Protein AF-V9E7N4-F1 (afdb_monomer_lite)

Sequence (534 aa):
MGAATSTGLVDSVLDGDIQQLKRILHTHEADISDSASTMWELELEEAVHTVVALELESGQHLQQLQIALELLLHARPEAWSSTASSQDLSEVNGARNSAGWTACHRACATGNLAFVTFVLQHYPAQFEIQIRDAFGLFPIDLVPPELLMSAEEIADNLRGEPDTKKPETARARRCLALQRLRELKTKLQDEQVRRLVSESKADSTSTNNQEENPKLGEFYVSFEPRRERLSIDQARNMGRVHEREELLQVNYRLPRSEPFLNGYFQLIWRELGDARSEEPNYDPQITRLRDENSHFLDLEAPLQPQQPQIQNNQQDPAETKDVPFPRPLDDPNTSSVVEGCFPVDVTHLPADSVCHILFITCDRHMLHRTIALSTEGLAIQTADIESDDYFSDSTSEEEFEDVQEQKQDTEAKQPGYTFFVGGEEFSHPNSVFAGQSFADVEAFERFLRDLRVKKQRRLQEKQEQQECLEQARKQDMIRAQQQEAGQEEETTANKSDGSDTSATRQQGDEVRPAEVSNDSKELSNNQDDDDIGN

Foldseek 3Di:
DDDPQDQALQSCLVVLVPVSNVVVLVVCVPDDDPVVVVLNVQSLLQSLLNLLLDDDPFPVNVVSSLSSNVSSCVSPVLSQLFLRHNPPPDPPDPDDSPQSDGSLLSNQLNLVLVVLLSCCQPVVVNNLNWDATPVRDTSLQLHQLLLAADPVRLVVVCVPAPDLSDGPAPNNSSSSSNVVSVQSQQVVLLVLQVVVQVVLCVVPDDDDDDDPPDDRNQWAKEKDADDPQADPLNVSSHGFEHAQVDWIKIWTKHFPTQLLQQKKKWKWKDFQVVSVDSDTHTDPDIGGNPVVVVVVVPPDDDDDDDDDDDDDDDDDDDDDPPDPDDDDPDDPPDDRMDIDMDTDNRNPPDQFMKMKMWIWGAHPVRPDIDGSYMYRIHTYHHGPDVDPPPPPPPPPPDDDDDDDDDDDDDDDDDFFAWAEACSTIDTHNDCSRHHYYHVHVVSVVVVVVVVVVVVVVVVVVVVVVVVVVVVVVVVVVVVVVVVVVVVVVVVPPDDDDDDDDDDDDDDDDDDDDDDDDDYDDDDDDDDDDDDDDD

pLDDT: mean 70.86, std 23.2, range [25.45, 97.44]

Secondary structure (DSSP, 8-state):
-------SHHHHHHS--HHHHHHHHHHHTT---HHHHHHHHHHHHHHHHHHHHS----HHHHHHHHHHHHHHHHH-GGGGT-----TTT-SSS-----S---HHHHHHHT--HHHHHHHHHH-HHHHT-----TTS--GGGGS-TTT---HHHHHHHHTT-S-TTS-SSHHHHHHHHHHHHHHHHHHHHHHHHHHHHHHHHHTS---------PPTT-SEEEEE---TTS-TTTTTS-S-EEETTS-EEEEEEEE-SHHHHT-EEEEEEEEGGGTT-SSPEEEEEEEEHHHHHHHTTSS----PPP----------------PPPPPPS--TT--SEEEEEEEE--TTS-SSEEEEEEEEEE-TTS-SEEEEEEPPPEEEE-------------------------------PPPPEEEEETTEEEEESSGGGTT-EESSHHHHHHHHHHHHHHHHHHHHHHHHHHHHHHHHHHHHHHHHHHHHHHHHHHTS------------------------------------------

Structure (mmCIF, N/CA/C/O backbone):
data_AF-V9E7N4-F1
#
_entry.id   AF-V9E7N4-F1
#
loop_
_atom_site.group_PDB
_atom_site.id
_atom_site.type_symbol
_atom_site.label_atom_id
_atom_site.label_alt_id
_atom_site.label_comp_id
_atom_site.label_asym_id
_atom_site.label_entity_id
_atom_site.label_seq_id
_atom_site.pdbx_PDB_ins_code
_atom_site.Cartn_x
_atom_site.Cartn_y
_atom_site.Cartn_z
_atom_site.occupancy
_atom_site.B_iso_or_equiv
_atom_site.auth_seq_id
_atom_site.auth_comp_id
_atom_site.auth_asym_id
_atom_site.auth_atom_id
_atom_site.pdbx_PDB_model_num
ATOM 1 N N . MET A 1 1 ? 11.744 -27.293 -33.246 1.00 32.22 1 MET A N 1
ATOM 2 C CA . MET A 1 1 ? 10.500 -26.822 -32.608 1.00 32.22 1 MET A CA 1
ATOM 3 C C . MET A 1 1 ? 10.697 -25.343 -32.362 1.00 32.22 1 MET A C 1
ATOM 5 O O . MET A 1 1 ? 11.687 -25.009 -31.729 1.00 32.22 1 MET A O 1
ATOM 9 N N . GLY A 1 2 ? 9.884 -24.480 -32.971 1.00 32.06 2 GLY A N 1
ATOM 10 C CA . GLY A 1 2 ? 9.960 -23.043 -32.710 1.00 32.06 2 GLY A CA 1
ATOM 11 C C . GLY A 1 2 ? 9.102 -22.728 -31.495 1.00 32.06 2 GLY A C 1
ATOM 12 O O . GLY A 1 2 ? 7.922 -23.071 -31.509 1.00 32.06 2 GLY A O 1
ATOM 13 N N . ALA A 1 3 ? 9.690 -22.128 -30.463 1.00 35.56 3 ALA A N 1
ATOM 14 C CA . ALA A 1 3 ? 8.901 -21.461 -29.438 1.00 35.56 3 ALA A CA 1
ATOM 15 C C . ALA A 1 3 ? 8.182 -20.277 -30.098 1.00 35.56 3 ALA A C 1
ATOM 17 O O . ALA A 1 3 ? 8.781 -19.575 -30.917 1.00 35.56 3 ALA A O 1
ATOM 18 N N . ALA A 1 4 ? 6.904 -20.085 -29.781 1.00 37.75 4 ALA A N 1
ATOM 19 C CA . ALA A 1 4 ? 6.205 -18.872 -30.167 1.00 37.75 4 ALA A CA 1
ATOM 20 C C . ALA A 1 4 ? 6.753 -17.738 -29.296 1.00 37.75 4 ALA A C 1
ATOM 22 O O . ALA A 1 4 ? 6.413 -17.645 -28.122 1.00 37.75 4 ALA A O 1
ATOM 23 N N . THR A 1 5 ? 7.642 -16.920 -29.856 1.00 43.25 5 THR A N 1
ATOM 24 C CA . THR A 1 5 ? 8.032 -15.655 -29.237 1.00 43.25 5 THR A CA 1
ATOM 25 C C . THR A 1 5 ? 6.830 -14.726 -29.313 1.00 43.25 5 THR A C 1
ATOM 27 O O . THR A 1 5 ? 6.507 -14.241 -30.404 1.00 43.25 5 THR A O 1
ATOM 30 N N . SER A 1 6 ? 6.159 -14.493 -28.188 1.00 52.34 6 SER A N 1
ATOM 31 C CA . SER A 1 6 ? 5.294 -13.325 -28.064 1.00 52.34 6 SER A CA 1
ATOM 32 C C . SER A 1 6 ? 6.098 -12.061 -28.382 1.00 52.34 6 SER A C 1
ATOM 34 O O . SER A 1 6 ? 7.311 -12.004 -28.172 1.00 52.34 6 SER A O 1
ATOM 36 N N . THR A 1 7 ? 5.432 -11.045 -28.920 1.00 67.81 7 THR A N 1
ATOM 37 C CA . THR A 1 7 ? 6.082 -9.804 -29.368 1.00 67.81 7 THR A CA 1
ATOM 38 C C . THR A 1 7 ? 5.532 -8.567 -28.663 1.00 67.81 7 THR A C 1
ATOM 40 O O . THR A 1 7 ? 5.615 -7.479 -29.229 1.00 67.81 7 THR A O 1
ATOM 43 N N . GLY A 1 8 ? 4.923 -8.727 -27.484 1.00 85.12 8 GLY A N 1
ATOM 44 C CA . GLY A 1 8 ? 4.304 -7.638 -26.735 1.00 85.12 8 GLY A CA 1
ATOM 45 C C . GLY A 1 8 ? 5.280 -6.849 -25.861 1.00 85.12 8 GLY A C 1
ATOM 46 O O . GLY A 1 8 ? 6.433 -7.240 -25.638 1.00 85.12 8 GLY A O 1
ATOM 47 N N . LEU A 1 9 ? 4.800 -5.725 -25.332 1.00 90.31 9 LEU A N 1
ATOM 48 C CA . LEU A 1 9 ? 5.474 -4.926 -24.306 1.00 90.31 9 LEU A CA 1
ATOM 49 C C . LEU A 1 9 ? 5.693 -5.750 -23.030 1.00 90.31 9 LEU A C 1
ATOM 51 O O . LEU A 1 9 ? 6.793 -5.732 -22.479 1.00 90.31 9 LEU A O 1
ATOM 55 N N . VAL A 1 10 ? 4.672 -6.503 -22.604 1.00 89.69 10 VAL A N 1
ATOM 56 C CA . VAL A 1 10 ? 4.706 -7.359 -21.405 1.00 89.69 10 VAL A CA 1
ATOM 57 C C . VAL A 1 10 ? 5.750 -8.466 -21.550 1.00 89.69 10 VAL A C 1
ATOM 59 O O . VAL A 1 10 ? 6.601 -8.623 -20.680 1.00 89.69 10 VAL A O 1
ATOM 62 N N . ASP A 1 11 ? 5.765 -9.190 -22.670 1.00 89.19 11 ASP A N 1
ATOM 63 C CA . ASP A 1 11 ? 6.734 -10.274 -22.881 1.00 89.19 11 ASP A CA 1
ATOM 64 C C . ASP A 1 11 ? 8.169 -9.738 -22.966 1.00 89.19 11 ASP A C 1
ATOM 66 O O . ASP A 1 11 ? 9.090 -10.331 -22.420 1.00 89.19 11 ASP A O 1
ATOM 70 N N . SER A 1 12 ? 8.357 -8.556 -23.563 1.00 91.81 12 SER A N 1
ATOM 71 C CA . SER A 1 12 ? 9.665 -7.886 -23.614 1.00 91.81 12 SER A CA 1
ATOM 72 C C . SER A 1 12 ? 10.181 -7.470 -22.229 1.00 91.81 12 SER A C 1
ATOM 74 O O . SER A 1 12 ? 11.391 -7.343 -22.042 1.00 91.81 12 SER A O 1
ATOM 76 N N . VAL A 1 13 ? 9.280 -7.251 -21.263 1.00 91.56 13 VAL A N 1
ATOM 77 C CA . VAL A 1 13 ? 9.618 -7.049 -19.847 1.00 91.56 13 VAL A CA 1
ATOM 78 C C . VAL A 1 13 ? 9.989 -8.380 -19.188 1.00 91.56 13 VAL A C 1
ATOM 80 O O . VAL A 1 13 ? 11.027 -8.441 -18.536 1.00 91.56 13 VAL A O 1
ATOM 83 N N . LEU A 1 14 ? 9.189 -9.435 -19.389 1.00 88.94 14 LEU A N 1
ATOM 84 C CA . LEU A 1 14 ? 9.405 -10.766 -18.799 1.00 88.94 14 LEU A CA 1
ATOM 85 C C . LEU A 1 14 ? 10.703 -11.433 -19.289 1.00 88.94 14 LEU A C 1
ATOM 87 O O . LEU A 1 14 ? 11.473 -11.945 -18.482 1.00 88.94 14 LEU A O 1
ATOM 91 N N . ASP A 1 15 ? 10.976 -11.376 -20.594 1.00 89.25 15 ASP A N 1
ATOM 92 C CA . ASP A 1 15 ? 12.225 -11.851 -21.210 1.00 89.25 15 ASP A CA 1
ATOM 93 C C . ASP A 1 15 ? 13.410 -10.900 -20.943 1.00 89.25 15 ASP A C 1
ATOM 95 O O . ASP A 1 15 ? 14.568 -1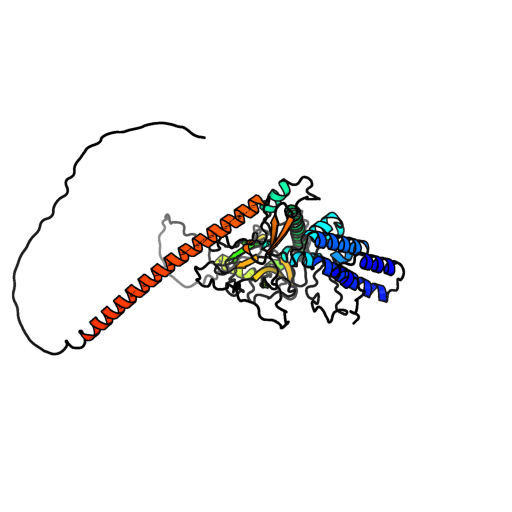1.216 -21.233 1.00 89.25 15 ASP A O 1
ATOM 99 N N . GLY A 1 16 ? 13.129 -9.691 -20.447 1.00 88.75 16 GLY A N 1
ATOM 100 C CA . GLY A 1 16 ? 14.116 -8.649 -20.203 1.00 88.75 16 GLY A CA 1
ATOM 101 C C . GLY A 1 16 ? 14.751 -8.039 -21.464 1.00 88.75 16 GLY A C 1
ATOM 102 O O . GLY A 1 16 ? 15.759 -7.332 -21.345 1.00 88.75 16 GLY A O 1
ATOM 103 N N . ASP A 1 17 ? 14.212 -8.264 -22.671 1.00 93.12 17 ASP A N 1
ATOM 104 C CA . ASP A 1 17 ? 14.747 -7.672 -23.906 1.00 93.12 17 ASP A CA 1
ATOM 105 C C . ASP A 1 17 ? 14.403 -6.173 -24.023 1.00 93.12 17 ASP A C 1
ATOM 107 O O . ASP A 1 17 ? 13.506 -5.732 -24.747 1.00 93.12 17 ASP A O 1
ATOM 111 N N . ILE A 1 18 ? 15.228 -5.357 -23.362 1.00 94.56 18 ILE A N 1
ATOM 112 C CA . ILE A 1 18 ? 15.213 -3.890 -23.435 1.00 94.56 18 ILE A CA 1
ATOM 113 C C . ILE A 1 18 ? 15.357 -3.369 -24.881 1.00 94.56 18 ILE A C 1
ATOM 115 O O . ILE A 1 18 ? 14.894 -2.267 -25.184 1.00 94.56 18 ILE A O 1
ATOM 119 N N . GLN A 1 19 ? 15.989 -4.111 -25.800 1.00 93.44 19 GLN A N 1
ATOM 120 C CA . GLN A 1 19 ? 16.119 -3.695 -27.203 1.00 93.44 19 GLN A CA 1
ATOM 121 C C . GLN A 1 19 ? 14.848 -3.995 -28.001 1.00 93.44 19 GLN A C 1
ATOM 123 O O . GLN A 1 19 ? 14.508 -3.242 -28.915 1.00 93.44 19 GLN A O 1
ATOM 128 N N . GLN A 1 20 ? 14.126 -5.069 -27.681 1.00 92.56 20 GLN A N 1
ATOM 129 C CA . GLN A 1 20 ? 12.776 -5.308 -28.187 1.00 92.56 20 GLN A CA 1
ATOM 130 C C . GLN A 1 20 ? 11.797 -4.268 -27.648 1.00 92.56 20 GLN A C 1
ATOM 132 O O . GLN A 1 20 ? 11.159 -3.596 -28.456 1.00 92.56 20 GLN A O 1
ATOM 137 N N . LEU A 1 21 ? 11.784 -4.035 -26.332 1.00 93.81 21 LEU A N 1
ATOM 138 C CA . LEU A 1 21 ? 10.958 -3.009 -25.690 1.00 93.81 21 LEU A CA 1
ATOM 139 C C . LEU A 1 21 ? 11.156 -1.631 -26.347 1.00 93.81 21 LEU A C 1
ATOM 141 O O . LEU A 1 21 ? 10.191 -0.991 -26.760 1.00 93.81 21 LEU A O 1
ATOM 145 N N . LYS A 1 22 ? 12.413 -1.204 -26.548 1.00 93.25 22 LYS A N 1
ATOM 146 C CA . LYS A 1 22 ? 12.723 0.042 -27.271 1.00 93.25 22 LYS A CA 1
ATOM 147 C C . LYS A 1 22 ? 12.180 0.050 -28.696 1.00 93.25 22 LYS A C 1
ATOM 149 O O . LYS A 1 22 ? 11.558 1.037 -29.079 1.00 93.25 22 LYS A O 1
ATOM 154 N N . ARG A 1 23 ? 12.418 -1.004 -29.486 1.00 91.56 23 ARG A N 1
ATOM 155 C CA . ARG A 1 23 ? 11.934 -1.090 -30.878 1.00 91.56 23 ARG A CA 1
ATOM 156 C C . ARG A 1 23 ? 10.414 -0.970 -30.950 1.00 91.56 23 ARG A C 1
ATOM 158 O O . ARG A 1 23 ? 9.916 -0.219 -31.784 1.00 91.56 23 ARG A O 1
ATOM 165 N N . ILE A 1 24 ? 9.711 -1.688 -30.076 1.00 90.69 24 ILE A N 1
ATOM 166 C CA . ILE A 1 24 ? 8.251 -1.679 -29.980 1.00 90.69 24 ILE A CA 1
ATOM 167 C C . ILE A 1 24 ? 7.768 -0.250 -29.680 1.00 90.69 24 ILE A C 1
ATOM 169 O O . ILE A 1 24 ? 7.059 0.321 -30.509 1.00 90.69 24 ILE A O 1
ATOM 173 N N . LEU A 1 25 ? 8.256 0.384 -28.603 1.00 90.25 25 LEU A N 1
ATOM 174 C CA . LEU A 1 25 ? 7.890 1.763 -28.233 1.00 90.25 25 LEU A CA 1
ATOM 175 C C . LEU A 1 25 ? 8.122 2.781 -29.371 1.00 90.25 25 LEU A C 1
ATOM 177 O O . LEU A 1 25 ? 7.220 3.550 -29.692 1.00 90.25 25 LEU A O 1
ATOM 181 N N . HIS A 1 26 ? 9.281 2.743 -30.041 1.00 86.94 26 HIS A N 1
ATOM 182 C CA . HIS A 1 26 ? 9.583 3.665 -31.152 1.00 86.94 26 HIS A CA 1
ATOM 183 C C . HIS A 1 26 ? 8.738 3.414 -32.415 1.00 86.94 26 HIS A C 1
ATOM 185 O O . HIS A 1 26 ? 8.602 4.310 -33.245 1.00 86.94 26 HIS A O 1
ATOM 191 N N . THR A 1 27 ? 8.203 2.203 -32.609 1.00 83.19 27 THR A N 1
ATOM 192 C CA . THR A 1 27 ? 7.378 1.890 -33.789 1.00 83.19 27 THR A CA 1
ATOM 193 C C . THR A 1 27 ? 5.966 2.460 -33.632 1.00 83.19 27 THR A C 1
ATOM 195 O O . THR A 1 27 ? 5.411 2.982 -34.596 1.00 83.19 27 THR A O 1
ATOM 198 N N . HIS A 1 28 ? 5.408 2.449 -32.416 1.00 77.44 28 HIS A N 1
ATOM 199 C CA . HIS A 1 28 ? 4.088 3.032 -32.152 1.00 77.44 28 HIS A CA 1
ATOM 200 C C . HIS A 1 28 ? 4.054 4.563 -32.316 1.00 77.44 28 HIS A C 1
ATOM 202 O O . HIS A 1 28 ? 3.054 5.101 -32.782 1.00 77.44 28 HIS A O 1
ATOM 208 N N . GLU A 1 29 ? 5.151 5.279 -32.029 1.00 67.56 29 GLU A N 1
ATOM 209 C CA . GLU A 1 29 ? 5.248 6.727 -32.309 1.00 67.56 29 GLU A CA 1
ATOM 210 C C . GLU A 1 29 ? 5.051 7.082 -33.800 1.00 67.56 29 GLU A C 1
ATOM 212 O O . GLU A 1 29 ? 4.730 8.228 -34.121 1.00 67.56 29 GLU A O 1
ATOM 217 N N . ALA A 1 30 ? 5.238 6.122 -34.716 1.00 62.28 30 ALA A N 1
ATOM 218 C CA . ALA A 1 30 ? 5.133 6.332 -36.160 1.00 62.28 30 ALA A CA 1
ATOM 219 C C . ALA A 1 30 ? 3.759 5.971 -36.766 1.00 62.28 30 ALA A C 1
ATOM 221 O O . ALA A 1 30 ? 3.379 6.580 -37.768 1.00 62.28 30 ALA A O 1
ATOM 222 N N . ASP A 1 31 ? 3.017 5.023 -36.179 1.00 60.66 31 ASP A N 1
ATOM 223 C CA . ASP A 1 31 ? 1.780 4.441 -36.739 1.00 60.66 31 ASP A CA 1
ATOM 224 C C . ASP A 1 31 ? 0.557 4.680 -35.825 1.00 60.66 31 ASP A C 1
ATOM 226 O O . ASP A 1 31 ? 0.020 3.768 -35.195 1.00 60.66 31 ASP A O 1
ATOM 230 N N . ILE A 1 32 ? 0.072 5.925 -35.766 1.00 59.41 32 ILE A N 1
ATOM 231 C CA . ILE A 1 32 ? -1.092 6.288 -34.939 1.00 59.41 32 ILE A CA 1
ATOM 232 C C . ILE A 1 32 ? -2.406 6.056 -35.702 1.00 59.41 32 ILE A C 1
ATOM 234 O O . ILE A 1 32 ? -2.694 6.718 -36.702 1.00 59.41 32 ILE A O 1
ATOM 238 N N . SER A 1 33 ? -3.252 5.166 -35.175 1.00 64.38 33 SER A N 1
ATOM 239 C CA . SER A 1 33 ? -4.679 5.086 -35.514 1.00 64.38 33 SER A CA 1
ATOM 240 C C . SER A 1 33 ? -5.518 4.885 -34.249 1.00 64.38 33 SER A C 1
ATOM 242 O O . SER A 1 33 ? -5.149 4.087 -33.387 1.00 64.38 33 SER A O 1
ATOM 244 N N . ASP A 1 34 ? -6.641 5.602 -34.135 1.00 61.34 34 ASP A N 1
ATOM 245 C CA . ASP A 1 34 ? -7.369 5.783 -32.866 1.00 61.34 34 ASP A CA 1
ATOM 246 C C . ASP A 1 34 ? -7.713 4.467 -32.142 1.00 61.34 34 ASP A C 1
ATOM 248 O O . ASP A 1 34 ? -7.540 4.364 -30.931 1.00 61.34 34 ASP A O 1
ATOM 252 N N . SER A 1 35 ? -8.151 3.431 -32.868 1.00 61.00 35 SER A N 1
ATOM 253 C CA . SER A 1 35 ? -8.507 2.134 -32.268 1.00 61.00 35 SER A CA 1
ATOM 254 C C . SER A 1 35 ? -7.307 1.265 -31.885 1.00 61.00 35 SER A C 1
ATOM 256 O O . SER A 1 35 ? -7.446 0.395 -31.030 1.00 61.00 35 SER A O 1
ATOM 258 N N . ALA A 1 36 ? -6.146 1.463 -32.518 1.00 64.81 36 ALA A N 1
ATOM 259 C CA . ALA A 1 36 ? -4.912 0.784 -32.124 1.00 64.81 36 ALA A CA 1
ATOM 260 C C . ALA A 1 36 ? -4.297 1.443 -30.878 1.00 64.81 36 ALA A C 1
ATOM 262 O O . ALA A 1 36 ? -3.819 0.729 -29.999 1.00 64.81 36 ALA A O 1
ATOM 263 N N . SER A 1 37 ? -4.402 2.777 -30.770 1.00 71.75 37 SER A N 1
ATOM 264 C CA . SER A 1 37 ? -3.906 3.560 -29.627 1.00 71.75 37 SER A CA 1
ATOM 265 C C . SER A 1 37 ? -4.466 3.052 -28.300 1.00 71.75 37 SER A C 1
ATOM 267 O O . SER A 1 37 ? -3.703 2.762 -27.390 1.00 71.75 37 SER A O 1
ATOM 269 N N . THR A 1 38 ? -5.783 2.833 -28.194 1.00 78.25 38 THR A N 1
ATOM 270 C CA . THR A 1 38 ? -6.395 2.377 -26.930 1.00 78.25 38 THR A CA 1
ATOM 271 C C . THR A 1 38 ? -5.952 0.970 -26.512 1.00 78.25 38 THR A C 1
ATOM 273 O O . THR A 1 38 ? -5.758 0.719 -25.327 1.00 78.25 38 THR A O 1
ATOM 276 N N . MET A 1 39 ? -5.763 0.044 -27.459 1.00 81.50 39 MET A N 1
ATOM 277 C CA . MET A 1 39 ? -5.285 -1.310 -27.140 1.00 81.50 39 MET A CA 1
ATOM 278 C C . MET A 1 39 ? -3.818 -1.288 -26.691 1.00 81.50 39 MET A C 1
ATOM 280 O O . MET A 1 39 ? -3.454 -1.941 -25.717 1.00 81.50 39 MET A O 1
ATOM 284 N N . TRP A 1 40 ? -2.998 -0.487 -27.371 1.00 84.25 40 TRP A N 1
ATOM 285 C CA . TRP A 1 40 ? -1.609 -0.237 -27.004 1.00 84.25 40 TRP A CA 1
ATOM 286 C C . TRP A 1 40 ? -1.464 0.440 -25.636 1.00 84.25 40 TRP A C 1
ATOM 288 O O . TRP A 1 40 ? -0.607 0.073 -24.838 1.00 84.25 40 TRP A O 1
ATOM 298 N N . GLU A 1 41 ? -2.313 1.426 -25.353 1.00 87.25 41 GLU A N 1
ATOM 299 C CA . GLU A 1 41 ? -2.358 2.143 -24.081 1.00 87.25 41 GLU A CA 1
ATOM 300 C C . GLU A 1 41 ? -2.574 1.183 -22.903 1.00 87.25 41 GLU A C 1
ATOM 302 O O . GLU A 1 41 ? -1.847 1.293 -21.913 1.00 87.25 41 GLU A O 1
ATOM 307 N N . LEU A 1 42 ? -3.488 0.215 -23.050 1.00 85.94 42 LEU A N 1
ATOM 308 C CA . LEU A 1 42 ? -3.741 -0.850 -22.071 1.00 85.94 42 LEU A CA 1
ATOM 309 C C . LEU A 1 42 ? -2.569 -1.836 -21.952 1.00 85.94 42 LEU A C 1
ATOM 311 O O . LEU A 1 42 ? -2.233 -2.265 -20.851 1.00 85.94 42 LEU A O 1
ATOM 315 N N . GLU A 1 43 ? -1.929 -2.201 -23.067 1.00 88.38 43 GLU A N 1
ATOM 316 C CA . GLU A 1 43 ? -0.754 -3.086 -23.065 1.00 88.38 43 GLU A CA 1
ATOM 317 C C . GLU A 1 43 ? 0.455 -2.434 -22.367 1.00 88.38 43 GLU A C 1
ATOM 319 O O . GLU A 1 43 ? 1.204 -3.096 -21.648 1.00 88.38 43 GLU A O 1
ATOM 324 N N . LEU A 1 44 ? 0.623 -1.118 -22.529 1.00 91.75 44 LEU A N 1
ATOM 325 C CA . LEU A 1 44 ? 1.661 -0.333 -21.862 1.00 91.75 44 LEU A CA 1
ATOM 326 C C . LEU A 1 44 ? 1.399 -0.220 -20.354 1.00 91.75 44 LEU A C 1
ATOM 328 O O . LEU A 1 44 ? 2.331 -0.387 -19.566 1.00 91.75 44 LEU A O 1
ATOM 332 N N . GLU A 1 45 ? 0.151 0.014 -19.940 1.00 90.12 45 GLU A N 1
ATOM 333 C CA . GLU A 1 45 ? -0.251 -0.014 -18.523 1.00 90.12 45 GLU A CA 1
ATOM 334 C C . GLU A 1 45 ? 0.014 -1.387 -17.891 1.00 90.12 45 GLU A C 1
ATOM 336 O O . GLU A 1 45 ? 0.645 -1.464 -16.834 1.00 90.12 45 GLU A O 1
ATOM 341 N N . GLU A 1 46 ? -0.360 -2.471 -18.576 1.00 88.69 46 GLU A N 1
ATOM 342 C CA . GLU A 1 46 ? -0.087 -3.845 -18.139 1.00 88.69 46 GLU A CA 1
ATOM 343 C C . GLU A 1 46 ? 1.420 -4.125 -18.022 1.00 88.69 46 GLU A C 1
ATOM 345 O O . GLU A 1 46 ? 1.872 -4.742 -17.056 1.00 88.69 46 GLU A O 1
ATOM 350 N N . ALA A 1 47 ? 2.234 -3.617 -18.953 1.00 92.50 47 ALA A N 1
ATOM 351 C CA . ALA A 1 47 ? 3.688 -3.730 -18.881 1.00 92.50 47 ALA A CA 1
ATOM 352 C C . ALA A 1 47 ? 4.270 -2.956 -17.684 1.00 92.50 47 ALA A C 1
ATOM 354 O O . ALA A 1 47 ? 5.121 -3.491 -16.975 1.00 92.50 47 ALA A O 1
ATOM 355 N N . VAL A 1 48 ? 3.787 -1.741 -17.390 1.00 94.94 48 VAL A N 1
ATOM 356 C CA . VAL A 1 48 ? 4.195 -0.976 -16.191 1.00 94.94 48 VAL A CA 1
ATOM 357 C C . VAL A 1 48 ? 3.805 -1.716 -14.909 1.00 94.94 48 VAL A C 1
ATOM 359 O O . VAL A 1 48 ? 4.617 -1.816 -13.988 1.00 94.94 48 VAL A O 1
ATOM 362 N N . HIS A 1 49 ? 2.592 -2.271 -14.858 1.00 91.31 49 HIS A N 1
ATOM 363 C CA . HIS A 1 49 ? 2.110 -3.092 -13.746 1.00 91.31 49 HIS A CA 1
ATOM 364 C C . HIS A 1 49 ? 2.959 -4.358 -13.563 1.00 91.31 49 HIS A C 1
ATOM 366 O O . HIS A 1 49 ? 3.312 -4.693 -12.433 1.00 91.31 49 HIS A O 1
ATOM 372 N N . THR A 1 50 ? 3.349 -5.008 -14.663 1.00 90.69 50 THR A N 1
ATOM 373 C CA . THR A 1 50 ? 4.219 -6.193 -14.670 1.00 90.69 50 THR A CA 1
ATOM 374 C C . THR A 1 50 ? 5.608 -5.868 -14.123 1.00 90.69 50 THR A C 1
ATOM 376 O O . THR A 1 50 ? 6.058 -6.532 -13.192 1.00 90.69 50 THR A O 1
ATOM 379 N N . VAL A 1 51 ? 6.268 -4.814 -14.632 1.00 94.19 51 VAL A N 1
ATOM 380 C CA . VAL A 1 51 ? 7.630 -4.417 -14.215 1.00 94.19 51 VAL A CA 1
ATOM 381 C C . VAL A 1 51 ? 7.753 -4.291 -12.697 1.00 94.19 51 VAL A C 1
ATOM 383 O O . VAL A 1 51 ? 8.754 -4.712 -12.122 1.00 94.19 51 VAL A O 1
ATOM 386 N N . VAL A 1 52 ? 6.744 -3.715 -12.040 1.00 93.12 52 VAL A N 1
ATOM 387 C CA . VAL A 1 52 ? 6.790 -3.450 -10.595 1.00 93.12 52 VAL A CA 1
ATOM 388 C C . VAL A 1 52 ? 6.237 -4.585 -9.735 1.00 93.12 52 VAL A C 1
ATOM 390 O O . VAL A 1 52 ? 6.492 -4.611 -8.529 1.00 93.12 52 VAL A O 1
ATOM 393 N N . ALA A 1 53 ? 5.515 -5.531 -10.338 1.00 88.62 53 ALA A N 1
ATOM 394 C CA . ALA A 1 53 ? 5.016 -6.730 -9.672 1.00 88.62 53 ALA A CA 1
ATOM 395 C C . ALA A 1 53 ? 6.005 -7.912 -9.711 1.00 88.62 53 ALA A C 1
ATOM 397 O O . ALA A 1 53 ? 5.860 -8.840 -8.919 1.00 88.62 53 ALA A O 1
ATOM 398 N N . LEU A 1 54 ? 6.999 -7.888 -10.607 1.00 87.81 54 LEU A N 1
ATOM 399 C CA . LEU A 1 54 ? 7.984 -8.962 -10.753 1.00 87.81 54 LEU A CA 1
ATOM 400 C C . LEU A 1 54 ? 8.850 -9.174 -9.505 1.00 87.81 54 LEU A C 1
ATOM 402 O O . LEU A 1 54 ? 9.224 -8.230 -8.806 1.00 87.81 54 LEU A O 1
ATOM 406 N N . GLU A 1 55 ? 9.203 -10.433 -9.254 1.00 85.00 55 GLU A N 1
ATOM 407 C CA . GLU A 1 55 ? 10.123 -10.810 -8.182 1.00 85.00 55 GLU A CA 1
ATOM 408 C C . GLU A 1 55 ? 11.570 -10.489 -8.574 1.00 85.00 55 GLU A C 1
ATOM 410 O O . GLU A 1 55 ? 12.014 -10.749 -9.695 1.00 85.00 55 GLU A O 1
ATOM 415 N N . LEU A 1 56 ? 12.316 -9.895 -7.641 1.00 85.06 56 LEU A N 1
ATOM 416 C CA . LEU A 1 56 ? 13.684 -9.451 -7.879 1.00 85.06 56 LEU A CA 1
ATOM 417 C C . LEU A 1 56 ? 14.666 -10.594 -7.607 1.00 85.06 56 LEU A C 1
ATOM 419 O O . LEU A 1 56 ? 14.869 -11.006 -6.470 1.00 85.06 56 LEU A O 1
ATOM 423 N N . GLU A 1 57 ? 15.306 -11.086 -8.666 1.00 85.50 57 GLU A N 1
ATOM 424 C CA . GLU A 1 57 ? 16.312 -12.158 -8.567 1.00 85.50 57 GLU A CA 1
ATOM 425 C C . GLU A 1 57 ? 17.713 -11.641 -8.202 1.00 85.50 57 GLU A C 1
ATOM 427 O O . GLU A 1 57 ? 18.539 -12.376 -7.663 1.00 85.50 57 GLU A O 1
ATOM 432 N N . SER A 1 58 ? 18.023 -10.392 -8.568 1.00 87.81 58 SER A N 1
ATOM 433 C CA . SER A 1 58 ? 19.329 -9.764 -8.346 1.00 87.81 58 SER A CA 1
ATOM 434 C C . SER A 1 58 ? 19.278 -8.247 -8.552 1.00 87.81 58 SER A C 1
ATOM 436 O O . SER A 1 58 ? 18.394 -7.721 -9.234 1.00 87.81 58 SER A O 1
ATOM 438 N N . GLY A 1 59 ? 20.304 -7.535 -8.074 1.00 86.88 59 GLY A N 1
ATOM 439 C CA . GLY A 1 59 ? 20.471 -6.102 -8.348 1.00 86.88 59 GLY A CA 1
ATOM 440 C C . GLY A 1 59 ? 20.609 -5.753 -9.842 1.00 86.88 59 GLY A C 1
ATOM 441 O O . GLY A 1 59 ? 20.224 -4.658 -10.247 1.00 86.88 59 GLY A O 1
ATOM 442 N N . GLN A 1 60 ? 21.098 -6.679 -10.680 1.00 89.44 60 GLN A N 1
ATOM 443 C CA . GLN A 1 60 ? 21.136 -6.491 -12.139 1.00 89.44 60 GLN A CA 1
ATOM 444 C C . GLN A 1 60 ? 19.730 -6.573 -12.745 1.00 89.44 60 GLN A C 1
ATOM 446 O O . GLN A 1 60 ? 19.370 -5.719 -13.554 1.00 89.44 60 GLN A O 1
ATOM 451 N N . HIS A 1 61 ? 18.920 -7.539 -12.298 1.00 91.25 61 HIS A N 1
ATOM 452 C CA . HIS A 1 61 ? 17.517 -7.659 -12.699 1.00 91.25 61 HIS A CA 1
ATOM 453 C C . HIS A 1 61 ? 16.719 -6.413 -12.266 1.00 91.25 61 HIS A C 1
ATOM 455 O O . HIS A 1 61 ? 16.021 -5.817 -13.084 1.00 91.25 61 HIS A O 1
ATOM 461 N N . LEU A 1 62 ? 16.920 -5.911 -11.038 1.00 91.25 62 LEU A N 1
ATOM 462 C CA . LEU A 1 62 ? 16.337 -4.637 -10.595 1.00 91.25 62 LEU A CA 1
ATOM 463 C C . LEU A 1 62 ? 16.737 -3.461 -11.504 1.00 91.25 62 LEU A C 1
ATOM 465 O O . LEU A 1 62 ? 15.876 -2.676 -11.897 1.00 91.25 62 LEU A O 1
ATOM 469 N N . GLN A 1 63 ? 18.017 -3.327 -11.866 1.00 92.12 63 GLN A N 1
ATOM 470 C CA . GLN A 1 63 ? 18.473 -2.247 -12.751 1.00 92.12 63 GLN A CA 1
ATOM 471 C C . GLN A 1 63 ? 17.849 -2.349 -14.156 1.00 92.12 63 GLN A C 1
ATOM 473 O O . GLN A 1 63 ? 17.470 -1.338 -14.747 1.00 92.12 63 GLN A O 1
ATOM 478 N N . GLN A 1 64 ? 17.717 -3.564 -14.685 1.00 94.38 64 GLN A N 1
ATOM 479 C CA . GLN A 1 64 ? 17.078 -3.848 -15.969 1.00 94.38 64 GLN A CA 1
ATOM 480 C C . GLN A 1 64 ? 15.587 -3.482 -15.953 1.00 94.38 64 GLN A C 1
ATOM 482 O O . GLN A 1 64 ? 15.122 -2.779 -16.851 1.00 94.38 64 GLN A O 1
ATOM 487 N N . LEU A 1 65 ? 14.864 -3.859 -14.895 1.00 95.38 65 LEU A N 1
ATOM 488 C CA . LEU A 1 65 ? 13.468 -3.475 -14.679 1.00 95.38 65 LEU A CA 1
ATOM 489 C C . LEU A 1 65 ? 13.299 -1.963 -14.468 1.00 95.38 65 LEU A C 1
ATOM 491 O O . LEU A 1 65 ? 12.351 -1.382 -14.985 1.00 95.38 65 LEU A O 1
ATOM 495 N N . GLN A 1 66 ? 14.230 -1.287 -13.788 1.00 95.50 66 GLN A N 1
ATOM 496 C CA . GLN A 1 66 ? 14.216 0.179 -13.677 1.00 95.50 66 GLN A CA 1
ATOM 497 C C . GLN A 1 66 ? 14.382 0.861 -15.041 1.00 95.50 66 GLN A C 1
ATOM 499 O O . GLN A 1 66 ? 13.674 1.825 -15.321 1.00 95.50 66 GLN A O 1
ATOM 504 N N . ILE A 1 67 ? 15.248 0.339 -15.918 1.00 96.25 67 ILE A N 1
ATOM 505 C CA . ILE A 1 67 ? 15.379 0.835 -17.298 1.00 96.25 67 ILE A CA 1
ATOM 506 C C . ILE A 1 67 ? 14.093 0.565 -18.095 1.00 96.25 67 ILE A C 1
ATOM 508 O O . ILE A 1 67 ? 13.661 1.429 -18.857 1.00 96.25 67 ILE A O 1
ATOM 512 N N . ALA A 1 68 ? 13.457 -0.599 -17.925 1.00 97.00 68 ALA A N 1
ATOM 513 C CA . ALA A 1 68 ? 12.170 -0.890 -18.559 1.00 97.00 68 ALA A CA 1
ATOM 514 C C . ALA A 1 68 ? 11.074 0.086 -18.093 1.00 97.00 68 ALA A C 1
ATOM 516 O O . ALA A 1 68 ? 10.380 0.669 -18.927 1.00 97.00 68 ALA A O 1
ATOM 517 N N . LEU A 1 69 ? 10.979 0.333 -16.780 1.00 97.44 69 LEU A N 1
ATOM 518 C CA . LEU A 1 69 ? 10.052 1.297 -16.185 1.00 97.44 69 LEU A CA 1
ATOM 519 C C . LEU A 1 69 ? 10.294 2.717 -16.707 1.00 97.44 69 LEU A C 1
ATOM 521 O O . LEU A 1 69 ? 9.339 3.404 -17.055 1.00 97.44 69 LEU A O 1
ATOM 525 N N . GLU A 1 70 ? 11.555 3.152 -16.793 1.00 97.06 70 GLU A N 1
ATOM 526 C CA . GLU A 1 70 ? 11.918 4.471 -17.323 1.00 97.06 70 GLU A CA 1
ATOM 527 C C . GLU A 1 70 ? 11.444 4.641 -18.771 1.00 97.06 70 GLU A C 1
ATOM 529 O O . GLU A 1 70 ? 10.857 5.665 -19.111 1.00 97.06 70 GLU A O 1
ATOM 534 N N . LEU A 1 71 ? 11.633 3.626 -19.621 1.00 96.50 71 LEU A N 1
ATOM 535 C CA . LEU A 1 71 ? 11.204 3.661 -21.022 1.00 96.50 71 LEU A CA 1
ATOM 536 C C . LEU A 1 71 ? 9.678 3.710 -21.163 1.00 96.50 71 LEU A C 1
ATOM 538 O O . LEU A 1 71 ? 9.163 4.511 -21.943 1.00 96.50 71 LEU A O 1
ATOM 542 N N . LEU A 1 72 ? 8.959 2.892 -20.390 1.00 96.38 72 LEU A N 1
ATOM 543 C CA . LEU A 1 72 ? 7.495 2.860 -20.388 1.00 96.38 72 LEU A CA 1
ATOM 544 C C . LEU A 1 72 ? 6.902 4.183 -19.873 1.00 96.38 72 LEU A C 1
ATOM 546 O O . LEU A 1 72 ? 6.040 4.769 -20.527 1.00 96.38 72 LEU A O 1
ATOM 550 N N . LEU A 1 73 ? 7.408 4.708 -18.750 1.00 96.06 73 LEU A N 1
ATOM 551 C CA . LEU A 1 73 ? 6.954 5.984 -18.186 1.00 96.06 73 LEU A CA 1
ATOM 552 C C . LEU A 1 73 ? 7.431 7.203 -18.987 1.00 96.06 73 LEU A C 1
ATOM 554 O O . LEU A 1 73 ? 6.830 8.266 -18.869 1.00 96.06 73 LEU A O 1
ATOM 558 N N . HIS A 1 74 ? 8.481 7.092 -19.807 1.00 94.44 74 HIS A N 1
ATOM 559 C CA . HIS A 1 74 ? 8.833 8.138 -20.772 1.00 94.44 74 HIS A CA 1
ATOM 560 C C . HIS A 1 74 ? 7.817 8.216 -21.918 1.00 94.44 74 HIS A C 1
ATOM 562 O O . HIS A 1 74 ? 7.478 9.315 -22.350 1.00 94.44 74 HIS A O 1
ATOM 568 N N . ALA A 1 75 ? 7.305 7.067 -22.375 1.00 93.19 75 ALA A N 1
ATOM 569 C CA . ALA A 1 75 ? 6.264 7.003 -23.397 1.00 93.19 75 ALA A CA 1
ATOM 570 C C . ALA A 1 75 ? 4.879 7.419 -22.862 1.00 93.19 75 ALA A C 1
ATOM 572 O O . ALA A 1 75 ? 4.142 8.114 -23.559 1.00 93.19 75 ALA A O 1
ATOM 573 N N . ARG A 1 76 ? 4.520 7.026 -21.628 1.00 92.69 76 ARG A N 1
ATOM 574 C CA . ARG A 1 76 ? 3.246 7.404 -20.990 1.00 92.69 76 ARG A CA 1
ATOM 575 C C . ARG A 1 76 ? 3.366 7.491 -19.456 1.00 92.69 76 ARG A C 1
ATOM 577 O O . ARG A 1 76 ? 3.158 6.490 -18.768 1.00 92.69 76 ARG A O 1
ATOM 584 N N . PRO A 1 77 ? 3.669 8.677 -18.894 1.00 93.50 77 PRO A N 1
ATOM 585 C CA . PRO A 1 77 ? 3.821 8.871 -17.449 1.00 93.50 77 PRO A CA 1
ATOM 586 C C . PRO A 1 77 ? 2.588 8.470 -16.621 1.00 93.50 77 PRO A C 1
ATOM 588 O O . PRO A 1 77 ? 2.722 7.983 -15.499 1.00 93.50 77 PRO A O 1
ATOM 591 N N . GLU A 1 78 ? 1.386 8.660 -17.168 1.00 91.69 78 GLU A N 1
ATOM 592 C CA . GLU A 1 78 ? 0.105 8.439 -16.484 1.00 91.69 78 GLU A CA 1
ATOM 593 C C . GLU A 1 78 ? -0.136 6.962 -16.141 1.00 91.69 78 GLU A C 1
ATOM 595 O O . GLU A 1 78 ? -0.877 6.674 -15.199 1.00 91.69 78 GLU A O 1
ATOM 600 N N . ALA A 1 79 ? 0.534 6.034 -16.841 1.00 92.94 79 ALA A N 1
ATOM 601 C CA . ALA A 1 79 ? 0.440 4.592 -16.611 1.00 92.94 79 ALA A CA 1
ATOM 602 C C . ALA A 1 79 ? 0.838 4.178 -15.179 1.00 92.94 79 ALA A C 1
ATOM 604 O O . ALA A 1 79 ? 0.385 3.150 -14.690 1.00 92.94 79 ALA A O 1
ATOM 605 N N . TRP A 1 80 ? 1.618 4.998 -14.462 1.00 94.81 80 TRP A N 1
ATOM 606 C CA . TRP A 1 80 ? 1.897 4.784 -13.036 1.00 94.81 80 TRP A CA 1
ATOM 607 C C . TRP A 1 80 ? 0.647 4.887 -12.141 1.00 94.81 80 TRP A C 1
ATOM 609 O O . TRP A 1 80 ? 0.499 4.152 -11.161 1.00 94.81 80 TRP A O 1
ATOM 619 N N . SER A 1 81 ? -0.231 5.838 -12.464 1.00 90.88 81 SER A N 1
ATOM 620 C CA . SER A 1 81 ? -1.443 6.168 -11.703 1.00 90.88 81 SER A CA 1
ATOM 621 C C . SER A 1 81 ? -2.716 5.545 -12.281 1.00 90.88 81 SER A C 1
ATOM 623 O O . SER A 1 81 ? -3.779 5.658 -11.672 1.00 90.88 81 SER A O 1
ATOM 625 N N . SER A 1 82 ? -2.618 4.893 -13.442 1.00 89.25 82 SER A N 1
ATOM 626 C CA . SER A 1 82 ? -3.750 4.234 -14.082 1.00 89.25 82 SER A CA 1
ATOM 627 C C . SER A 1 82 ? -4.190 2.993 -13.313 1.00 89.25 82 SER A C 1
ATOM 629 O O . SER A 1 82 ? -3.375 2.278 -12.737 1.00 89.25 82 SER A O 1
ATOM 631 N N . THR A 1 83 ? -5.496 2.743 -13.318 1.00 87.38 83 THR A N 1
ATOM 632 C CA . THR A 1 83 ? -6.125 1.519 -12.802 1.00 87.38 83 THR A CA 1
ATOM 633 C C . THR A 1 83 ? -6.606 0.602 -13.922 1.00 87.38 83 THR A C 1
ATOM 635 O O . THR A 1 83 ? -7.108 -0.490 -13.654 1.00 87.38 83 THR A O 1
ATOM 638 N N . ALA A 1 84 ? -6.474 1.025 -15.180 1.00 74.00 84 ALA A N 1
ATOM 639 C CA . ALA A 1 84 ? -6.800 0.174 -16.306 1.00 74.00 84 ALA A CA 1
ATOM 640 C C . ALA A 1 84 ? -5.764 -0.959 -16.407 1.00 74.00 84 ALA A C 1
ATOM 642 O O . ALA A 1 84 ? -4.572 -0.764 -16.182 1.00 74.00 84 ALA A O 1
ATOM 643 N N . SER A 1 85 ? -6.248 -2.165 -16.685 1.00 64.25 85 SER A N 1
ATOM 644 C CA . SER A 1 85 ? -5.429 -3.342 -16.974 1.00 64.25 85 SER A CA 1
ATOM 645 C C . SER A 1 85 ? -5.981 -4.005 -18.226 1.00 64.25 85 SER A C 1
ATOM 647 O O . SER A 1 85 ? -7.153 -3.805 -18.573 1.00 64.25 85 SER A O 1
ATOM 649 N N . SER A 1 86 ? -5.165 -4.800 -18.911 1.00 56.81 86 SER A N 1
ATOM 650 C CA . SER A 1 86 ? -5.573 -5.413 -20.175 1.00 56.81 86 SER A CA 1
ATOM 651 C C . SER A 1 86 ? -6.456 -6.645 -19.940 1.00 56.81 86 SER A C 1
ATOM 653 O O . SER A 1 86 ? -6.014 -7.788 -20.024 1.00 56.81 86 SER A O 1
ATOM 655 N N . GLN A 1 87 ? -7.732 -6.410 -19.615 1.00 54.06 87 GLN A N 1
ATOM 656 C CA . GLN A 1 87 ? -8.698 -7.458 -19.246 1.00 54.06 87 GLN A CA 1
ATOM 657 C C . GLN A 1 87 ? -9.019 -8.456 -20.378 1.00 54.06 87 GLN A C 1
ATOM 659 O O . GLN A 1 87 ? -9.530 -9.537 -20.087 1.00 54.06 87 GLN A O 1
ATOM 664 N N . ASP A 1 88 ? -8.714 -8.113 -21.635 1.00 42.88 88 ASP A N 1
ATOM 665 C CA . ASP A 1 88 ? -9.097 -8.874 -22.836 1.00 42.88 88 ASP A CA 1
ATOM 666 C C . ASP A 1 88 ? -7.933 -9.636 -23.518 1.00 42.88 88 ASP A C 1
ATOM 668 O O . ASP A 1 88 ? -8.174 -10.340 -24.500 1.00 42.88 88 ASP A O 1
ATOM 672 N N . LEU A 1 89 ? -6.679 -9.526 -23.042 1.00 48.28 89 LEU A N 1
ATOM 673 C CA . LEU A 1 89 ? -5.512 -10.146 -23.709 1.00 48.28 89 LEU A CA 1
ATOM 674 C C . LEU A 1 89 ? -4.922 -11.390 -23.016 1.00 48.28 89 LEU A C 1
ATOM 676 O O . LEU A 1 89 ? -4.135 -12.098 -23.645 1.00 48.28 89 LEU A O 1
ATOM 680 N N . SER A 1 90 ? -5.287 -11.706 -21.767 1.00 42.69 90 SER A N 1
ATOM 681 C CA . SER A 1 90 ? -4.660 -12.796 -20.997 1.00 42.69 90 SER A CA 1
ATOM 682 C C . SER A 1 90 ? -5.643 -13.850 -20.455 1.00 42.69 90 SER A C 1
ATOM 684 O O . SER A 1 90 ? -5.995 -13.875 -19.280 1.00 42.69 90 SER A O 1
ATOM 686 N N . GLU A 1 91 ? -5.952 -14.868 -21.269 1.00 44.50 91 GLU A N 1
ATOM 687 C CA . GLU A 1 91 ? -6.439 -16.166 -20.746 1.00 44.50 91 GLU A CA 1
ATOM 688 C C . GLU A 1 91 ? -5.337 -16.954 -19.989 1.00 44.50 91 GLU A C 1
ATOM 690 O O . GLU A 1 91 ? -5.601 -18.020 -19.438 1.00 44.50 91 GLU A O 1
ATOM 695 N N . VAL A 1 92 ? -4.092 -16.452 -19.975 1.00 43.44 92 VAL A N 1
ATOM 696 C CA . VAL A 1 92 ? -2.889 -17.192 -19.543 1.00 43.44 92 VAL A CA 1
ATOM 697 C C . VAL A 1 92 ? -2.404 -16.827 -18.129 1.00 43.44 92 VAL A C 1
ATOM 699 O O . VAL A 1 92 ? -1.892 -17.703 -17.442 1.00 43.44 92 VAL A O 1
ATOM 702 N N . ASN A 1 93 ? -2.610 -15.590 -17.659 1.00 43.12 93 ASN A N 1
ATOM 703 C CA . ASN A 1 93 ? -2.218 -15.132 -16.314 1.00 43.12 93 ASN A CA 1
ATOM 704 C C . ASN A 1 93 ? -3.413 -14.431 -15.645 1.00 43.12 93 ASN A C 1
ATOM 706 O O . ASN A 1 93 ? -3.624 -13.237 -15.832 1.00 43.12 93 ASN A O 1
ATOM 710 N N . GLY A 1 94 ? -4.220 -15.188 -14.895 1.00 43.69 94 GLY A N 1
ATOM 711 C CA . GLY A 1 94 ? -5.591 -14.831 -14.487 1.00 43.69 94 GLY A CA 1
ATOM 712 C C . GLY A 1 94 ? -5.792 -13.704 -13.457 1.00 43.69 94 GLY A C 1
ATOM 713 O O . GLY A 1 94 ? -6.814 -13.707 -12.771 1.00 43.69 94 GLY A O 1
ATOM 714 N N . ALA A 1 95 ? -4.869 -12.749 -13.329 1.00 50.62 95 ALA A N 1
ATOM 715 C CA . ALA A 1 95 ? -5.013 -11.593 -12.444 1.00 50.62 95 ALA A CA 1
ATOM 716 C C . ALA A 1 95 ? -5.842 -10.478 -13.114 1.00 50.62 95 ALA A C 1
ATOM 718 O O . ALA A 1 95 ? -5.312 -9.552 -13.725 1.00 50.62 95 ALA A O 1
ATOM 719 N N . ARG A 1 96 ? -7.172 -10.551 -12.994 1.00 62.81 96 ARG A N 1
ATOM 720 C CA . ARG A 1 96 ? -8.046 -9.401 -13.294 1.00 62.81 96 ARG A CA 1
ATOM 721 C C . ARG A 1 96 ? -7.740 -8.275 -12.311 1.00 62.81 96 ARG A C 1
ATOM 723 O O . ARG A 1 96 ? -7.816 -8.547 -11.121 1.00 62.81 96 ARG A O 1
ATOM 730 N N . ASN A 1 97 ? -7.550 -7.034 -12.782 1.00 78.12 97 ASN A N 1
ATOM 731 C CA . ASN A 1 97 ? -7.462 -5.844 -11.918 1.00 78.12 97 ASN A CA 1
ATOM 732 C C . ASN A 1 97 ? -8.832 -5.437 -11.340 1.00 78.12 97 ASN A C 1
ATOM 734 O O . ASN A 1 97 ? -9.392 -4.383 -11.643 1.00 78.12 97 ASN A O 1
ATOM 738 N N . SER A 1 98 ? -9.395 -6.341 -10.552 1.00 78.50 98 SER A N 1
ATOM 739 C CA . SER A 1 98 ? -10.660 -6.241 -9.836 1.00 78.50 98 SER A CA 1
ATOM 740 C C . SER A 1 98 ? -10.607 -5.248 -8.673 1.00 78.50 98 SER A C 1
ATOM 742 O O . SER A 1 98 ? -11.593 -4.551 -8.434 1.00 78.50 98 SER A O 1
ATOM 744 N N . ALA A 1 99 ? -9.454 -5.113 -8.008 1.00 84.62 99 ALA A N 1
ATOM 745 C CA . ALA A 1 99 ? -9.247 -4.104 -6.973 1.00 84.62 99 ALA A CA 1
ATOM 746 C C . ALA A 1 99 ? -9.077 -2.688 -7.542 1.00 84.62 99 ALA A C 1
ATOM 748 O O . ALA A 1 99 ? -9.131 -1.722 -6.785 1.00 84.62 99 ALA A O 1
ATOM 749 N N . GLY A 1 100 ? -8.846 -2.522 -8.850 1.00 89.44 100 GLY A N 1
ATOM 750 C CA . GLY A 1 100 ? -8.494 -1.217 -9.414 1.00 89.44 100 GLY A CA 1
ATOM 751 C C . GLY A 1 100 ? -7.159 -0.701 -8.867 1.00 89.44 100 GLY A C 1
ATOM 752 O O . GLY A 1 100 ? -7.011 0.487 -8.592 1.00 89.44 100 GLY A O 1
ATOM 753 N N . TRP A 1 101 ? -6.191 -1.597 -8.674 1.00 91.38 101 TRP A N 1
ATOM 754 C CA . TRP A 1 101 ? -4.831 -1.255 -8.278 1.00 91.38 101 TRP A CA 1
ATOM 755 C C . TRP A 1 101 ? -4.114 -0.473 -9.376 1.00 91.38 101 TRP A C 1
ATOM 757 O O . TRP A 1 101 ? -4.225 -0.782 -10.563 1.00 91.38 101 TRP A O 1
ATOM 767 N N . THR A 1 102 ? -3.335 0.518 -8.951 1.00 93.88 102 THR A N 1
ATOM 768 C CA . THR A 1 102 ? -2.352 1.208 -9.797 1.00 93.88 102 THR A CA 1
ATOM 769 C C . THR A 1 102 ? -0.989 0.523 -9.713 1.00 93.88 102 THR A C 1
ATOM 771 O O . THR A 1 102 ? -0.752 -0.286 -8.809 1.00 93.88 102 THR A O 1
ATOM 774 N N . ALA A 1 103 ? -0.039 0.906 -10.569 1.00 94.06 103 ALA A N 1
ATOM 775 C CA . ALA A 1 103 ? 1.348 0.452 -10.461 1.00 94.06 103 ALA A CA 1
ATOM 776 C C . ALA A 1 103 ? 1.939 0.705 -9.057 1.00 94.06 103 ALA A C 1
ATOM 778 O O . ALA A 1 103 ? 2.651 -0.139 -8.517 1.00 94.06 103 ALA A O 1
ATOM 779 N N . CYS A 1 104 ? 1.577 1.822 -8.413 1.00 95.81 104 CYS A N 1
ATOM 780 C CA . CYS A 1 104 ? 1.986 2.109 -7.035 1.00 95.81 104 CYS A CA 1
ATOM 781 C C . CYS A 1 104 ? 1.415 1.106 -6.018 1.00 95.81 104 CYS A C 1
ATOM 783 O O . CYS A 1 104 ? 2.142 0.696 -5.114 1.00 95.81 104 CYS A O 1
ATOM 785 N N . HIS A 1 105 ? 0.153 0.687 -6.174 1.00 94.00 105 HIS A N 1
ATOM 786 C CA . HIS A 1 105 ? -0.455 -0.346 -5.328 1.00 94.00 105 HIS A CA 1
ATOM 787 C C . HIS A 1 105 ? 0.256 -1.688 -5.516 1.00 94.00 105 HIS A C 1
ATOM 789 O O . HIS A 1 105 ? 0.669 -2.286 -4.526 1.00 94.00 105 HIS A O 1
ATOM 795 N N . ARG A 1 106 ? 0.496 -2.115 -6.768 1.00 91.19 106 ARG A N 1
ATOM 796 C CA . ARG A 1 106 ? 1.224 -3.365 -7.059 1.00 91.19 106 ARG A CA 1
ATOM 797 C C . ARG A 1 106 ? 2.642 -3.348 -6.487 1.00 91.19 106 ARG A C 1
ATOM 799 O O . ARG A 1 106 ? 3.010 -4.283 -5.790 1.00 91.19 106 ARG A O 1
ATOM 806 N N . ALA A 1 107 ? 3.392 -2.262 -6.690 1.00 92.94 107 ALA A N 1
ATOM 807 C CA . ALA A 1 107 ? 4.744 -2.095 -6.150 1.00 92.94 107 ALA A CA 1
ATOM 808 C C . ALA A 1 107 ? 4.801 -2.120 -4.610 1.00 92.94 107 ALA A C 1
ATOM 810 O O . ALA A 1 107 ? 5.822 -2.494 -4.037 1.00 92.94 107 ALA A O 1
ATOM 811 N N . CYS A 1 108 ? 3.729 -1.694 -3.933 1.00 93.12 108 CYS A N 1
ATOM 812 C CA . CYS A 1 108 ? 3.626 -1.789 -2.479 1.00 93.12 108 CYS A CA 1
ATOM 813 C C . CYS A 1 108 ? 3.243 -3.205 -2.031 1.00 93.12 108 CYS A C 1
ATOM 815 O O . CYS A 1 108 ? 3.929 -3.748 -1.170 1.00 93.12 108 CYS A O 1
ATOM 817 N N . ALA A 1 109 ? 2.231 -3.817 -2.659 1.00 89.00 109 ALA A N 1
ATOM 818 C CA . ALA A 1 109 ? 1.756 -5.173 -2.368 1.00 89.00 109 ALA A CA 1
ATOM 819 C C . ALA A 1 109 ? 2.834 -6.255 -2.562 1.00 89.00 109 ALA A C 1
ATOM 821 O O . ALA A 1 109 ? 2.875 -7.237 -1.828 1.00 89.00 109 ALA A O 1
ATOM 822 N N . THR A 1 110 ? 3.747 -6.074 -3.522 1.00 86.25 110 THR A N 1
ATOM 823 C CA . THR A 1 110 ? 4.894 -6.977 -3.730 1.00 86.25 110 THR A CA 1
ATOM 824 C C . THR A 1 110 ? 6.125 -6.621 -2.897 1.00 86.25 110 THR A C 1
ATOM 826 O O . THR A 1 110 ? 7.136 -7.312 -2.982 1.00 86.25 110 THR A O 1
ATOM 829 N N . GLY A 1 111 ? 6.081 -5.547 -2.101 1.00 88.81 111 GLY A N 1
ATOM 830 C CA . GLY A 1 111 ? 7.224 -5.069 -1.317 1.00 88.81 111 GLY A CA 1
ATOM 831 C C . GLY A 1 111 ? 8.327 -4.375 -2.130 1.00 88.81 111 GLY A C 1
ATOM 832 O O . GLY A 1 111 ? 9.330 -3.936 -1.556 1.00 88.81 111 GLY A O 1
ATOM 833 N N . ASN A 1 112 ? 8.139 -4.198 -3.443 1.00 91.06 112 ASN A N 1
ATOM 834 C CA . ASN A 1 112 ? 9.085 -3.597 -4.389 1.00 91.06 112 ASN A CA 1
ATOM 835 C C . ASN A 1 112 ? 9.194 -2.055 -4.271 1.00 91.06 112 ASN A C 1
ATOM 837 O O . ASN A 1 112 ? 9.186 -1.302 -5.253 1.00 91.06 112 ASN A O 1
ATOM 841 N N . LEU A 1 113 ? 9.389 -1.562 -3.046 1.00 93.12 113 LEU A N 1
ATOM 842 C CA . LEU A 1 113 ? 9.493 -0.141 -2.685 1.00 93.12 113 LEU A CA 1
ATOM 843 C C . LEU A 1 113 ? 10.659 0.601 -3.378 1.00 93.12 113 LEU A C 1
ATOM 845 O O . LEU A 1 113 ? 10.691 1.836 -3.408 1.00 93.12 113 LEU A O 1
ATOM 849 N N . ALA A 1 114 ? 11.595 -0.126 -3.994 1.00 92.00 114 ALA A N 1
ATOM 850 C CA . ALA A 1 114 ? 12.628 0.441 -4.858 1.00 92.00 114 ALA A CA 1
ATOM 851 C C . ALA A 1 114 ? 12.037 1.177 -6.079 1.00 92.00 114 ALA A C 1
ATOM 853 O O . ALA A 1 114 ? 12.501 2.273 -6.398 1.00 92.00 114 ALA A O 1
ATOM 854 N N . PHE A 1 115 ? 10.983 0.645 -6.717 1.00 94.94 115 PHE A N 1
ATOM 855 C CA . PHE A 1 115 ? 10.302 1.332 -7.826 1.00 94.94 115 PHE A CA 1
ATOM 856 C C . PHE A 1 115 ? 9.506 2.546 -7.342 1.00 94.94 115 PHE A C 1
ATOM 858 O O . PHE A 1 115 ? 9.509 3.584 -7.999 1.00 94.94 115 PHE A O 1
ATOM 865 N N . VAL A 1 116 ? 8.903 2.464 -6.151 1.00 96.06 116 VAL A N 1
ATOM 866 C CA . VAL A 1 116 ? 8.225 3.607 -5.518 1.00 96.06 116 VAL A CA 1
ATOM 867 C C . VAL A 1 116 ? 9.213 4.756 -5.277 1.00 96.06 116 VAL A C 1
ATOM 869 O O . VAL A 1 116 ? 8.920 5.907 -5.597 1.00 96.06 116 VAL A O 1
ATOM 872 N N . THR A 1 117 ? 10.420 4.444 -4.790 1.00 94.50 117 THR A N 1
ATOM 873 C CA . THR A 1 117 ? 11.490 5.439 -4.607 1.00 94.50 117 THR A CA 1
ATOM 874 C C . THR A 1 117 ? 11.963 6.023 -5.941 1.00 94.50 117 THR A C 1
ATOM 876 O O . THR A 1 117 ? 12.156 7.233 -6.050 1.00 94.50 117 THR A O 1
ATOM 879 N N . PHE A 1 118 ? 12.118 5.182 -6.969 1.00 93.94 118 PHE A N 1
ATOM 880 C CA . PHE A 1 118 ? 12.498 5.608 -8.317 1.00 93.94 118 PHE A CA 1
ATOM 881 C C . PHE A 1 118 ? 11.475 6.592 -8.910 1.00 93.94 118 PHE A C 1
ATOM 883 O O . PHE A 1 118 ? 11.844 7.677 -9.361 1.00 93.94 118 PHE A O 1
ATOM 890 N N . VAL A 1 119 ? 10.179 6.276 -8.833 1.00 95.88 119 VAL A N 1
ATOM 891 C CA . VAL A 1 119 ? 9.102 7.144 -9.335 1.00 95.88 119 VAL A CA 1
ATOM 892 C C . VAL A 1 119 ? 8.996 8.443 -8.533 1.00 95.88 119 VAL A C 1
ATOM 894 O O . VAL A 1 119 ? 8.890 9.509 -9.133 1.00 95.88 119 VAL A O 1
ATOM 897 N N . LEU A 1 120 ? 9.147 8.404 -7.207 1.00 94.19 120 LEU A N 1
ATOM 898 C CA . LEU A 1 120 ? 9.261 9.609 -6.372 1.00 94.19 120 LEU A CA 1
ATOM 899 C C . LEU A 1 120 ? 10.414 10.535 -6.821 1.00 94.19 120 LEU A C 1
ATOM 901 O O . LEU A 1 120 ? 10.277 11.758 -6.776 1.00 94.19 120 LEU A O 1
ATOM 905 N N . GLN A 1 121 ? 11.550 9.970 -7.238 1.00 91.88 121 GLN A N 1
ATOM 906 C CA . GLN A 1 121 ? 12.753 10.719 -7.622 1.00 91.88 121 GLN A CA 1
ATOM 907 C C . GLN A 1 121 ? 12.725 11.249 -9.063 1.00 91.88 121 GLN A C 1
ATOM 909 O O . GLN A 1 121 ? 13.253 12.334 -9.316 1.00 91.88 121 GLN A O 1
ATOM 914 N N . HIS A 1 122 ? 12.147 10.490 -9.997 1.00 93.00 122 HIS A N 1
ATOM 915 C CA . HIS A 1 122 ? 12.205 10.765 -11.439 1.00 93.00 122 HIS A CA 1
ATOM 916 C C . HIS A 1 122 ? 10.871 11.264 -12.023 1.00 93.00 122 HIS A C 1
ATOM 918 O O . HIS A 1 122 ? 10.876 12.077 -12.945 1.00 93.00 122 HIS A O 1
ATOM 924 N N . TYR A 1 123 ? 9.737 10.859 -11.444 1.00 94.56 123 TYR A N 1
ATOM 925 C CA . TYR A 1 123 ? 8.379 11.182 -11.899 1.00 94.56 123 TYR A CA 1
ATOM 926 C C . TYR A 1 123 ? 7.492 11.704 -10.740 1.00 94.56 123 TYR A C 1
ATOM 928 O O . TYR A 1 123 ? 6.375 11.217 -10.540 1.00 94.56 123 TYR A O 1
ATOM 936 N N . PRO A 1 124 ? 7.936 12.719 -9.963 1.00 92.88 124 PRO A N 1
ATOM 937 C CA . PRO A 1 124 ? 7.261 13.140 -8.728 1.00 92.88 124 PRO A CA 1
ATOM 938 C C . PRO A 1 124 ? 5.807 13.586 -8.937 1.00 92.88 124 PRO A C 1
ATOM 940 O O . PRO A 1 124 ? 4.973 13.375 -8.062 1.00 92.88 124 PRO A O 1
ATOM 943 N N . ALA A 1 125 ? 5.479 14.159 -10.100 1.00 93.50 125 ALA A N 1
ATOM 944 C CA . ALA A 1 125 ? 4.109 14.551 -10.432 1.00 93.50 125 ALA A CA 1
ATOM 945 C C . ALA A 1 125 ? 3.144 13.353 -10.498 1.00 93.50 125 ALA A C 1
ATOM 947 O O . ALA A 1 125 ? 1.990 13.498 -10.114 1.00 93.50 125 ALA A O 1
ATOM 948 N N . GLN A 1 126 ? 3.621 12.183 -10.936 1.00 92.19 126 GLN A N 1
ATOM 949 C CA . GLN A 1 126 ? 2.831 10.949 -10.975 1.00 92.19 126 GLN A CA 1
ATOM 950 C C . GLN A 1 126 ? 2.793 10.266 -9.599 1.00 92.19 126 GLN A C 1
ATOM 952 O O . GLN A 1 126 ? 1.775 9.698 -9.223 1.00 92.19 126 GLN A O 1
ATOM 957 N N . PHE A 1 127 ? 3.864 10.377 -8.801 1.00 92.56 127 PHE A N 1
ATOM 958 C CA . PHE A 1 127 ? 3.884 9.871 -7.421 1.00 92.56 127 PHE A CA 1
ATOM 959 C C . PHE A 1 127 ? 2.869 10.572 -6.496 1.00 92.56 127 PHE A C 1
ATOM 961 O O . PHE A 1 127 ? 2.285 9.926 -5.628 1.00 92.56 127 PHE A O 1
ATOM 968 N N . GLU A 1 128 ? 2.658 11.883 -6.670 1.00 92.44 128 GLU A N 1
ATOM 969 C CA . GLU A 1 128 ? 1.681 12.668 -5.892 1.00 92.44 128 GLU A CA 1
ATOM 970 C C . GLU A 1 128 ? 0.215 12.330 -6.253 1.00 92.44 128 GLU A C 1
ATOM 972 O O . GLU A 1 128 ? -0.693 12.669 -5.490 1.00 92.44 128 GLU A O 1
ATOM 977 N N . ILE A 1 129 ? -0.033 11.643 -7.379 1.00 90.38 129 ILE A N 1
ATOM 978 C CA . ILE A 1 129 ? -1.357 11.136 -7.768 1.00 90.38 129 ILE A CA 1
ATOM 979 C C . ILE A 1 129 ? -1.557 9.760 -7.125 1.00 90.38 129 ILE A C 1
ATOM 981 O O . ILE A 1 129 ? -1.248 8.719 -7.704 1.00 90.38 129 ILE A O 1
ATOM 985 N N . GLN A 1 130 ? -2.094 9.762 -5.905 1.00 91.50 130 GLN A N 1
ATOM 986 C CA . GLN A 1 130 ? -2.541 8.548 -5.224 1.00 91.50 130 GLN A CA 1
ATOM 987 C C . GLN A 1 130 ? -4.049 8.562 -5.017 1.00 91.50 130 GLN A C 1
ATOM 989 O O . GLN A 1 130 ? -4.663 9.589 -4.724 1.00 91.50 130 GLN A O 1
ATOM 994 N N . ILE A 1 131 ? -4.629 7.380 -5.159 1.00 91.81 131 ILE A N 1
ATOM 995 C CA . ILE A 1 131 ? -6.043 7.082 -4.962 1.00 91.81 131 ILE A CA 1
ATOM 996 C C . ILE A 1 131 ? -6.156 5.891 -4.010 1.00 91.81 131 ILE A C 1
ATOM 998 O O . ILE A 1 131 ? -5.154 5.233 -3.727 1.00 91.81 131 ILE A O 1
ATOM 1002 N N . ARG A 1 132 ? -7.368 5.625 -3.525 1.00 94.06 132 ARG A N 1
ATOM 1003 C CA . ARG A 1 132 ? -7.685 4.351 -2.879 1.00 94.06 132 ARG A CA 1
ATOM 1004 C C . ARG A 1 132 ? -8.018 3.299 -3.941 1.00 94.06 132 ARG A C 1
ATOM 1006 O O . ARG A 1 132 ? -8.552 3.658 -4.991 1.00 94.06 132 ARG A O 1
ATOM 1013 N N . ASP A 1 133 ? -7.766 2.033 -3.634 1.00 93.31 133 ASP A N 1
ATOM 1014 C CA . ASP A 1 133 ? -8.316 0.893 -4.369 1.00 93.31 133 ASP A CA 1
ATOM 1015 C C . ASP A 1 133 ? -9.837 0.728 -4.134 1.00 93.31 133 ASP A C 1
ATOM 1017 O O . ASP A 1 133 ? -10.461 1.478 -3.373 1.00 93.31 133 ASP A O 1
ATOM 1021 N N . ALA A 1 134 ? -10.454 -0.260 -4.787 1.00 91.75 134 ALA A N 1
ATOM 1022 C CA . ALA A 1 134 ? -11.883 -0.568 -4.677 1.00 91.75 134 ALA A CA 1
ATOM 1023 C C . ALA A 1 134 ? -12.332 -0.941 -3.248 1.00 91.75 134 ALA A C 1
ATOM 1025 O O . ALA A 1 134 ? -13.508 -0.791 -2.913 1.00 91.75 134 ALA A O 1
ATOM 1026 N N . PHE A 1 135 ? -11.399 -1.381 -2.400 1.00 92.25 135 PHE A N 1
ATOM 1027 C CA . PHE A 1 135 ? -11.621 -1.741 -0.998 1.00 92.25 135 PHE A CA 1
ATOM 1028 C C . PHE A 1 135 ? -11.304 -0.584 -0.041 1.00 92.25 135 PHE A C 1
ATOM 1030 O O . PHE A 1 135 ? -11.514 -0.692 1.167 1.00 92.25 135 PHE A O 1
ATOM 1037 N N . GLY A 1 136 ? -10.861 0.555 -0.575 1.00 93.06 136 GLY A N 1
ATOM 1038 C CA . GLY A 1 136 ? -10.562 1.758 0.178 1.00 93.06 136 GLY A CA 1
ATOM 1039 C C . GLY A 1 136 ? -9.157 1.810 0.767 1.00 93.06 136 GLY A C 1
ATOM 1040 O O . GLY A 1 136 ? -8.931 2.638 1.645 1.00 93.06 136 GLY A O 1
ATOM 1041 N N . LEU A 1 137 ? -8.219 0.980 0.324 1.00 94.69 137 LEU A N 1
ATOM 1042 C CA . LEU A 1 137 ? -6.834 0.979 0.796 1.00 94.69 137 LEU A CA 1
ATOM 1043 C C . LEU A 1 137 ? -5.957 1.894 -0.066 1.00 94.69 137 LEU A C 1
ATOM 1045 O O . LEU A 1 137 ? -6.153 1.990 -1.272 1.00 94.69 137 LEU A O 1
ATOM 1049 N N . PHE A 1 138 ? -5.007 2.597 0.552 1.00 95.81 138 PHE A N 1
ATOM 1050 C CA . PHE A 1 138 ? -3.950 3.324 -0.168 1.00 95.81 138 PHE A CA 1
ATOM 1051 C C . PHE A 1 138 ? -2.756 2.403 -0.470 1.00 95.81 138 PHE A C 1
ATOM 1053 O O . PHE A 1 138 ? -2.618 1.372 0.189 1.00 95.81 138 PHE A O 1
ATOM 1060 N N . PRO A 1 139 ? -1.812 2.786 -1.356 1.00 95.62 139 PRO A N 1
ATOM 1061 C CA . PRO A 1 139 ? -0.627 1.974 -1.633 1.00 95.62 139 PRO A CA 1
ATOM 1062 C C . PRO A 1 139 ? 0.155 1.566 -0.373 1.00 95.62 139 PRO A C 1
ATOM 1064 O O . PRO A 1 139 ? 0.502 0.400 -0.234 1.00 95.62 139 PRO A O 1
ATOM 1067 N N . ILE A 1 140 ? 0.355 2.475 0.595 1.00 95.50 140 ILE A N 1
ATOM 1068 C CA . ILE A 1 140 ? 1.035 2.138 1.863 1.00 95.50 140 ILE A CA 1
ATOM 1069 C C . ILE A 1 140 ? 0.303 1.089 2.701 1.00 95.50 140 ILE A C 1
ATOM 1071 O O . ILE A 1 140 ? 0.939 0.365 3.460 1.00 95.50 140 ILE A O 1
ATOM 1075 N N . ASP A 1 141 ? -1.019 0.996 2.567 1.00 94.12 141 ASP A N 1
ATOM 1076 C CA . ASP A 1 141 ? -1.813 0.050 3.345 1.00 94.12 141 ASP A CA 1
ATOM 1077 C C . ASP A 1 141 ? -1.550 -1.382 2.874 1.00 94.12 141 ASP A C 1
ATOM 1079 O O . ASP A 1 141 ? -1.628 -2.295 3.684 1.00 94.12 141 ASP A O 1
ATOM 1083 N N . LEU A 1 142 ? -1.167 -1.562 1.605 1.00 91.81 142 LEU A N 1
ATOM 1084 C CA . LEU A 1 142 ? -0.801 -2.851 1.016 1.00 91.81 142 LEU A CA 1
ATOM 1085 C C . LEU A 1 142 ? 0.666 -3.245 1.249 1.00 91.81 142 LEU A C 1
ATOM 1087 O O . LEU A 1 142 ? 1.060 -4.331 0.842 1.00 91.81 142 LEU A O 1
ATOM 1091 N N . VAL A 1 143 ? 1.495 -2.391 1.862 1.00 91.62 143 VAL A N 1
ATOM 1092 C CA . VAL A 1 143 ? 2.896 -2.748 2.137 1.00 91.62 143 VAL A CA 1
ATOM 1093 C C . VAL A 1 143 ? 2.943 -3.876 3.177 1.00 91.62 143 VAL A C 1
ATOM 1095 O O . VAL A 1 143 ? 2.364 -3.702 4.255 1.00 91.62 143 VAL A O 1
ATOM 1098 N N . PRO A 1 144 ? 3.659 -4.988 2.907 1.00 87.50 144 PRO A N 1
ATOM 1099 C CA . PRO A 1 144 ? 3.804 -6.088 3.854 1.00 87.50 144 PRO A CA 1
ATOM 1100 C C . PRO A 1 144 ? 4.261 -5.606 5.249 1.00 87.50 144 PRO A C 1
ATOM 1102 O O . PRO A 1 144 ? 5.208 -4.810 5.327 1.00 87.50 144 PRO A O 1
ATOM 1105 N N . PRO A 1 145 ? 3.610 -6.024 6.357 1.00 86.12 145 PRO A N 1
ATOM 1106 C CA . PRO A 1 145 ? 3.882 -5.492 7.698 1.00 86.12 145 PRO A CA 1
ATOM 1107 C C . PRO A 1 145 ? 5.329 -5.633 8.192 1.00 86.12 145 PRO A C 1
ATOM 1109 O O . PRO A 1 145 ? 5.760 -4.837 9.024 1.00 86.12 145 PRO A O 1
ATOM 1112 N N . GLU A 1 146 ? 6.078 -6.602 7.669 1.00 83.19 146 GLU A N 1
ATOM 1113 C CA . GLU A 1 146 ? 7.507 -6.848 7.902 1.00 83.19 146 GLU A CA 1
ATOM 1114 C C . GLU A 1 146 ? 8.449 -5.869 7.172 1.00 83.19 146 GLU A C 1
ATOM 1116 O O . GLU A 1 146 ? 9.654 -5.832 7.435 1.00 83.19 146 GLU A O 1
ATOM 1121 N N . LEU A 1 147 ? 7.914 -5.070 6.243 1.00 86.31 147 LEU A N 1
ATOM 1122 C CA . LEU A 1 147 ? 8.621 -3.978 5.572 1.00 86.31 147 LEU A CA 1
ATOM 1123 C C . LEU A 1 147 ? 8.257 -2.603 6.149 1.00 86.31 147 LEU A C 1
ATOM 1125 O O . LEU A 1 147 ? 8.946 -1.627 5.838 1.00 86.31 147 LEU A O 1
ATOM 1129 N N . LEU A 1 148 ? 7.198 -2.505 6.960 1.00 87.62 148 LEU A N 1
ATOM 1130 C CA . LEU A 1 148 ? 6.752 -1.259 7.582 1.00 87.62 148 LEU A CA 1
ATOM 1131 C C . LEU A 1 148 ? 7.679 -0.841 8.727 1.00 87.62 148 LEU A C 1
ATOM 1133 O O . LEU A 1 148 ? 8.069 -1.636 9.569 1.00 87.62 148 LEU A O 1
ATOM 1137 N N . MET A 1 149 ? 7.976 0.454 8.808 1.00 87.38 149 MET A N 1
ATOM 1138 C CA . MET A 1 149 ? 8.858 1.023 9.832 1.00 87.38 149 MET A CA 1
ATOM 1139 C C . MET A 1 149 ? 8.139 2.141 10.596 1.00 87.38 149 MET A C 1
ATOM 1141 O O . MET A 1 149 ? 7.283 2.855 10.041 1.00 87.38 149 MET A O 1
ATOM 1145 N N . SER A 1 150 ? 8.480 2.310 11.878 1.00 86.69 150 SER A N 1
ATOM 1146 C CA . SER A 1 150 ? 7.918 3.390 12.699 1.00 86.69 150 SER A CA 1
ATOM 1147 C C . SER A 1 150 ? 8.385 4.761 12.186 1.00 86.69 150 SER A C 1
ATOM 1149 O O . SER A 1 150 ? 9.395 4.872 11.491 1.00 86.69 150 SER A O 1
ATOM 1151 N N . ALA A 1 151 ? 7.647 5.830 12.497 1.00 87.62 151 ALA A N 1
ATOM 1152 C CA . ALA A 1 151 ? 8.049 7.179 12.086 1.00 87.62 151 ALA A CA 1
ATOM 1153 C C . ALA A 1 151 ? 9.395 7.603 12.710 1.00 87.62 151 ALA A C 1
ATOM 1155 O O . ALA A 1 151 ? 10.187 8.281 12.060 1.00 87.62 151 ALA A O 1
ATOM 1156 N N . GLU A 1 152 ? 9.662 7.160 13.941 1.00 87.56 152 GLU A N 1
ATOM 1157 C CA . GLU A 1 152 ? 10.920 7.387 14.660 1.00 87.56 152 GLU A CA 1
ATOM 1158 C C . GLU A 1 152 ? 12.076 6.633 13.993 1.00 87.56 152 GLU A C 1
ATOM 1160 O O . GLU A 1 152 ? 13.106 7.227 13.678 1.00 87.56 152 GLU A O 1
ATOM 1165 N N . GLU A 1 153 ? 11.875 5.350 13.677 1.00 88.50 153 GLU A N 1
ATOM 1166 C CA . GLU A 1 153 ? 12.888 4.523 13.023 1.00 88.50 153 GLU A CA 1
ATOM 1167 C C . GLU A 1 153 ? 13.239 5.063 11.627 1.00 88.50 153 GLU A C 1
ATOM 1169 O O . GLU A 1 153 ? 14.415 5.175 11.276 1.00 88.50 153 GLU A O 1
ATOM 1174 N N . ILE A 1 154 ? 12.234 5.460 10.839 1.00 90.12 154 ILE A N 1
ATOM 1175 C CA . ILE A 1 154 ? 12.426 6.121 9.540 1.00 90.12 154 ILE A CA 1
ATOM 1176 C C . ILE A 1 154 ? 13.254 7.401 9.698 1.00 90.12 154 ILE A C 1
ATOM 1178 O O . ILE A 1 154 ? 14.218 7.597 8.955 1.00 90.12 154 ILE A O 1
ATOM 1182 N N . ALA A 1 155 ? 12.912 8.253 10.670 1.00 88.88 155 ALA A N 1
ATOM 1183 C CA . ALA A 1 155 ? 13.605 9.516 10.901 1.00 88.88 155 ALA A CA 1
ATOM 1184 C C . ALA A 1 155 ? 15.079 9.313 11.285 1.00 88.88 155 ALA A C 1
ATOM 1186 O O . ALA A 1 155 ? 15.939 10.044 10.792 1.00 88.88 155 ALA A O 1
ATOM 1187 N N . ASP A 1 156 ? 15.393 8.312 12.111 1.00 88.06 156 ASP A N 1
ATOM 1188 C CA . ASP A 1 156 ? 16.774 8.021 12.500 1.00 88.06 156 ASP A CA 1
ATOM 1189 C C . ASP A 1 156 ? 17.594 7.370 11.379 1.00 88.06 156 ASP A C 1
ATOM 1191 O O . ASP A 1 156 ? 18.760 7.726 11.206 1.00 88.06 156 ASP A O 1
ATOM 1195 N N . ASN A 1 157 ? 16.993 6.509 10.551 1.00 86.50 157 ASN A N 1
ATOM 1196 C CA . ASN A 1 157 ? 17.667 5.966 9.366 1.00 86.50 157 ASN A CA 1
ATOM 1197 C C . ASN A 1 157 ? 17.981 7.063 8.332 1.00 86.50 157 ASN A C 1
ATOM 1199 O O . ASN A 1 157 ? 19.063 7.071 7.752 1.00 86.50 157 ASN A O 1
ATOM 1203 N N . LEU A 1 158 ? 17.068 8.017 8.119 1.00 87.38 158 LEU A N 1
ATOM 1204 C CA . LEU A 1 158 ? 17.267 9.118 7.166 1.00 87.38 158 LEU A CA 1
ATOM 1205 C C . LEU A 1 158 ? 18.197 10.226 7.691 1.00 87.38 158 LEU A C 1
ATOM 1207 O O . LEU A 1 158 ? 18.733 10.997 6.897 1.00 87.38 158 LEU A O 1
ATOM 1211 N N . ARG A 1 159 ? 18.437 10.301 9.007 1.00 86.50 159 ARG A N 1
ATOM 1212 C CA . ARG A 1 159 ? 19.338 11.285 9.639 1.00 86.50 159 ARG A CA 1
ATOM 1213 C C . ARG A 1 159 ? 20.797 11.151 9.181 1.00 86.50 159 ARG A C 1
ATOM 1215 O O . ARG A 1 159 ? 21.527 12.139 9.217 1.00 86.50 159 ARG A O 1
ATOM 1222 N N . GLY A 1 160 ? 21.222 9.941 8.811 1.00 76.06 160 GLY A N 1
ATOM 1223 C CA . GLY A 1 160 ? 22.599 9.634 8.407 1.00 76.06 160 GLY A CA 1
ATOM 1224 C C . GLY A 1 160 ? 22.902 9.808 6.916 1.00 76.06 160 GLY A C 1
ATOM 1225 O O . GLY A 1 160 ? 24.065 9.714 6.534 1.00 76.06 160 GLY A O 1
ATOM 1226 N N . GLU A 1 161 ? 21.894 10.045 6.073 1.00 82.50 161 GLU A N 1
ATOM 1227 C CA . GLU A 1 161 ? 22.060 10.080 4.614 1.00 82.50 161 GLU A CA 1
ATOM 1228 C C . GLU A 1 161 ? 22.510 11.468 4.109 1.00 82.50 161 GLU A C 1
ATOM 1230 O O . GLU A 1 161 ? 21.971 12.490 4.548 1.00 82.50 161 GLU A O 1
ATOM 1235 N N . PRO A 1 162 ? 23.470 11.539 3.164 1.00 75.44 162 PRO A N 1
ATOM 1236 C CA . PRO A 1 162 ? 24.018 12.807 2.677 1.00 75.44 162 PRO A CA 1
ATOM 1237 C C . PRO A 1 162 ? 23.058 13.574 1.752 1.00 75.44 162 PRO A C 1
ATOM 1239 O O . PRO A 1 162 ? 23.062 14.807 1.757 1.00 75.44 162 PRO A O 1
ATOM 1242 N N . ASP A 1 163 ? 22.222 12.870 0.980 1.00 78.94 163 ASP A N 1
ATOM 1243 C CA . ASP A 1 163 ? 21.140 13.450 0.177 1.00 78.94 163 ASP A CA 1
ATOM 1244 C C . ASP A 1 163 ? 19.809 12.768 0.521 1.00 78.94 163 ASP A C 1
ATOM 1246 O O . ASP A 1 163 ? 19.504 11.667 0.064 1.00 78.94 163 ASP A O 1
ATOM 1250 N N . THR A 1 164 ? 18.967 13.466 1.284 1.00 72.31 164 THR A N 1
ATOM 1251 C CA . THR A 1 164 ? 17.628 12.994 1.672 1.00 72.31 164 THR A CA 1
ATOM 1252 C C . THR A 1 164 ? 16.673 12.795 0.493 1.00 72.31 164 THR A C 1
ATOM 1254 O O . THR A 1 164 ? 15.634 12.158 0.657 1.00 72.31 164 THR A O 1
ATOM 1257 N N . LYS A 1 165 ? 16.993 13.310 -0.702 1.00 76.31 165 LYS A N 1
ATOM 1258 C CA . LYS A 1 165 ? 16.227 13.070 -1.935 1.00 76.31 165 LYS A CA 1
ATOM 1259 C C . LYS A 1 165 ? 16.754 11.875 -2.720 1.00 76.31 165 LYS A C 1
ATOM 1261 O O . LYS A 1 165 ? 15.975 11.243 -3.433 1.00 76.31 165 LYS A O 1
ATOM 1266 N N . LYS A 1 166 ? 18.047 11.564 -2.607 1.00 81.94 166 LYS A N 1
ATOM 1267 C CA . LYS A 1 166 ? 18.715 10.454 -3.304 1.00 81.94 166 LYS A CA 1
ATOM 1268 C C . LYS A 1 166 ? 19.544 9.589 -2.346 1.00 81.94 166 LYS A C 1
ATOM 1270 O O . LYS A 1 166 ? 20.761 9.531 -2.500 1.00 81.94 166 LYS A O 1
ATOM 1275 N N . PRO A 1 167 ? 18.888 8.894 -1.397 1.00 81.62 167 PRO A N 1
ATOM 1276 C CA . PRO A 1 167 ? 19.576 8.023 -0.457 1.00 81.62 167 PRO A CA 1
ATOM 1277 C C . PRO A 1 167 ? 20.390 6.923 -1.150 1.00 81.62 167 PRO A C 1
ATOM 1279 O O . PRO A 1 167 ? 19.907 6.229 -2.059 1.00 81.62 167 PRO A O 1
ATOM 1282 N N . GLU A 1 168 ? 21.624 6.756 -0.685 1.00 79.19 168 GLU A N 1
ATOM 1283 C CA . GLU A 1 168 ? 22.621 5.850 -1.258 1.00 79.19 168 GLU A CA 1
ATOM 1284 C C . GLU A 1 168 ? 22.315 4.394 -0.887 1.00 79.19 168 GLU A C 1
ATOM 1286 O O . GLU A 1 168 ? 22.471 3.484 -1.710 1.00 79.19 168 GLU A O 1
ATOM 1291 N N . THR A 1 169 ? 21.784 4.160 0.317 1.00 84.88 169 THR A N 1
ATOM 1292 C CA . THR A 1 169 ? 21.471 2.814 0.813 1.00 84.88 169 THR A CA 1
ATOM 1293 C C . THR A 1 169 ? 20.070 2.332 0.413 1.00 84.88 169 THR A C 1
ATOM 1295 O O . THR A 1 169 ? 19.110 3.102 0.313 1.00 84.88 169 THR A O 1
ATOM 1298 N N . ALA A 1 170 ? 19.913 1.017 0.213 1.00 83.44 170 ALA A N 1
ATOM 1299 C CA . ALA A 1 170 ? 18.604 0.408 -0.056 1.00 83.44 170 ALA A CA 1
ATOM 1300 C C . ALA A 1 170 ? 17.625 0.596 1.121 1.00 83.44 170 ALA A C 1
ATOM 1302 O O . ALA A 1 170 ? 16.439 0.854 0.905 1.00 83.44 170 ALA A O 1
ATOM 1303 N N . ARG A 1 171 ? 18.135 0.546 2.362 1.00 86.50 171 ARG A N 1
ATOM 1304 C CA . ARG A 1 171 ? 17.356 0.806 3.580 1.00 86.50 171 ARG A CA 1
ATOM 1305 C C . ARG A 1 171 ? 16.821 2.237 3.602 1.00 86.50 171 ARG A C 1
ATOM 1307 O O . ARG A 1 171 ? 15.626 2.421 3.801 1.00 86.50 171 ARG A O 1
ATOM 1314 N N . ALA A 1 172 ? 17.643 3.245 3.317 1.00 88.19 172 ALA A N 1
ATOM 1315 C CA . ALA A 1 172 ? 17.161 4.621 3.291 1.00 88.19 172 ALA A CA 1
ATOM 1316 C C . ALA A 1 172 ? 16.239 4.931 2.100 1.00 88.19 172 ALA A C 1
ATOM 1318 O O . ALA A 1 172 ? 15.291 5.696 2.269 1.00 88.19 172 ALA A O 1
ATOM 1319 N N . ARG A 1 173 ? 16.427 4.295 0.930 1.00 89.19 173 ARG A N 1
ATOM 1320 C CA . ARG A 1 173 ? 15.427 4.337 -0.159 1.00 89.19 173 ARG A CA 1
ATOM 1321 C C . ARG A 1 173 ? 14.059 3.839 0.322 1.00 89.19 173 ARG A C 1
ATOM 1323 O O . ARG A 1 173 ? 13.066 4.540 0.144 1.00 89.19 173 ARG A O 1
ATOM 1330 N N . ARG A 1 174 ? 14.018 2.698 1.026 1.00 90.88 174 ARG A N 1
ATOM 1331 C CA . ARG A 1 174 ? 12.796 2.179 1.668 1.00 90.88 174 ARG A CA 1
ATOM 1332 C C . ARG A 1 174 ? 12.206 3.182 2.665 1.00 90.88 174 ARG A C 1
ATOM 1334 O O . ARG A 1 174 ? 11.026 3.501 2.555 1.00 90.88 174 ARG A O 1
ATOM 1341 N N . CYS A 1 175 ? 13.009 3.718 3.588 1.00 92.06 175 CYS A N 1
ATOM 1342 C CA . CYS A 1 175 ? 12.557 4.716 4.565 1.00 92.06 175 CYS A CA 1
ATOM 1343 C C . CYS A 1 175 ? 11.937 5.951 3.892 1.00 92.06 175 CYS A C 1
ATOM 1345 O O . CYS A 1 175 ? 10.871 6.402 4.307 1.00 92.06 175 CYS A O 1
ATOM 1347 N N . LEU A 1 176 ? 12.566 6.463 2.828 1.00 93.38 176 LEU A N 1
ATOM 1348 C CA . LEU A 1 176 ? 12.072 7.600 2.051 1.00 93.38 176 LEU A CA 1
ATOM 1349 C C . LEU A 1 176 ? 10.736 7.282 1.358 1.00 93.38 176 LEU A C 1
ATOM 1351 O O . LEU A 1 176 ? 9.814 8.095 1.421 1.00 93.38 176 LEU A O 1
ATOM 1355 N N . ALA A 1 177 ? 10.601 6.104 0.737 1.00 94.94 177 ALA A N 1
ATOM 1356 C CA . ALA A 1 177 ? 9.337 5.671 0.142 1.00 94.94 177 ALA A CA 1
ATOM 1357 C C . ALA A 1 177 ? 8.223 5.594 1.197 1.00 94.94 177 ALA A C 1
ATOM 1359 O O . ALA A 1 177 ? 7.190 6.241 1.035 1.00 94.94 177 ALA A O 1
ATOM 1360 N N . LEU A 1 178 ? 8.452 4.885 2.309 1.00 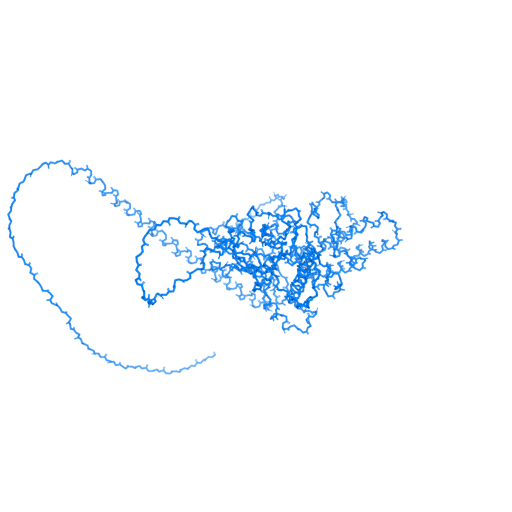95.50 178 LEU A N 1
ATOM 1361 C CA . LEU A 1 178 ? 7.480 4.750 3.400 1.00 95.50 178 LEU A CA 1
ATOM 1362 C C . LEU A 1 178 ? 7.074 6.105 3.988 1.00 95.50 178 LEU A C 1
ATOM 1364 O O . LEU A 1 178 ? 5.886 6.347 4.192 1.00 95.50 178 LEU A O 1
ATOM 1368 N N . GLN A 1 179 ? 8.033 7.009 4.216 1.00 95.31 179 GLN A N 1
ATOM 1369 C CA . GLN A 1 179 ? 7.745 8.356 4.707 1.00 95.31 179 GLN A CA 1
ATOM 1370 C C . GLN A 1 179 ? 6.802 9.102 3.759 1.00 95.31 179 GLN A C 1
ATOM 1372 O O . GLN A 1 179 ? 5.770 9.618 4.185 1.00 95.31 179 GLN A O 1
ATOM 1377 N N . ARG A 1 180 ? 7.145 9.157 2.469 1.00 95.69 180 ARG A N 1
ATOM 1378 C CA . ARG A 1 180 ? 6.420 9.967 1.481 1.00 95.69 180 ARG A CA 1
ATOM 1379 C C . ARG A 1 180 ? 5.055 9.369 1.141 1.00 95.69 180 ARG A C 1
ATOM 1381 O O . ARG A 1 180 ? 4.094 10.116 0.980 1.00 95.69 180 ARG A O 1
ATOM 1388 N N . LEU A 1 181 ? 4.947 8.040 1.112 1.00 96.75 181 LEU A N 1
ATOM 1389 C CA . LEU A 1 181 ? 3.671 7.333 1.029 1.00 96.75 181 LEU A CA 1
ATOM 1390 C C . LEU A 1 181 ? 2.762 7.661 2.236 1.00 96.75 181 LEU A C 1
ATOM 1392 O O . LEU A 1 181 ? 1.588 7.979 2.053 1.00 96.75 181 LEU A O 1
ATOM 1396 N N . ARG A 1 182 ? 3.306 7.647 3.463 1.00 95.31 182 ARG A N 1
ATOM 1397 C CA . ARG A 1 182 ? 2.568 7.960 4.702 1.00 95.31 182 ARG A CA 1
ATOM 1398 C C . ARG A 1 182 ? 2.112 9.420 4.743 1.00 95.31 182 ARG A C 1
ATOM 1400 O O . ARG A 1 182 ? 0.963 9.692 5.076 1.00 95.31 182 ARG A O 1
ATOM 1407 N N . GLU A 1 183 ? 2.981 10.355 4.359 1.00 95.00 183 GLU A N 1
ATOM 1408 C CA . GLU A 1 183 ? 2.654 11.784 4.234 1.00 95.00 183 GLU A CA 1
ATOM 1409 C C . GLU A 1 183 ? 1.501 12.026 3.243 1.00 95.00 183 GLU A C 1
ATOM 1411 O O . GLU A 1 183 ? 0.578 12.788 3.549 1.00 95.00 183 GLU A O 1
ATOM 1416 N N . LEU A 1 184 ? 1.518 11.356 2.083 1.00 95.38 184 LEU A N 1
ATOM 1417 C CA . LEU A 1 184 ? 0.452 11.463 1.082 1.00 95.38 184 LEU A CA 1
ATOM 1418 C C . LEU A 1 184 ? -0.862 10.837 1.550 1.00 95.38 184 LEU A C 1
ATOM 1420 O O . LEU A 1 184 ? -1.898 11.493 1.438 1.00 95.38 184 LEU A O 1
ATOM 1424 N N . LYS A 1 185 ? -0.827 9.631 2.130 1.00 96.19 185 LYS A N 1
ATOM 1425 C CA . LYS A 1 185 ? -2.006 8.991 2.732 1.00 96.19 185 LYS A CA 1
ATOM 1426 C C . LYS A 1 185 ? -2.682 9.923 3.746 1.00 96.19 185 LYS A C 1
ATOM 1428 O O . LYS A 1 185 ? -3.876 10.194 3.617 1.00 96.19 185 LYS A O 1
ATOM 1433 N N . THR A 1 186 ? -1.924 10.479 4.696 1.00 95.38 186 THR A N 1
ATOM 1434 C CA . THR A 1 186 ? -2.453 11.407 5.711 1.00 95.38 186 THR A CA 1
ATOM 1435 C C . THR A 1 186 ? -3.074 12.652 5.074 1.00 95.38 186 THR A C 1
ATOM 1437 O O . THR A 1 186 ? -4.218 12.989 5.371 1.00 95.38 186 THR A O 1
ATOM 1440 N N . LYS A 1 187 ? -2.371 13.300 4.134 1.00 94.81 187 LYS A N 1
ATOM 1441 C CA . LYS A 1 187 ? -2.877 14.476 3.402 1.00 94.81 187 LYS A CA 1
ATOM 1442 C C . LYS A 1 187 ? -4.205 14.186 2.692 1.00 94.81 187 LYS A C 1
ATOM 1444 O O . LYS A 1 187 ? -5.139 14.981 2.800 1.00 94.81 187 LYS A O 1
ATOM 1449 N N . LEU A 1 188 ? -4.299 13.060 1.985 1.00 94.88 188 LEU A N 1
ATOM 1450 C CA . LEU A 1 188 ? -5.492 12.668 1.231 1.00 94.88 188 LEU A CA 1
ATOM 1451 C C . LEU A 1 188 ? -6.657 12.276 2.154 1.00 94.88 188 LEU A C 1
ATOM 1453 O O . LEU A 1 188 ? -7.804 12.617 1.860 1.00 94.88 188 LEU A O 1
ATOM 1457 N N . GLN A 1 189 ? -6.380 11.643 3.299 1.00 95.00 189 GLN A N 1
ATOM 1458 C CA . GLN A 1 189 ? -7.375 11.410 4.351 1.00 95.00 189 GLN A CA 1
ATOM 1459 C C . GLN A 1 189 ? -7.911 12.719 4.937 1.00 95.00 189 GLN A C 1
ATOM 1461 O O . GLN A 1 189 ? -9.126 12.888 5.007 1.00 95.00 189 GLN A O 1
ATOM 1466 N N . ASP A 1 190 ? -7.045 13.673 5.287 1.00 93.12 190 ASP A N 1
ATOM 1467 C CA . ASP A 1 190 ? -7.466 14.973 5.824 1.00 93.12 190 ASP A CA 1
ATOM 1468 C C . ASP A 1 190 ? -8.269 15.789 4.797 1.00 93.12 190 ASP A C 1
ATOM 1470 O O . ASP A 1 190 ? -9.238 16.470 5.138 1.00 93.12 190 ASP A O 1
ATOM 1474 N N . GLU A 1 191 ? -7.891 15.742 3.516 1.00 92.44 191 GLU A N 1
ATOM 1475 C CA . GLU A 1 191 ? -8.695 16.314 2.431 1.00 92.44 191 GLU A CA 1
ATOM 1476 C C . GLU A 1 191 ? -10.076 15.658 2.328 1.00 92.44 191 GLU A C 1
ATOM 1478 O O . GLU A 1 191 ? -11.072 16.379 2.240 1.00 92.44 191 GLU A O 1
ATOM 1483 N N . GLN A 1 192 ? -10.161 14.328 2.392 1.00 92.62 192 GLN A N 1
ATOM 1484 C CA . GLN A 1 192 ? -11.433 13.609 2.330 1.00 92.62 192 GLN A CA 1
ATOM 1485 C C . GLN A 1 192 ? -12.323 13.902 3.545 1.00 92.62 192 GLN A C 1
ATOM 1487 O O . GLN A 1 192 ? -13.511 14.181 3.386 1.00 92.62 192 GLN A O 1
ATOM 1492 N N . VAL A 1 193 ? -11.754 13.912 4.753 1.00 93.00 193 VAL A N 1
ATOM 1493 C CA . VAL A 1 193 ? -12.472 14.266 5.985 1.00 93.00 193 VAL A CA 1
ATOM 1494 C C . VAL A 1 193 ? -12.998 15.701 5.919 1.00 93.00 193 VAL A C 1
ATOM 1496 O O . VAL A 1 193 ? -14.170 15.929 6.217 1.00 93.00 193 VAL A O 1
ATOM 1499 N N . ARG A 1 194 ? -12.186 16.667 5.462 1.00 90.19 194 ARG A N 1
ATOM 1500 C CA . ARG A 1 194 ? -12.638 18.057 5.276 1.00 90.19 194 ARG A CA 1
ATOM 1501 C C . ARG A 1 194 ? -13.784 18.173 4.272 1.00 90.19 194 ARG A C 1
ATOM 1503 O O . ARG A 1 194 ? -14.725 18.908 4.551 1.00 90.19 194 ARG A O 1
ATOM 1510 N N . ARG A 1 195 ? -13.742 17.451 3.144 1.00 90.81 195 ARG A N 1
ATOM 1511 C CA . ARG A 1 195 ? -14.844 17.438 2.158 1.00 90.81 195 ARG A CA 1
ATOM 1512 C C . ARG A 1 195 ? -16.145 16.954 2.805 1.00 90.81 195 ARG A C 1
ATOM 1514 O O . ARG A 1 195 ? -17.120 17.697 2.798 1.00 90.81 195 ARG A O 1
ATOM 1521 N N . LEU A 1 196 ? -16.115 15.801 3.476 1.00 89.62 196 LEU A N 1
ATOM 1522 C CA . LEU A 1 196 ? -17.284 15.208 4.145 1.00 89.62 196 LEU A CA 1
ATOM 1523 C C . LEU A 1 196 ? -17.859 16.099 5.266 1.00 89.62 196 LEU A C 1
ATOM 1525 O O . LEU A 1 196 ? -19.076 16.200 5.425 1.00 89.62 196 LEU A O 1
ATOM 1529 N N . VAL A 1 197 ? -17.003 16.785 6.034 1.00 87.19 197 VAL A N 1
ATOM 1530 C CA . VAL A 1 197 ? -17.440 17.741 7.069 1.00 87.19 197 VAL A CA 1
ATOM 1531 C C . VAL A 1 197 ? -18.035 19.014 6.454 1.00 87.19 197 VAL A C 1
ATOM 1533 O O . VAL A 1 197 ? -19.024 19.534 6.967 1.00 87.19 197 VAL A O 1
ATOM 1536 N N . SER A 1 198 ? -17.463 19.530 5.364 1.00 81.62 198 SER A N 1
ATOM 1537 C CA . SER A 1 198 ? -17.951 20.746 4.699 1.00 81.62 198 SER A CA 1
ATOM 1538 C C . SER A 1 198 ? -19.237 20.518 3.903 1.00 81.62 198 SER A C 1
ATOM 1540 O O . SER A 1 198 ? -20.114 21.379 3.928 1.00 81.62 198 SER A O 1
ATOM 1542 N N . GLU A 1 199 ? -19.398 19.353 3.273 1.00 72.12 199 GLU A N 1
ATOM 1543 C CA . GLU A 1 199 ? -20.662 18.914 2.666 1.00 72.12 199 GLU A CA 1
ATOM 1544 C C . GLU A 1 199 ? -21.775 18.872 3.724 1.00 72.12 199 GLU A C 1
ATOM 1546 O O . GLU A 1 199 ? -22.809 19.512 3.548 1.00 72.12 199 GLU A O 1
ATOM 1551 N N . SER A 1 200 ? -21.514 18.266 4.891 1.00 57.41 200 SER A N 1
ATOM 1552 C CA . SER A 1 200 ? -22.458 18.253 6.021 1.00 57.41 200 SER A CA 1
ATOM 1553 C C . SER A 1 200 ? -22.811 19.648 6.562 1.00 57.41 200 SER A C 1
ATOM 1555 O O . SER A 1 200 ? -23.868 19.798 7.174 1.00 57.41 200 SER A O 1
ATOM 1557 N N . LYS A 1 201 ? -21.950 20.660 6.384 1.00 61.12 201 LYS A N 1
ATOM 1558 C CA . LYS A 1 201 ? -22.235 22.047 6.789 1.00 61.12 201 LYS A CA 1
ATOM 1559 C C . LYS A 1 201 ? -23.051 22.809 5.745 1.00 61.12 201 LYS A C 1
ATOM 1561 O O . LYS A 1 201 ? -23.784 23.711 6.135 1.00 61.12 201 LYS A O 1
ATOM 1566 N N . ALA A 1 202 ? -22.944 22.479 4.456 1.00 58.72 202 ALA A N 1
ATOM 15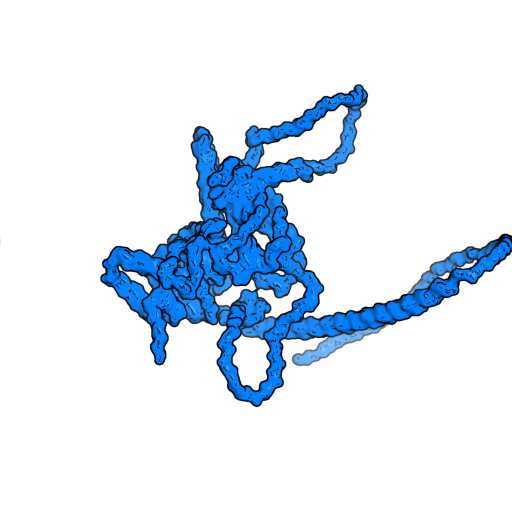67 C CA . ALA A 1 202 ? -23.613 23.211 3.376 1.00 58.72 202 ALA A CA 1
ATOM 1568 C C . ALA A 1 202 ? -25.152 23.144 3.460 1.00 58.72 202 ALA A C 1
ATOM 1570 O O . ALA A 1 202 ? -25.824 24.117 3.115 1.00 58.72 202 ALA A O 1
ATOM 1571 N N . ASP A 1 203 ? -25.695 22.047 3.996 1.00 51.00 203 ASP A N 1
ATOM 1572 C CA . ASP A 1 203 ? -27.133 21.868 4.246 1.00 51.00 203 ASP A CA 1
ATOM 1573 C C . ASP A 1 203 ? -27.646 22.623 5.494 1.00 51.00 203 ASP A C 1
ATOM 1575 O O . ASP A 1 203 ? -28.852 22.687 5.744 1.00 51.00 203 ASP A O 1
ATOM 1579 N N . SER A 1 204 ? -26.750 23.249 6.269 1.00 45.75 204 SER A N 1
ATOM 1580 C CA . SER A 1 204 ? -27.074 24.065 7.446 1.00 45.75 204 SER A CA 1
ATOM 1581 C C . SER A 1 204 ? -26.676 25.532 7.227 1.00 45.75 204 SER A C 1
ATOM 1583 O O . SER A 1 204 ? -25.538 25.843 6.891 1.00 45.75 204 SER A O 1
ATOM 1585 N N . THR A 1 205 ? -27.623 26.461 7.390 1.00 40.47 205 THR A N 1
ATOM 1586 C CA . THR A 1 205 ? -27.468 27.873 6.980 1.00 40.47 205 THR A CA 1
ATOM 1587 C C . THR A 1 205 ? -26.173 28.555 7.435 1.00 40.47 205 THR A C 1
ATOM 1589 O O . THR A 1 205 ? -25.799 28.524 8.603 1.00 40.47 205 THR A O 1
ATOM 1592 N N . SER A 1 206 ? -25.561 29.273 6.493 1.00 47.19 206 SER A N 1
ATOM 1593 C CA . SER A 1 206 ? -24.274 29.963 6.601 1.00 47.19 206 SER A CA 1
ATOM 1594 C C . SER A 1 206 ? -24.105 30.890 7.815 1.00 47.19 206 SER A C 1
ATOM 1596 O O . SER A 1 206 ? -24.801 31.903 7.932 1.00 47.19 206 SER A O 1
ATOM 1598 N N . THR A 1 207 ? -23.041 30.665 8.588 1.00 38.28 207 THR A N 1
ATOM 1599 C CA . THR A 1 207 ? -22.385 31.697 9.409 1.00 38.28 207 THR A CA 1
ATOM 1600 C C . THR A 1 207 ? -20.870 31.625 9.252 1.00 38.28 207 THR A C 1
ATOM 1602 O O . THR A 1 207 ? -20.277 30.559 9.391 1.00 38.28 207 THR A O 1
ATOM 1605 N N . ASN A 1 208 ? -20.248 32.777 8.983 1.00 47.50 208 ASN A N 1
ATOM 1606 C CA . ASN A 1 208 ? -18.795 32.924 8.911 1.00 47.50 208 ASN A CA 1
ATOM 1607 C C . ASN A 1 208 ? -18.165 32.675 10.286 1.00 47.50 208 ASN A C 1
ATOM 1609 O O . ASN A 1 208 ? -18.215 33.558 11.140 1.00 47.50 208 ASN A O 1
ATOM 1613 N N . ASN A 1 209 ? -17.499 31.536 10.454 1.00 41.22 209 ASN A N 1
ATOM 1614 C CA . ASN A 1 209 ? -16.488 31.353 11.489 1.00 41.22 209 ASN A CA 1
ATOM 1615 C C . ASN A 1 209 ? -15.128 31.201 10.809 1.00 41.22 209 ASN A C 1
ATOM 1617 O O . ASN A 1 209 ? -15.020 30.544 9.775 1.00 41.22 209 ASN A O 1
ATOM 1621 N N . GLN A 1 210 ? -14.101 31.836 11.373 1.00 43.22 210 GLN A N 1
ATOM 1622 C CA . GLN A 1 210 ? -12.724 31.626 10.936 1.00 43.22 210 GLN A CA 1
ATOM 1623 C C . GLN A 1 210 ? -12.376 30.161 11.194 1.00 43.22 210 GLN A C 1
ATOM 1625 O O . GLN A 1 210 ? -12.366 29.730 12.345 1.00 43.22 210 GLN A O 1
ATOM 1630 N N . GLU A 1 211 ? -12.133 29.396 10.133 1.00 46.69 211 GLU A N 1
ATOM 1631 C CA . GLU A 1 211 ? -11.684 28.017 10.273 1.00 46.69 211 GLU A CA 1
ATOM 1632 C C . GLU A 1 211 ? -10.277 28.026 10.876 1.00 46.69 211 GLU A C 1
ATOM 1634 O O . GLU A 1 211 ? -9.306 28.421 10.225 1.00 46.69 211 GLU A O 1
ATOM 1639 N N . GLU A 1 212 ? -10.165 27.589 12.133 1.00 49.16 212 GLU A N 1
ATOM 1640 C CA . GLU A 1 212 ? -8.910 27.029 12.617 1.00 49.16 212 GLU A CA 1
ATOM 1641 C C . GLU A 1 212 ? -8.561 25.885 11.670 1.00 49.16 212 GLU A C 1
ATOM 1643 O O . GLU A 1 212 ? -9.291 24.899 11.574 1.00 49.16 212 GLU A O 1
ATOM 1648 N N . ASN A 1 213 ? -7.489 26.063 10.900 1.00 49.00 213 ASN A N 1
ATOM 1649 C CA . ASN A 1 213 ? -7.070 25.076 9.919 1.00 49.00 213 ASN A CA 1
ATOM 1650 C C . ASN A 1 213 ? -6.659 23.809 10.694 1.00 49.00 213 ASN A C 1
ATOM 1652 O O . ASN A 1 213 ? -5.679 23.888 11.448 1.00 49.00 213 ASN A O 1
ATOM 1656 N N . PRO A 1 214 ? -7.384 22.678 10.565 1.00 56.59 214 PRO A N 1
ATOM 1657 C CA . PRO A 1 214 ? -7.090 21.480 11.340 1.00 56.59 214 PRO A CA 1
ATOM 1658 C C . PRO A 1 214 ? -5.677 20.998 11.022 1.00 56.59 214 PRO A C 1
ATOM 1660 O O . PRO A 1 214 ? -5.186 21.146 9.893 1.00 56.59 214 PRO A O 1
ATOM 1663 N N . LYS A 1 215 ? -4.996 20.457 12.033 1.00 73.00 215 LYS A N 1
ATOM 1664 C CA . LYS A 1 215 ? -3.607 20.009 11.871 1.00 73.00 215 LYS A CA 1
ATOM 1665 C C . LYS A 1 215 ? -3.566 18.790 10.949 1.00 73.00 215 LYS A C 1
ATOM 1667 O O . LYS A 1 215 ? -4.477 17.968 10.964 1.00 73.00 215 LYS A O 1
ATOM 1672 N N . LEU A 1 216 ? -2.493 18.666 10.167 1.00 77.12 216 LEU A N 1
ATOM 1673 C CA . LEU A 1 216 ? -2.257 17.470 9.356 1.00 77.12 216 LEU A CA 1
ATOM 1674 C C . LEU A 1 216 ? -2.198 16.239 10.279 1.00 77.12 216 LEU A C 1
ATOM 1676 O O . LEU A 1 216 ? -1.446 16.255 11.255 1.00 77.12 216 LEU A O 1
ATOM 1680 N N . GLY A 1 217 ? -2.983 15.205 9.983 1.00 78.88 217 GLY A N 1
ATOM 1681 C CA . GLY A 1 217 ? -3.118 14.006 10.810 1.00 78.88 217 GLY A CA 1
ATOM 1682 C C . GLY A 1 217 ? -3.944 14.194 12.085 1.00 78.88 217 GLY A C 1
ATOM 1683 O O . GLY A 1 217 ? -3.780 13.422 13.027 1.00 78.88 217 GLY A O 1
ATOM 1684 N N . GLU A 1 218 ? -4.816 15.207 12.156 1.00 87.88 218 GLU A N 1
ATOM 1685 C CA . GLU A 1 218 ? -5.710 15.386 13.308 1.00 87.88 218 GLU A CA 1
ATOM 1686 C C . GLU A 1 218 ? -6.737 14.252 13.449 1.00 87.88 218 GLU A C 1
ATOM 1688 O O . GLU A 1 218 ? -7.102 13.911 14.573 1.00 87.88 218 GLU A O 1
ATOM 1693 N N . PHE A 1 219 ? -7.193 13.658 12.344 1.00 93.31 219 PHE A N 1
ATOM 1694 C CA . PHE A 1 219 ? -8.184 12.581 12.363 1.00 93.31 219 PHE A CA 1
ATOM 1695 C C . PHE A 1 219 ? -7.553 11.257 11.944 1.00 93.31 219 PHE A C 1
ATOM 1697 O O . PHE A 1 219 ? -6.917 11.163 10.896 1.00 93.31 219 PHE A O 1
ATOM 1704 N N . TYR A 1 220 ? -7.736 10.219 12.758 1.00 94.81 220 TYR A N 1
ATOM 1705 C CA . TYR A 1 220 ? -7.073 8.935 12.555 1.00 94.81 220 TYR A CA 1
ATOM 1706 C C . TYR A 1 220 ? -7.897 7.755 13.070 1.00 94.81 220 TYR A C 1
ATOM 1708 O O . TYR A 1 220 ? -8.785 7.894 13.912 1.00 94.81 220 TYR A O 1
ATOM 1716 N N . VAL A 1 221 ? -7.538 6.578 12.562 1.00 95.38 221 VAL A N 1
ATOM 1717 C CA . VAL A 1 221 ? -7.794 5.276 13.182 1.00 95.38 221 VAL A CA 1
ATOM 1718 C C . VAL A 1 221 ? -6.454 4.553 13.216 1.00 95.38 221 VAL A C 1
ATOM 1720 O O . VAL A 1 221 ? -5.717 4.583 12.227 1.00 95.38 221 VAL A O 1
ATOM 1723 N N . SER A 1 222 ? -6.109 3.948 14.345 1.00 94.00 222 SER A N 1
ATOM 1724 C CA . SER A 1 222 ? -4.835 3.263 14.538 1.00 94.00 222 SER A CA 1
ATOM 1725 C C . SER A 1 222 ? -4.989 2.027 15.416 1.00 94.00 222 SER A C 1
ATOM 1727 O O . SER A 1 222 ? -5.830 1.967 16.309 1.00 94.00 222 SER A O 1
ATOM 1729 N N . PHE A 1 223 ? -4.146 1.034 15.151 1.00 93.38 223 PHE A N 1
ATOM 1730 C CA . PHE A 1 223 ? -3.985 -0.125 16.017 1.00 93.38 223 PHE A CA 1
ATOM 1731 C C . PHE A 1 223 ? -3.020 0.181 17.162 1.00 93.38 223 PHE A C 1
ATOM 1733 O O . PHE A 1 223 ? -1.981 0.813 16.947 1.00 93.38 223 PHE A O 1
ATOM 1740 N N . GLU A 1 224 ? -3.320 -0.356 18.337 1.00 91.06 224 GLU A N 1
ATOM 1741 C CA . GLU A 1 224 ? -2.404 -0.486 19.467 1.00 91.06 224 GLU A CA 1
ATOM 1742 C C . GLU A 1 224 ? -2.127 -1.985 19.690 1.00 91.06 224 GLU A C 1
ATOM 1744 O O . GLU A 1 224 ? -2.880 -2.674 20.382 1.00 91.06 224 GLU A O 1
ATOM 1749 N N . PRO A 1 225 ? -1.097 -2.536 19.019 1.00 86.44 225 PRO A N 1
ATOM 1750 C CA . PRO A 1 225 ? -0.861 -3.971 18.997 1.00 86.44 225 PRO A CA 1
ATOM 1751 C C . PRO A 1 225 ? -0.170 -4.462 20.272 1.00 86.44 225 PRO A C 1
ATOM 1753 O O . PRO A 1 225 ? 0.877 -3.950 20.676 1.00 86.44 225 PRO A O 1
ATOM 1756 N N . ARG A 1 226 ? -0.716 -5.530 20.858 1.00 86.19 226 ARG A N 1
ATOM 1757 C CA . ARG A 1 226 ? -0.065 -6.311 21.922 1.00 86.19 226 ARG A CA 1
ATOM 1758 C C . ARG A 1 226 ? 0.814 -7.407 21.333 1.00 86.19 226 ARG A C 1
ATOM 1760 O O . ARG A 1 226 ? 0.426 -8.028 20.345 1.00 86.19 226 ARG A O 1
ATOM 1767 N N . ARG A 1 227 ? 1.983 -7.624 21.939 1.00 80.56 227 ARG A N 1
ATOM 1768 C CA . ARG A 1 227 ? 3.023 -8.565 21.480 1.00 80.56 227 ARG A CA 1
ATOM 1769 C C . ARG A 1 227 ? 3.827 -9.172 22.638 1.00 80.56 227 ARG A C 1
ATOM 1771 O O . ARG A 1 227 ? 5.020 -9.420 22.496 1.00 80.56 227 ARG A O 1
ATOM 1778 N N . GLU A 1 228 ? 3.218 -9.288 23.815 1.00 77.50 228 GLU A N 1
ATOM 1779 C CA . GLU A 1 228 ? 3.941 -9.594 25.058 1.00 77.50 228 GLU A CA 1
ATOM 1780 C C . GLU A 1 228 ? 4.458 -11.037 25.103 1.00 77.50 228 GLU A C 1
ATOM 1782 O O . GLU A 1 228 ? 5.514 -11.274 25.690 1.00 77.50 228 GLU A O 1
ATOM 1787 N N . ARG A 1 229 ? 3.764 -11.980 24.445 1.00 71.62 229 ARG A N 1
ATOM 1788 C CA . ARG A 1 229 ? 4.124 -13.408 24.415 1.00 71.62 229 ARG A CA 1
ATOM 1789 C C . ARG A 1 229 ? 4.723 -13.861 23.073 1.00 71.62 229 ARG A C 1
ATOM 1791 O O . ARG A 1 229 ? 4.875 -15.055 22.841 1.00 71.62 229 ARG A O 1
ATOM 1798 N N . LEU A 1 230 ? 5.081 -12.924 22.189 1.00 70.31 230 LEU A N 1
ATOM 1799 C CA . LEU A 1 230 ? 5.761 -13.206 20.917 1.00 70.31 230 LEU A CA 1
ATOM 1800 C C . LEU A 1 230 ? 7.283 -13.115 21.099 1.00 70.31 230 LEU A C 1
ATOM 1802 O O . LEU A 1 230 ? 7.800 -12.093 21.561 1.00 70.31 230 LEU A O 1
ATOM 1806 N N . SER A 1 231 ? 8.032 -14.159 20.730 1.00 61.56 231 SER A N 1
ATOM 1807 C CA . SER A 1 231 ? 9.483 -14.164 20.931 1.00 61.56 231 SER A CA 1
ATOM 1808 C C . SER A 1 231 ? 10.208 -13.171 20.016 1.00 61.56 231 SER A C 1
ATOM 1810 O O . SER A 1 231 ? 9.968 -13.083 18.814 1.00 61.56 231 SER A O 1
ATOM 1812 N N . ILE A 1 232 ? 11.192 -12.462 20.578 1.00 54.47 232 ILE A N 1
ATOM 1813 C CA . ILE A 1 232 ? 12.036 -11.492 19.852 1.00 54.47 232 ILE A CA 1
ATOM 1814 C C . ILE A 1 232 ? 12.760 -12.137 18.650 1.00 54.47 232 ILE A C 1
ATOM 1816 O O . ILE A 1 232 ? 12.997 -11.474 17.644 1.00 54.47 232 ILE A O 1
ATOM 1820 N N . ASP A 1 233 ? 13.093 -13.431 18.736 1.00 43.66 233 ASP A N 1
ATOM 1821 C CA . ASP A 1 233 ? 13.795 -14.177 17.680 1.00 43.66 233 ASP A CA 1
ATOM 1822 C C . ASP A 1 233 ? 12.867 -14.648 16.531 1.00 43.66 233 ASP A C 1
ATOM 1824 O O . ASP A 1 233 ? 13.392 -14.929 15.446 1.00 43.66 233 ASP A O 1
ATOM 1828 N N . GLN A 1 234 ? 11.539 -14.728 16.739 1.00 46.16 234 GLN A N 1
ATOM 1829 C CA . GLN A 1 234 ? 10.524 -14.942 15.685 1.00 46.16 234 GLN A CA 1
ATOM 1830 C C . GLN A 1 234 ? 9.903 -13.632 15.184 1.00 46.16 234 GLN A C 1
ATOM 1832 O O . GLN A 1 234 ? 9.556 -13.532 14.009 1.00 46.16 234 GLN A O 1
ATOM 1837 N N . ALA A 1 235 ? 9.889 -12.581 16.010 1.00 47.22 235 ALA A N 1
ATOM 1838 C CA . ALA A 1 235 ? 9.507 -11.211 15.658 1.00 47.22 235 ALA A CA 1
ATOM 1839 C C . ALA A 1 235 ? 10.507 -10.507 14.703 1.00 47.22 235 ALA A C 1
ATOM 1841 O O . ALA A 1 235 ? 10.756 -9.306 14.806 1.00 47.22 235 ALA A O 1
ATOM 1842 N N . ARG A 1 236 ? 11.062 -11.248 13.732 1.00 48.28 236 ARG A N 1
ATOM 1843 C CA . ARG A 1 236 ? 11.835 -10.736 12.583 1.00 48.28 236 ARG A CA 1
ATOM 1844 C C . ARG A 1 236 ? 10.971 -9.897 11.640 1.00 48.28 236 ARG A C 1
ATOM 1846 O O . ARG A 1 236 ? 11.510 -9.101 10.878 1.00 48.28 236 ARG A O 1
ATOM 1853 N N . ASN A 1 237 ? 9.649 -10.011 11.772 1.00 47.97 237 ASN A N 1
ATOM 1854 C CA . ASN A 1 237 ? 8.651 -9.115 11.198 1.00 47.97 237 ASN A CA 1
ATOM 1855 C C . ASN A 1 237 ? 8.678 -7.758 11.932 1.00 47.97 237 ASN A C 1
ATOM 1857 O O . ASN A 1 237 ? 7.790 -7.413 12.714 1.00 47.97 237 ASN A O 1
ATOM 1861 N N . MET A 1 238 ? 9.756 -7.005 11.702 1.00 52.00 238 MET A N 1
ATOM 1862 C CA . MET A 1 238 ? 9.953 -5.638 12.183 1.00 52.00 238 MET A CA 1
ATOM 1863 C C . MET A 1 238 ? 8.873 -4.726 11.596 1.00 52.00 238 MET A C 1
ATOM 1865 O O . MET A 1 238 ? 8.879 -4.480 10.397 1.00 52.00 238 MET A O 1
ATOM 1869 N N . GLY A 1 239 ? 7.975 -4.206 12.436 1.00 58.66 239 GLY A N 1
ATOM 1870 C CA . GLY A 1 239 ? 7.020 -3.180 12.015 1.00 58.66 239 GLY A CA 1
ATOM 1871 C C . GLY A 1 239 ? 5.716 -3.197 12.796 1.00 58.66 239 GLY A C 1
ATOM 1872 O O . GLY A 1 239 ? 5.515 -2.383 13.700 1.00 58.66 239 GLY A O 1
ATOM 1873 N N . ARG A 1 240 ? 4.807 -4.105 12.424 1.00 76.25 240 ARG A N 1
ATOM 1874 C CA . ARG A 1 240 ? 3.440 -4.175 12.963 1.00 76.25 240 ARG A CA 1
ATOM 1875 C C . ARG A 1 240 ? 2.962 -5.623 13.084 1.00 76.25 240 ARG A C 1
ATOM 1877 O O . ARG A 1 240 ? 2.409 -6.174 12.137 1.00 76.25 240 ARG A O 1
ATOM 1884 N N . VAL A 1 241 ? 3.129 -6.201 14.272 1.00 85.81 241 VAL A N 1
ATOM 1885 C CA . VAL A 1 241 ? 2.645 -7.546 14.625 1.00 85.81 241 VAL A CA 1
ATOM 1886 C C . VAL A 1 241 ? 1.785 -7.476 15.882 1.00 85.81 241 VAL A C 1
ATOM 1888 O O . VAL A 1 241 ? 2.141 -6.760 16.819 1.00 85.81 241 VAL A O 1
ATOM 1891 N N . HIS A 1 242 ? 0.691 -8.233 15.906 1.00 88.81 242 HIS A N 1
ATOM 1892 C CA . HIS A 1 242 ? -0.176 -8.430 17.056 1.00 88.81 242 HIS A CA 1
ATOM 1893 C C . HIS A 1 242 ? -0.406 -9.917 17.346 1.00 88.81 242 HIS A C 1
ATOM 1895 O O . HIS A 1 242 ? -0.556 -10.741 16.447 1.00 88.81 242 HIS A O 1
ATOM 1901 N N . GLU A 1 243 ? -0.435 -10.237 18.630 1.00 88.62 243 GLU A N 1
ATOM 1902 C CA . GLU A 1 243 ? -0.703 -11.559 19.168 1.00 88.62 243 GLU A CA 1
ATOM 1903 C C . GLU A 1 243 ? -2.196 -11.928 19.082 1.00 88.62 243 GLU A C 1
ATOM 1905 O O . GLU A 1 243 ? -3.044 -11.264 19.666 1.00 88.62 243 GLU A O 1
ATOM 1910 N N . ARG A 1 244 ? -2.511 -13.019 18.380 1.00 88.62 244 ARG A N 1
ATOM 1911 C CA . ARG A 1 244 ? -3.870 -13.481 18.045 1.00 88.62 244 ARG A CA 1
ATOM 1912 C C . ARG A 1 244 ? -4.771 -13.775 19.248 1.00 88.62 244 ARG A C 1
ATOM 1914 O O . ARG A 1 244 ? -5.987 -13.713 19.117 1.00 88.62 244 ARG A O 1
ATOM 1921 N N . GLU A 1 245 ? -4.188 -14.156 20.382 1.00 87.00 245 GLU A N 1
ATOM 1922 C CA . GLU A 1 245 ? -4.927 -14.484 21.611 1.00 87.00 245 GLU A CA 1
ATOM 1923 C C . GLU A 1 245 ? -5.282 -13.256 22.457 1.00 87.00 245 GLU A C 1
ATOM 1925 O O . GLU A 1 245 ? -6.017 -13.370 23.437 1.00 87.00 245 GLU A O 1
ATOM 1930 N N . GLU A 1 246 ? -4.747 -12.089 22.106 1.00 89.69 246 GLU A N 1
ATOM 1931 C CA . GLU A 1 246 ? -5.029 -10.832 22.781 1.00 89.69 246 GLU A CA 1
ATOM 1932 C C . GLU A 1 246 ? -6.167 -10.070 22.089 1.00 89.69 246 GLU A C 1
ATOM 1934 O O . GLU A 1 246 ? -6.437 -10.235 20.901 1.00 89.69 246 GLU A O 1
ATOM 1939 N N . LEU A 1 247 ? -6.826 -9.180 22.836 1.00 90.62 247 LEU A N 1
ATOM 1940 C CA . LEU A 1 247 ? -7.768 -8.231 22.244 1.00 90.62 247 LEU A CA 1
ATOM 1941 C C . LEU A 1 247 ? -6.999 -7.101 21.549 1.00 90.62 247 LEU A C 1
ATOM 1943 O O . LEU A 1 247 ? -6.180 -6.417 22.175 1.00 90.62 247 LEU A O 1
ATOM 1947 N N . LEU A 1 248 ? -7.308 -6.875 20.273 1.00 92.25 248 LEU A N 1
ATOM 1948 C CA . LEU A 1 248 ? -6.717 -5.816 19.466 1.00 92.25 248 LEU A CA 1
ATOM 1949 C C . LEU A 1 248 ? -7.363 -4.480 19.817 1.00 92.25 248 LEU A C 1
ATOM 1951 O O . LEU A 1 248 ? -8.529 -4.253 19.500 1.00 92.25 248 LEU A O 1
ATOM 1955 N N . GLN A 1 249 ? -6.615 -3.572 20.440 1.00 93.50 249 GLN A N 1
ATOM 1956 C CA . GLN A 1 249 ? -7.145 -2.251 20.760 1.00 93.50 249 GLN A CA 1
ATOM 1957 C C . GLN A 1 249 ? -7.080 -1.329 19.533 1.00 93.50 249 GLN A C 1
ATOM 1959 O O . GLN A 1 249 ? -6.042 -1.191 18.876 1.00 93.50 249 GLN A O 1
ATOM 1964 N N . VAL A 1 250 ? -8.206 -0.685 19.233 1.00 94.06 250 VAL A N 1
ATOM 1965 C CA . VAL A 1 250 ? -8.374 0.233 18.104 1.00 94.06 250 VAL A CA 1
ATOM 1966 C C . VAL A 1 250 ? -8.634 1.628 18.646 1.00 94.06 250 VAL A C 1
ATOM 1968 O O . VAL A 1 250 ? -9.663 1.875 19.270 1.00 94.06 250 VAL A O 1
ATOM 1971 N N . ASN A 1 251 ? -7.708 2.548 18.396 1.00 94.50 251 ASN A N 1
ATOM 1972 C CA . ASN A 1 251 ? -7.794 3.943 18.812 1.00 94.50 251 ASN A CA 1
ATOM 1973 C C . ASN A 1 251 ? -8.309 4.806 17.654 1.00 94.50 251 ASN A C 1
ATOM 1975 O O . ASN A 1 251 ? -7.900 4.621 16.504 1.00 94.50 251 ASN A O 1
ATOM 1979 N N . TYR A 1 252 ? -9.184 5.772 17.938 1.00 94.94 252 TYR A N 1
ATOM 1980 C CA . TYR A 1 252 ? -9.724 6.667 16.915 1.00 94.94 252 TYR A CA 1
ATOM 1981 C C . TYR A 1 252 ? -9.874 8.117 17.386 1.00 94.94 252 TYR A C 1
ATOM 1983 O O . TYR A 1 252 ? -10.138 8.411 18.552 1.00 94.94 252 TYR A O 1
ATOM 1991 N N . ARG A 1 253 ? -9.776 9.031 16.416 1.00 93.62 253 ARG A N 1
ATOM 1992 C CA . ARG A 1 253 ? -10.056 10.462 16.557 1.00 93.62 253 ARG A CA 1
ATOM 1993 C C . ARG A 1 253 ? -10.815 10.937 15.321 1.00 93.62 253 ARG A C 1
ATOM 1995 O O . ARG A 1 253 ? -10.273 10.920 14.218 1.00 93.62 253 ARG A O 1
ATOM 2002 N N . LEU A 1 254 ? -12.079 11.325 15.492 1.00 93.31 254 LEU A N 1
ATOM 2003 C CA . LEU A 1 254 ? -13.037 11.570 14.405 1.00 93.31 254 LEU A CA 1
ATOM 2004 C C . LEU A 1 254 ? -13.755 12.923 14.571 1.00 93.31 254 LEU A C 1
ATOM 2006 O O . LEU A 1 254 ? -14.022 13.329 15.700 1.00 93.31 254 LEU A O 1
ATOM 2010 N N . PRO A 1 255 ? -14.146 13.625 13.493 1.00 90.81 255 PRO A N 1
ATOM 2011 C CA . PRO A 1 255 ? -14.977 14.824 13.599 1.00 90.81 255 PRO A CA 1
ATOM 2012 C C . PRO A 1 255 ? -16.359 14.522 14.191 1.00 90.81 255 PRO A C 1
ATOM 2014 O O . PRO A 1 255 ? -17.047 13.595 13.761 1.00 90.81 255 PRO A O 1
ATOM 2017 N N . ARG A 1 256 ? -16.839 15.375 15.101 1.00 86.94 256 ARG A N 1
ATOM 2018 C CA . ARG A 1 256 ? -18.207 15.323 15.637 1.00 86.94 256 ARG A CA 1
ATOM 2019 C C . ARG A 1 256 ? -19.203 15.937 14.641 1.00 86.94 256 ARG A C 1
ATOM 2021 O O . ARG A 1 256 ? -19.673 17.056 14.819 1.00 86.94 256 ARG A O 1
ATOM 2028 N N . SER A 1 257 ? -19.516 15.203 13.575 1.00 86.75 257 SER A N 1
ATOM 2029 C CA . SER A 1 257 ? -20.507 15.587 12.552 1.00 86.75 257 SER A CA 1
ATOM 2030 C C . SER A 1 257 ? -21.405 14.405 12.177 1.00 86.75 257 SER A C 1
ATOM 2032 O O . SER A 1 257 ? -21.014 13.254 12.367 1.00 86.75 257 SER A O 1
ATOM 2034 N N . GLU A 1 258 ? -22.614 14.661 11.664 1.00 85.06 258 GLU A N 1
ATOM 2035 C CA . GLU A 1 258 ? -23.612 13.609 11.404 1.00 85.06 258 GLU A CA 1
ATOM 2036 C C . GLU A 1 258 ? -23.096 12.411 10.570 1.00 85.06 258 GLU A C 1
ATOM 2038 O O . GLU A 1 258 ? -23.318 11.281 11.017 1.00 85.06 258 GLU A O 1
ATOM 2043 N N . PRO A 1 259 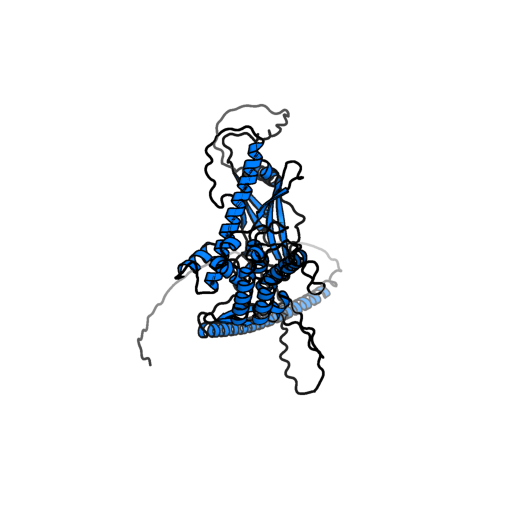? -22.375 12.578 9.438 1.00 87.00 259 PRO A N 1
ATOM 2044 C CA . PRO A 1 259 ? -21.913 11.428 8.652 1.00 87.00 259 PRO A CA 1
ATOM 2045 C C . PRO A 1 259 ? -20.878 10.550 9.375 1.00 87.00 259 PRO A C 1
ATOM 2047 O O . PRO A 1 259 ? -20.762 9.359 9.088 1.00 87.00 259 PRO A O 1
ATOM 2050 N N . PHE A 1 260 ? -20.150 11.108 10.347 1.00 91.06 260 PHE A N 1
ATOM 2051 C CA . PHE A 1 260 ? -19.227 10.359 11.205 1.00 91.06 260 PHE A CA 1
ATOM 2052 C C . PHE A 1 260 ? -19.966 9.738 12.394 1.00 91.06 260 PHE A C 1
ATOM 2054 O O . PHE A 1 260 ? -19.754 8.573 12.706 1.00 91.06 260 PHE A O 1
ATOM 2061 N N . LEU A 1 261 ? -20.912 10.461 13.003 1.00 88.44 261 LEU A N 1
ATOM 2062 C CA . LEU A 1 261 ? -21.743 9.965 14.104 1.00 88.44 261 LEU A CA 1
ATOM 2063 C C . LEU A 1 261 ? -22.705 8.837 13.705 1.00 88.44 261 LEU A C 1
ATOM 2065 O O . LEU A 1 261 ? -23.237 8.187 14.598 1.00 88.44 261 LEU A O 1
ATOM 2069 N N . ASN A 1 262 ? -22.986 8.617 12.419 1.00 89.12 262 ASN A N 1
ATOM 2070 C CA . ASN A 1 262 ? -23.687 7.420 11.926 1.00 89.12 262 ASN A CA 1
ATOM 2071 C C . ASN A 1 262 ? -22.724 6.298 11.484 1.00 89.12 262 ASN A C 1
ATOM 2073 O O . ASN A 1 262 ? -23.163 5.161 11.308 1.00 89.12 262 ASN A O 1
ATOM 2077 N N . GLY A 1 263 ? -21.441 6.622 11.297 1.00 93.25 263 GLY A N 1
ATOM 2078 C CA . GLY A 1 263 ? -20.434 5.751 10.704 1.00 93.25 263 GLY A CA 1
ATOM 2079 C C . GLY A 1 263 ? -20.033 4.552 11.561 1.00 93.25 263 GLY A C 1
ATOM 2080 O O . GLY A 1 263 ? -20.406 4.414 12.732 1.00 93.25 263 GLY A O 1
ATOM 2081 N N . TYR A 1 264 ? -19.257 3.665 10.946 1.00 94.38 264 TYR A N 1
ATOM 2082 C CA . TYR A 1 264 ? -18.851 2.393 11.531 1.00 94.38 264 TYR A CA 1
ATOM 2083 C C . TYR A 1 264 ? -17.433 1.985 11.129 1.00 94.38 264 TYR A C 1
ATOM 2085 O O . TYR A 1 264 ? -16.907 2.409 10.098 1.00 94.38 264 TYR A O 1
ATOM 2093 N N . PHE A 1 265 ? -16.834 1.139 11.958 1.00 95.56 265 PHE A N 1
ATOM 2094 C CA . PHE A 1 265 ? -15.566 0.474 11.712 1.00 95.56 265 PHE A CA 1
ATOM 2095 C C . PHE A 1 265 ? -15.827 -0.898 11.088 1.00 95.56 265 PHE A C 1
ATOM 2097 O O . PHE A 1 265 ? -16.689 -1.647 11.550 1.00 95.56 265 PHE A O 1
ATOM 2104 N N . GLN A 1 266 ? -15.081 -1.212 10.036 1.00 96.06 266 GLN A N 1
ATOM 2105 C CA . GLN A 1 266 ? -15.097 -2.497 9.348 1.00 96.06 266 GLN A CA 1
ATOM 2106 C C . GLN A 1 266 ? -13.677 -3.057 9.358 1.00 96.06 266 GLN A C 1
ATOM 2108 O O . GLN A 1 266 ? -12.773 -2.422 8.809 1.00 96.06 266 GLN A O 1
ATOM 2113 N N . LEU A 1 267 ? -13.487 -4.238 9.948 1.00 96.00 267 LEU A N 1
ATOM 2114 C CA . LEU A 1 267 ? -12.247 -4.992 9.785 1.00 96.00 267 LEU A CA 1
ATOM 2115 C C . LEU A 1 267 ? -12.278 -5.719 8.434 1.00 96.00 267 LEU A C 1
ATOM 2117 O O . LEU A 1 267 ? -13.303 -6.291 8.047 1.00 96.00 267 LEU A O 1
ATOM 2121 N N . ILE A 1 268 ? -11.160 -5.667 7.716 1.00 94.75 268 ILE A N 1
ATOM 2122 C CA . ILE A 1 268 ? -10.884 -6.482 6.529 1.00 94.75 268 ILE A CA 1
ATOM 2123 C C . ILE A 1 268 ? -9.523 -7.162 6.687 1.00 94.75 268 ILE A C 1
ATOM 2125 O O . ILE A 1 268 ? -8.646 -6.624 7.365 1.00 94.75 268 ILE A O 1
ATOM 2129 N N . TRP A 1 269 ? -9.330 -8.330 6.077 1.00 92.50 269 TRP A N 1
ATOM 2130 C CA . TRP A 1 269 ? -8.092 -9.098 6.221 1.00 92.50 269 TRP A CA 1
ATOM 2131 C C . TRP A 1 269 ? -7.733 -9.931 4.982 1.00 92.50 269 TRP A C 1
ATOM 2133 O O . TRP A 1 269 ? -8.588 -10.266 4.164 1.00 92.50 269 TRP A O 1
ATOM 2143 N N . ARG A 1 270 ? -6.447 -10.266 4.850 1.00 88.38 270 ARG A N 1
ATOM 2144 C CA . ARG A 1 270 ? -5.872 -11.176 3.839 1.00 88.38 270 ARG A CA 1
ATOM 2145 C C . ARG A 1 270 ? -4.975 -12.204 4.528 1.00 88.38 270 ARG A C 1
ATOM 2147 O O . ARG A 1 270 ? -4.510 -11.947 5.636 1.00 88.38 270 ARG A O 1
ATOM 2154 N N . GLU A 1 271 ? -4.719 -13.346 3.901 1.00 81.69 271 GLU A N 1
ATOM 2155 C CA . GLU A 1 271 ? -3.708 -14.298 4.387 1.00 81.69 271 GLU A CA 1
ATOM 2156 C C . GLU A 1 271 ? -2.306 -13.835 3.961 1.00 81.69 271 GLU A C 1
ATOM 2158 O O . GLU A 1 271 ? -2.142 -13.270 2.884 1.00 81.69 271 GLU A O 1
ATOM 2163 N N . LEU A 1 272 ? -1.282 -14.057 4.787 1.00 63.50 272 LEU A N 1
ATOM 2164 C CA . LEU A 1 272 ? 0.078 -13.544 4.564 1.00 63.50 272 LEU A CA 1
ATOM 2165 C C . LEU A 1 272 ? 0.738 -14.158 3.313 1.00 63.50 272 LEU A C 1
ATOM 2167 O O . LEU A 1 272 ? 1.501 -13.488 2.623 1.00 63.50 272 LEU A O 1
ATOM 2171 N N . GLY A 1 273 ? 0.397 -15.410 2.984 1.00 55.62 273 GLY A N 1
ATOM 2172 C CA . GLY A 1 273 ? 0.798 -16.075 1.736 1.00 55.62 273 GLY A CA 1
ATOM 2173 C C . GLY A 1 273 ? -0.012 -15.647 0.504 1.00 55.62 273 GLY A C 1
ATOM 2174 O O . GLY A 1 273 ? 0.452 -15.827 -0.619 1.00 55.62 273 GLY A O 1
ATOM 2175 N N . ASP A 1 274 ? -1.182 -15.037 0.711 1.00 60.94 274 ASP A N 1
ATOM 2176 C CA . ASP A 1 274 ? -2.063 -14.489 -0.327 1.00 60.94 274 ASP A CA 1
ATOM 2177 C C . ASP A 1 274 ? -2.164 -12.954 -0.222 1.00 60.94 274 ASP A C 1
ATOM 2179 O O . ASP A 1 274 ? -3.151 -12.324 -0.602 1.00 60.94 274 ASP A O 1
ATOM 2183 N N . ALA A 1 275 ? -1.104 -12.306 0.276 1.00 48.25 275 ALA A N 1
ATOM 2184 C CA . ALA A 1 275 ? -1.019 -10.846 0.384 1.00 48.25 275 ALA A CA 1
ATOM 2185 C C . ALA A 1 275 ? -1.070 -10.139 -0.989 1.00 48.25 275 ALA A C 1
ATOM 2187 O O . ALA A 1 275 ? -1.273 -8.928 -1.066 1.00 48.25 275 ALA A O 1
ATOM 2188 N N . ARG A 1 276 ? -0.909 -10.908 -2.077 1.00 54.12 276 ARG A N 1
ATOM 2189 C CA . ARG A 1 276 ? -1.070 -10.476 -3.471 1.00 54.12 276 ARG A CA 1
ATOM 2190 C C . ARG A 1 276 ? -2.505 -10.620 -3.993 1.00 54.12 276 ARG A C 1
ATOM 2192 O O . ARG A 1 276 ? -2.762 -10.128 -5.092 1.00 54.12 276 ARG A O 1
ATOM 2199 N N . SER A 1 277 ? -3.428 -11.242 -3.251 1.00 69.00 277 SER A N 1
ATOM 2200 C CA . SER A 1 277 ? -4.845 -11.242 -3.619 1.00 69.00 277 SER A CA 1
ATOM 2201 C C . SER A 1 277 ? -5.409 -9.829 -3.583 1.00 69.00 277 SER A C 1
ATOM 2203 O O . SER A 1 277 ? -5.319 -9.087 -2.597 1.00 69.00 277 SER A O 1
ATOM 2205 N N . GLU A 1 278 ? -6.033 -9.477 -4.698 1.00 69.88 278 GLU A N 1
ATOM 2206 C CA . GLU A 1 278 ? -6.726 -8.216 -4.869 1.00 69.88 278 GLU A CA 1
ATOM 2207 C C . GLU A 1 278 ? -7.926 -8.100 -3.910 1.00 69.88 278 GLU A C 1
ATOM 2209 O O . GLU A 1 278 ? -8.126 -7.035 -3.322 1.00 69.88 278 GLU A O 1
ATOM 2214 N N . GLU A 1 279 ? -8.659 -9.192 -3.663 1.00 83.31 279 GLU A N 1
ATOM 2215 C CA . GLU A 1 279 ? -9.894 -9.210 -2.867 1.00 83.31 279 GLU A CA 1
ATOM 2216 C C . GLU A 1 279 ? -9.635 -9.607 -1.393 1.00 83.31 279 GLU A C 1
ATOM 2218 O O . GLU A 1 279 ? -9.218 -10.735 -1.120 1.00 83.31 279 GLU A O 1
ATOM 2223 N N . PRO A 1 280 ? -9.871 -8.707 -0.415 1.00 89.12 280 PRO A N 1
ATOM 2224 C CA . PRO A 1 280 ? -9.783 -9.019 1.004 1.00 89.12 280 PRO A CA 1
ATOM 2225 C C . PRO A 1 280 ? -11.068 -9.667 1.531 1.00 89.12 280 PRO A C 1
ATOM 2227 O O . PRO A 1 280 ? -12.179 -9.376 1.084 1.00 89.12 280 PRO A O 1
ATOM 2230 N N . ASN A 1 281 ? -10.924 -10.454 2.590 1.00 91.19 281 ASN A N 1
ATOM 2231 C CA . ASN A 1 281 ? -12.045 -10.945 3.376 1.00 91.19 281 ASN A CA 1
ATOM 2232 C C . ASN A 1 281 ? -12.606 -9.832 4.270 1.00 91.19 281 ASN A C 1
ATOM 2234 O O . ASN A 1 281 ? -11.858 -9.070 4.887 1.00 91.19 281 ASN A O 1
ATOM 2238 N N . TYR A 1 282 ? -13.932 -9.769 4.383 1.00 92.19 282 TYR A N 1
ATOM 2239 C CA . TYR A 1 282 ? -14.626 -8.882 5.315 1.00 92.19 282 TYR A CA 1
ATOM 2240 C C . TYR A 1 282 ? -14.928 -9.607 6.620 1.00 92.19 282 TYR A C 1
ATOM 2242 O O . TYR A 1 282 ? -15.451 -10.723 6.609 1.00 92.19 282 TYR A O 1
ATOM 2250 N N . ASP A 1 283 ? -14.673 -8.945 7.744 1.00 91.44 283 ASP A N 1
ATOM 2251 C CA . ASP A 1 283 ? -15.173 -9.426 9.024 1.00 91.44 283 ASP A CA 1
ATOM 2252 C C . ASP A 1 283 ? -16.705 -9.268 9.109 1.00 91.44 283 ASP A C 1
ATOM 2254 O O . ASP A 1 283 ? -17.226 -8.204 8.751 1.00 91.44 283 ASP A O 1
ATOM 2258 N N . PRO A 1 284 ? -17.460 -10.285 9.567 1.00 85.81 284 PRO A N 1
ATOM 2259 C CA . PRO A 1 284 ? -18.899 -10.146 9.781 1.00 85.81 284 PRO A CA 1
ATOM 2260 C C . PRO A 1 284 ? -19.251 -9.185 10.930 1.00 85.81 284 PRO A C 1
ATOM 2262 O O . PRO A 1 284 ? -20.395 -8.729 11.000 1.00 85.81 284 PRO A O 1
ATOM 2265 N N . GLN A 1 285 ? -18.315 -8.889 11.838 1.00 86.38 285 GLN A N 1
ATOM 2266 C CA . GLN A 1 285 ? -18.510 -7.943 12.930 1.00 86.38 285 GLN A CA 1
ATOM 2267 C C . GLN A 1 285 ? -18.274 -6.503 12.456 1.00 86.38 285 GLN A C 1
ATOM 2269 O O . GLN A 1 285 ? -17.295 -6.183 11.782 1.00 86.38 285 GLN A O 1
ATOM 2274 N N . ILE A 1 286 ? -19.194 -5.614 12.833 1.00 86.75 286 ILE A N 1
ATOM 2275 C CA . ILE A 1 286 ? -19.152 -4.185 12.515 1.00 86.75 286 ILE A CA 1
ATOM 2276 C C . ILE A 1 286 ? -19.378 -3.397 13.803 1.00 86.75 286 ILE A C 1
ATOM 2278 O O . ILE A 1 286 ? -20.461 -3.469 14.387 1.00 86.75 286 ILE A O 1
ATOM 2282 N N . THR A 1 287 ? -18.399 -2.585 14.196 1.00 85.75 287 THR A N 1
ATOM 2283 C CA . THR A 1 287 ? -18.511 -1.691 15.356 1.00 85.75 287 THR A CA 1
ATOM 2284 C C . THR A 1 287 ? -19.061 -0.342 14.906 1.00 85.75 287 THR A C 1
ATOM 2286 O O . THR A 1 287 ? -18.414 0.377 14.143 1.00 85.75 287 THR A O 1
ATOM 2289 N N . ARG A 1 288 ? -20.261 0.044 15.347 1.00 85.19 288 ARG A N 1
ATOM 2290 C CA . ARG A 1 288 ? -20.829 1.365 15.022 1.00 85.19 288 ARG A CA 1
ATOM 2291 C C . ARG A 1 288 ? -20.378 2.396 16.044 1.00 85.19 288 ARG A C 1
ATOM 2293 O O . ARG A 1 288 ? -20.454 2.148 17.242 1.00 85.19 288 ARG A O 1
ATOM 2300 N N . LEU A 1 289 ? -20.048 3.609 15.595 1.00 82.31 289 LEU A N 1
ATOM 2301 C CA . LEU A 1 289 ? -19.608 4.675 16.503 1.00 82.31 289 LEU A CA 1
ATOM 2302 C C . LEU A 1 289 ? -20.684 5.058 17.541 1.00 82.31 289 LEU A C 1
ATOM 2304 O O . LEU A 1 289 ? -20.364 5.556 18.617 1.00 82.31 289 LEU A O 1
ATOM 2308 N N . ARG A 1 290 ? -21.972 4.826 17.252 1.00 73.81 290 ARG A N 1
ATOM 2309 C CA . ARG A 1 290 ? -23.063 5.054 18.220 1.00 73.81 290 ARG A CA 1
ATOM 2310 C C . ARG A 1 290 ? -23.108 4.028 19.342 1.00 73.81 290 ARG A C 1
ATOM 2312 O O . ARG A 1 290 ? -23.494 4.398 20.446 1.00 73.81 290 ARG A O 1
ATOM 2319 N N . ASP A 1 291 ? -22.706 2.796 19.062 1.00 62.25 291 ASP A N 1
ATOM 2320 C CA . ASP A 1 291 ? -22.835 1.686 20.001 1.00 62.25 291 ASP A CA 1
ATOM 2321 C C . ASP A 1 291 ? -21.731 1.801 21.081 1.00 62.25 291 ASP A C 1
ATOM 2323 O O . ASP A 1 291 ? -22.010 1.658 22.274 1.00 62.25 291 ASP A O 1
ATOM 2327 N N . GLU A 1 292 ? -20.535 2.272 20.698 1.00 56.22 292 GLU A N 1
ATOM 2328 C CA . GLU A 1 292 ? -19.465 2.705 21.620 1.00 56.22 292 GLU A CA 1
ATOM 2329 C C . GLU A 1 292 ? -19.895 3.856 22.547 1.00 56.22 292 GLU A C 1
ATOM 2331 O O . GLU A 1 292 ? -19.662 3.830 23.757 1.00 56.22 292 GLU A O 1
ATOM 2336 N N . ASN A 1 293 ? -20.599 4.860 22.005 1.00 53.06 293 ASN A N 1
ATOM 2337 C CA . ASN A 1 293 ? -21.108 5.984 22.801 1.00 53.06 293 ASN A CA 1
ATOM 2338 C C . ASN A 1 293 ? -22.171 5.562 23.837 1.00 53.06 293 ASN A C 1
ATOM 2340 O O . ASN A 1 293 ? -22.380 6.292 24.807 1.00 53.06 293 ASN A O 1
ATOM 2344 N N . SER A 1 294 ? -22.835 4.410 23.667 1.00 46.69 294 SER A N 1
ATOM 2345 C CA . SER A 1 294 ? -23.669 3.816 24.724 1.00 46.69 294 SER A CA 1
ATOM 2346 C C . SER A 1 294 ? -22.843 3.124 25.810 1.00 46.69 294 SER A C 1
ATOM 2348 O O . SER A 1 294 ? -23.150 3.303 26.985 1.00 46.69 294 SER A O 1
ATOM 2350 N N . HIS A 1 295 ? -21.781 2.392 25.458 1.00 41.50 295 HIS A N 1
ATOM 2351 C CA . HIS A 1 295 ? -20.949 1.686 26.441 1.00 41.50 295 HIS A CA 1
ATOM 2352 C C . HIS A 1 295 ? -20.156 2.630 27.359 1.00 41.50 295 HIS A C 1
ATOM 2354 O O . HIS A 1 295 ? -20.008 2.351 28.550 1.00 41.50 295 HIS A O 1
ATOM 2360 N N . PHE A 1 296 ? -19.732 3.794 26.857 1.00 39.03 296 PHE A N 1
ATOM 2361 C CA . PHE A 1 296 ? -19.038 4.810 27.662 1.00 39.03 296 PHE A CA 1
ATOM 2362 C C . PHE A 1 296 ? -19.890 5.430 28.790 1.00 39.03 296 PHE A C 1
ATOM 2364 O O . PHE A 1 296 ? -19.349 6.113 29.660 1.00 39.03 296 PHE A O 1
ATOM 2371 N N . LEU A 1 297 ? -21.212 5.214 28.805 1.00 37.88 297 LEU A N 1
ATOM 2372 C CA . LEU A 1 297 ? -22.102 5.725 29.856 1.00 37.88 297 LEU A CA 1
ATOM 2373 C C . LEU A 1 297 ? -22.184 4.818 31.097 1.00 37.88 297 LEU A C 1
ATOM 2375 O O . LEU A 1 297 ? -22.635 5.295 32.138 1.00 37.88 297 LEU A O 1
ATOM 2379 N N . ASP A 1 298 ? -21.726 3.564 31.011 1.00 34.84 298 ASP A N 1
ATOM 2380 C CA . ASP A 1 298 ? -21.894 2.560 32.075 1.00 34.84 298 ASP A CA 1
ATOM 2381 C C . ASP A 1 298 ? -20.643 2.344 32.958 1.00 34.84 298 ASP A C 1
ATOM 2383 O O . ASP A 1 298 ? -20.738 1.668 33.985 1.00 34.84 298 ASP A O 1
ATOM 2387 N N . LEU A 1 299 ? -19.472 2.898 32.598 1.00 37.16 299 LEU A N 1
ATOM 2388 C CA . LEU A 1 299 ? -18.179 2.492 33.189 1.00 37.16 299 LEU A CA 1
ATOM 2389 C C . LEU A 1 299 ? -17.389 3.546 33.991 1.00 37.16 299 LEU A C 1
ATOM 2391 O O . LEU A 1 299 ? -16.457 3.161 34.697 1.00 37.16 299 LEU A O 1
ATOM 2395 N N . GLU A 1 300 ? -17.757 4.834 33.985 1.00 33.16 300 GLU A N 1
ATOM 2396 C CA . GLU A 1 300 ? -17.043 5.862 34.771 1.00 33.16 300 GLU A CA 1
ATOM 2397 C C . GLU A 1 300 ? -17.880 6.499 35.894 1.00 33.16 300 GLU A C 1
ATOM 2399 O O . GLU A 1 300 ? -18.507 7.548 35.741 1.00 33.16 300 GLU A O 1
ATOM 2404 N N . ALA A 1 301 ? -17.790 5.906 37.088 1.00 28.80 301 ALA A N 1
ATOM 2405 C CA . ALA A 1 301 ? -18.082 6.584 38.352 1.00 28.80 301 ALA A CA 1
ATOM 2406 C C . ALA A 1 301 ? -17.137 6.091 39.472 1.00 28.80 301 ALA A C 1
ATOM 2408 O O . ALA A 1 301 ? -17.422 5.082 40.123 1.00 28.80 301 ALA A O 1
ATOM 2409 N N . PRO A 1 302 ? -16.011 6.782 39.741 1.00 32.25 302 PRO A N 1
ATOM 2410 C CA . PRO A 1 302 ? -15.129 6.431 40.849 1.00 32.25 302 PRO A CA 1
ATOM 2411 C C . PRO A 1 302 ? -15.805 6.684 42.204 1.00 32.25 302 PRO A C 1
ATOM 2413 O O . PRO A 1 302 ? -16.263 7.792 42.493 1.00 32.25 302 PRO A O 1
ATOM 2416 N N . LEU A 1 303 ? -15.809 5.674 43.075 1.00 39.12 303 LEU A N 1
ATOM 2417 C CA . LEU A 1 303 ? -16.251 5.808 44.464 1.00 39.12 303 LEU A CA 1
ATOM 2418 C C . LEU A 1 303 ? -15.318 6.763 45.231 1.00 39.12 303 LEU A C 1
ATOM 2420 O O . LEU A 1 303 ? -14.188 6.396 45.553 1.00 39.12 303 LEU A O 1
ATOM 2424 N N . GLN A 1 304 ? -15.795 7.965 45.577 1.00 29.64 304 GLN A N 1
ATOM 2425 C CA . GLN A 1 304 ? -15.118 8.850 46.536 1.00 29.64 304 GLN A CA 1
ATOM 2426 C C . GLN A 1 304 ? -15.773 8.828 47.931 1.00 29.64 304 GLN A C 1
ATOM 2428 O O . GLN A 1 304 ? -16.965 8.536 48.055 1.00 29.64 304 GLN A O 1
ATOM 2433 N N . PRO A 1 305 ? -15.003 9.095 49.008 1.00 33.00 305 PRO A N 1
ATOM 2434 C CA . PRO A 1 305 ? -15.408 8.749 50.366 1.00 33.00 305 PRO A CA 1
ATOM 2435 C C . PRO A 1 305 ? -16.326 9.800 50.994 1.00 33.00 305 PRO A C 1
ATOM 2437 O O . PRO A 1 305 ? -16.130 11.004 50.836 1.00 33.00 305 PRO A O 1
ATOM 2440 N N . GLN A 1 306 ? -17.283 9.341 51.797 1.00 33.03 306 GLN A N 1
ATOM 2441 C CA . GLN A 1 306 ? -18.167 10.215 52.564 1.00 33.03 306 GLN A CA 1
ATOM 2442 C C . GLN A 1 306 ? -17.410 10.989 53.658 1.00 33.03 306 GLN A C 1
ATOM 2444 O O . GLN A 1 306 ? -16.718 10.398 54.488 1.00 33.03 306 GLN A O 1
ATOM 2449 N N . GLN A 1 307 ? -17.673 12.294 53.757 1.00 25.45 307 GLN A N 1
ATOM 2450 C CA . GLN A 1 307 ? -17.692 12.995 55.043 1.00 25.45 307 GLN A CA 1
ATOM 2451 C C . GLN A 1 307 ? -19.042 13.703 55.241 1.00 25.45 307 GLN A C 1
ATOM 2453 O O . GLN A 1 307 ? -19.698 14.060 54.260 1.00 25.45 307 GLN A O 1
ATOM 2458 N N . PRO A 1 308 ? -19.520 13.831 56.492 1.00 35.41 308 PRO A N 1
ATOM 2459 C CA . PRO A 1 308 ? -20.950 13.936 56.746 1.00 35.41 308 PRO A CA 1
ATOM 2460 C C . PRO A 1 308 ? -21.442 15.382 56.818 1.00 35.41 308 PRO A C 1
ATOM 2462 O O . PRO A 1 308 ? -20.856 16.215 57.511 1.00 35.41 308 PRO A O 1
ATOM 2465 N N . GLN A 1 309 ? -22.614 15.643 56.235 1.00 27.42 309 GLN A N 1
ATOM 2466 C CA . GLN A 1 309 ? -23.487 16.710 56.719 1.00 27.42 309 GLN A CA 1
ATOM 2467 C C . GLN A 1 309 ? -24.793 16.140 57.264 1.00 27.42 309 GLN A C 1
ATOM 2469 O O . GLN A 1 309 ? -25.442 15.280 56.677 1.00 27.42 309 GLN A O 1
ATOM 2474 N N . ILE A 1 310 ? -25.123 16.620 58.458 1.00 32.47 310 ILE A N 1
ATOM 2475 C CA . ILE A 1 310 ? -26.242 16.187 59.282 1.00 32.47 310 ILE A CA 1
ATOM 2476 C C . ILE A 1 310 ? -27.497 16.935 58.834 1.00 32.47 310 ILE A C 1
ATOM 2478 O O . ILE A 1 310 ? -27.534 18.156 58.983 1.00 32.47 310 ILE A O 1
ATOM 2482 N N . GLN A 1 311 ? -28.557 16.217 58.447 1.00 28.61 311 GLN A N 1
ATOM 2483 C CA . GLN A 1 311 ? -29.916 16.595 58.857 1.00 28.61 311 GLN A CA 1
ATOM 2484 C C . GLN A 1 311 ? -30.943 15.452 58.753 1.00 28.61 311 GLN A C 1
ATOM 2486 O O . GLN A 1 311 ? -31.235 14.924 57.686 1.00 28.61 311 GLN A O 1
ATOM 2491 N N . ASN A 1 312 ? -31.512 15.120 59.915 1.00 26.55 312 ASN A N 1
ATOM 2492 C CA . ASN A 1 312 ? -32.796 14.434 60.116 1.00 26.55 312 ASN A CA 1
ATOM 2493 C C . ASN A 1 312 ? -33.906 15.087 59.246 1.00 26.55 312 ASN A C 1
ATOM 2495 O O . ASN A 1 312 ? -33.898 16.305 59.114 1.00 26.55 312 ASN A O 1
ATOM 2499 N N . ASN A 1 313 ? -34.944 14.421 58.720 1.00 28.67 313 ASN A N 1
ATOM 2500 C CA . ASN A 1 313 ? -35.697 13.277 59.249 1.00 28.67 313 ASN A CA 1
ATOM 2501 C C . ASN A 1 313 ? -36.689 12.723 58.188 1.00 28.67 313 ASN A C 1
ATOM 2503 O O . ASN A 1 313 ? -37.361 13.509 57.533 1.00 28.67 313 ASN A O 1
ATOM 2507 N N . GLN A 1 314 ? -36.867 11.396 58.152 1.00 32.34 314 GLN A N 1
ATOM 2508 C CA . GLN A 1 314 ? -38.134 10.659 57.926 1.00 32.34 314 GLN A CA 1
ATOM 2509 C C . GLN A 1 314 ? -39.137 11.135 56.836 1.00 32.34 314 GLN A C 1
ATOM 2511 O O . GLN A 1 314 ? -39.988 11.974 57.120 1.00 32.34 314 GLN A O 1
ATOM 2516 N N . GLN A 1 315 ? -39.230 10.416 55.705 1.00 30.23 315 GLN A N 1
ATOM 2517 C CA . GLN A 1 315 ? -40.283 9.392 55.491 1.00 30.23 315 GLN A CA 1
ATOM 2518 C C . GLN A 1 315 ? -40.093 8.583 54.188 1.00 30.23 315 GLN A C 1
ATOM 2520 O O . GLN A 1 315 ? -39.451 9.036 53.248 1.00 30.23 315 GLN A O 1
ATOM 2525 N N . ASP A 1 316 ? -40.627 7.360 54.213 1.00 33.06 316 ASP A N 1
ATOM 2526 C CA . ASP A 1 316 ? -40.418 6.242 53.273 1.00 33.06 316 ASP A CA 1
ATOM 2527 C C . ASP A 1 316 ? -41.539 6.174 52.186 1.00 33.06 316 ASP A C 1
ATOM 2529 O O . ASP A 1 316 ? -42.417 7.042 52.186 1.00 33.06 316 ASP A O 1
ATOM 2533 N N . PRO A 1 317 ? -41.538 5.246 51.201 1.00 38.22 317 PRO A N 1
ATOM 2534 C CA . PRO A 1 317 ? -41.453 5.665 49.802 1.00 38.22 317 PRO A CA 1
ATOM 2535 C C . PRO A 1 317 ? -42.710 5.395 48.957 1.00 38.22 317 PRO A C 1
ATOM 2537 O O . PRO A 1 317 ? -43.518 4.512 49.249 1.00 38.22 317 PRO A O 1
ATOM 2540 N N . ALA A 1 318 ? -42.821 6.106 47.831 1.00 27.66 318 ALA A N 1
ATOM 2541 C CA . ALA A 1 318 ? -43.743 5.788 46.742 1.00 27.66 318 ALA A CA 1
ATOM 2542 C C . ALA A 1 318 ? -43.043 5.967 45.386 1.00 27.66 318 ALA A C 1
ATOM 2544 O O . ALA A 1 318 ? -42.304 6.926 45.182 1.00 27.66 318 ALA A O 1
ATOM 2545 N N . GLU A 1 319 ? -43.267 5.020 44.479 1.00 40.75 319 GLU A N 1
ATOM 2546 C CA . GLU A 1 319 ? -42.566 4.890 43.201 1.00 40.75 319 GLU A CA 1
ATOM 2547 C C . GLU A 1 319 ? -42.749 6.108 42.274 1.00 40.75 319 GLU A C 1
ATOM 2549 O O . GLU A 1 319 ? -43.832 6.334 41.731 1.00 40.75 319 GLU A O 1
ATOM 2554 N N . THR A 1 320 ? -41.656 6.802 41.959 1.00 27.66 320 THR A N 1
ATOM 2555 C CA . THR A 1 320 ? -41.503 7.496 40.674 1.00 27.66 320 THR A CA 1
ATOM 2556 C C . THR A 1 320 ? -40.340 6.877 39.917 1.00 27.66 320 THR A C 1
ATOM 2558 O O . THR A 1 320 ? -39.201 6.885 40.374 1.00 27.66 320 THR A O 1
ATOM 2561 N N . LYS A 1 321 ? -40.644 6.304 38.748 1.00 34.66 321 LYS A N 1
ATOM 2562 C CA . LYS A 1 321 ? -39.636 5.836 37.795 1.00 34.66 321 LYS A CA 1
ATOM 2563 C C . LYS A 1 321 ? -38.937 7.051 37.194 1.00 34.66 321 LYS A C 1
ATOM 2565 O O . LYS A 1 321 ? -39.428 7.600 36.208 1.00 34.66 321 LYS A O 1
ATOM 2570 N N . ASP A 1 322 ? -37.803 7.437 37.764 1.00 27.34 322 ASP A N 1
ATOM 2571 C CA . ASP A 1 322 ? -36.918 8.413 37.138 1.00 27.34 322 ASP A CA 1
ATOM 2572 C C . ASP A 1 322 ? -36.250 7.770 35.920 1.00 27.34 322 ASP A C 1
ATOM 2574 O O . ASP A 1 322 ? -35.237 7.077 35.999 1.00 27.34 322 ASP A O 1
ATOM 2578 N N . VAL A 1 323 ? -36.891 7.974 34.770 1.00 29.58 323 VAL A N 1
ATOM 2579 C CA . VAL A 1 323 ? -36.325 7.705 33.451 1.00 29.58 323 VAL A CA 1
ATOM 2580 C C . VAL A 1 323 ? -35.087 8.595 33.293 1.00 29.58 323 VAL A C 1
ATOM 2582 O O . VAL A 1 323 ? -35.231 9.818 33.384 1.00 29.58 323 VAL A O 1
ATOM 2585 N N . PRO A 1 324 ? -33.886 8.044 33.029 1.00 32.62 324 PRO A N 1
ATOM 2586 C CA . PRO A 1 324 ? -32.720 8.867 32.744 1.00 32.62 324 PRO A CA 1
ATOM 2587 C C . PRO A 1 324 ? -32.985 9.698 31.486 1.00 32.62 324 PRO A C 1
ATOM 2589 O O . PRO A 1 324 ? -33.242 9.156 30.410 1.00 32.62 324 PRO A O 1
ATOM 2592 N N . PHE A 1 325 ? -32.960 11.024 31.625 1.00 34.69 325 PHE A N 1
ATOM 2593 C CA . PHE A 1 325 ? -33.145 11.927 30.493 1.00 34.69 325 PHE A CA 1
ATOM 2594 C C . PHE A 1 325 ? -32.014 11.721 29.470 1.00 34.69 325 PHE A C 1
ATOM 2596 O O . PHE A 1 325 ? -30.843 11.744 29.862 1.00 34.69 325 PHE A O 1
ATOM 2603 N N . PRO A 1 326 ? -32.315 11.576 28.165 1.00 33.59 326 PRO A N 1
ATOM 2604 C CA . PRO A 1 326 ? -31.277 11.586 27.142 1.00 33.59 326 PRO A CA 1
ATOM 2605 C C . PRO A 1 326 ? -30.588 12.957 27.145 1.00 33.59 326 PRO A C 1
ATOM 2607 O O . PRO A 1 326 ? -31.259 13.989 27.052 1.00 33.59 326 PRO A O 1
ATOM 2610 N N . ARG A 1 327 ? -29.253 12.984 27.253 1.00 38.62 327 ARG A N 1
ATOM 2611 C CA . ARG A 1 327 ? -28.490 14.238 27.140 1.00 38.62 327 ARG A CA 1
ATOM 2612 C C . ARG A 1 327 ? -28.658 14.794 25.714 1.00 38.62 327 ARG A C 1
ATOM 2614 O O . ARG A 1 327 ? -28.430 14.039 24.766 1.00 38.62 327 ARG A O 1
ATOM 2621 N N . PRO A 1 328 ? -29.056 16.067 25.531 1.00 37.12 328 PRO A N 1
ATOM 2622 C CA . PRO A 1 328 ? -29.159 16.666 24.203 1.00 37.12 328 PRO A CA 1
ATOM 2623 C C . PRO A 1 328 ? -27.805 16.710 23.487 1.00 37.12 328 PRO A C 1
ATOM 2625 O O . PRO A 1 328 ? -26.758 16.823 24.119 1.00 37.12 328 PRO A O 1
ATOM 2628 N N . LEU A 1 329 ? -27.837 16.680 22.153 1.00 48.59 329 LEU A N 1
ATOM 2629 C CA . LEU A 1 329 ? -26.646 16.840 21.308 1.00 48.59 329 LEU A CA 1
ATOM 2630 C C . LEU A 1 329 ? -26.097 18.284 21.286 1.00 48.59 329 LEU A C 1
ATOM 2632 O O . LEU A 1 329 ? -24.977 18.481 20.818 1.00 48.59 329 LEU A O 1
ATOM 2636 N N . ASP A 1 330 ? -26.854 19.242 21.833 1.00 39.53 330 ASP A N 1
ATOM 2637 C CA . ASP A 1 330 ? -26.641 20.694 21.757 1.00 39.53 330 ASP A CA 1
ATOM 2638 C C . ASP A 1 330 ? -26.094 21.302 23.068 1.00 39.53 330 ASP A C 1
ATOM 2640 O O . ASP A 1 330 ? -26.686 22.221 23.637 1.00 39.53 330 ASP A O 1
ATOM 2644 N N . ASP A 1 331 ? -24.968 20.793 23.572 1.00 40.06 331 ASP A N 1
ATOM 2645 C CA . ASP A 1 331 ? -24.271 21.401 24.716 1.00 40.06 331 ASP A CA 1
ATOM 2646 C C . ASP A 1 331 ? -23.103 22.272 24.192 1.00 40.06 331 ASP A C 1
ATOM 2648 O O . ASP A 1 331 ? -22.161 21.731 23.609 1.00 40.06 331 ASP A O 1
ATOM 2652 N N . PRO A 1 332 ? -23.109 23.613 24.352 1.00 41.47 332 PRO A N 1
ATOM 2653 C CA . PRO A 1 332 ? -22.175 24.521 23.664 1.00 41.47 332 PRO A CA 1
ATOM 2654 C C . PRO A 1 332 ? -20.703 24.423 24.117 1.00 41.47 332 PRO A C 1
ATOM 2656 O O . PRO A 1 332 ? -19.867 25.183 23.635 1.00 41.47 332 PRO A O 1
ATOM 2659 N N . ASN A 1 333 ? -20.386 23.492 25.020 1.00 46.34 333 ASN A N 1
ATOM 2660 C CA . ASN A 1 333 ? -19.033 23.140 25.459 1.00 46.34 333 ASN A CA 1
ATOM 2661 C C . ASN A 1 333 ? -18.553 21.770 24.924 1.00 46.34 333 ASN A C 1
ATOM 2663 O O . ASN A 1 333 ? -17.496 21.295 25.341 1.00 46.34 333 ASN A O 1
ATOM 2667 N N . THR A 1 334 ? -19.297 21.092 24.040 1.00 57.22 334 THR A N 1
ATOM 2668 C CA . THR A 1 334 ? -18.847 19.799 23.497 1.00 57.22 334 THR A CA 1
ATOM 2669 C C . THR A 1 334 ? -17.705 19.955 22.501 1.00 57.22 334 THR A C 1
ATOM 2671 O O . THR A 1 334 ? -17.808 20.735 21.556 1.00 57.22 334 THR A O 1
ATOM 2674 N N . SER A 1 335 ? -16.656 19.145 22.679 1.00 65.25 335 SER A N 1
ATOM 2675 C CA . SER A 1 335 ? -15.555 18.993 21.722 1.00 65.25 335 SER A CA 1
ATOM 2676 C C . SER A 1 335 ? -16.072 18.791 20.293 1.00 65.25 335 SER A C 1
ATOM 2678 O O . SER A 1 335 ? -16.988 17.999 20.063 1.00 65.25 335 SER A O 1
ATOM 2680 N N . SER A 1 336 ? -15.441 19.462 19.326 1.00 81.00 336 SER A N 1
ATOM 2681 C CA . SER A 1 336 ? -15.658 19.273 17.882 1.00 81.00 336 SER A CA 1
ATOM 2682 C C . SER A 1 336 ? -15.183 17.905 17.370 1.00 81.00 336 SER A C 1
ATOM 2684 O O . SER A 1 336 ? -15.379 17.577 16.198 1.00 81.00 336 SER A O 1
ATOM 2686 N N . VAL A 1 337 ? -14.574 17.105 18.245 1.00 86.81 337 VAL A N 1
ATOM 2687 C CA . VAL A 1 337 ? -13.939 15.821 17.962 1.00 86.81 337 VAL A CA 1
ATOM 2688 C C . VAL A 1 337 ? -14.498 14.755 18.909 1.00 86.81 337 VAL A C 1
ATOM 2690 O O . VAL A 1 337 ? -14.735 15.020 20.089 1.00 86.81 337 VAL A O 1
ATOM 2693 N N . VAL A 1 338 ? -14.713 13.552 18.383 1.00 88.12 338 VAL A N 1
ATOM 2694 C CA . VAL A 1 338 ? -15.003 12.329 19.136 1.00 88.12 338 VAL A CA 1
ATOM 2695 C C . VAL A 1 338 ? -13.731 11.487 19.153 1.00 88.12 338 VAL A C 1
ATOM 2697 O O . VAL A 1 338 ? -13.229 11.089 18.102 1.00 88.12 338 VAL A O 1
ATOM 2700 N N . GLU A 1 339 ? -13.217 11.229 20.347 1.00 89.94 339 GLU A N 1
ATOM 2701 C CA . GLU A 1 339 ? -12.053 10.378 20.600 1.00 89.94 339 GLU A CA 1
ATOM 2702 C C . GLU A 1 339 ? -12.491 9.193 21.451 1.00 89.94 339 GLU A C 1
ATOM 2704 O O . GLU A 1 339 ? -13.408 9.317 22.265 1.00 89.94 339 GLU A O 1
ATOM 2709 N N . GLY A 1 340 ? -11.858 8.047 21.243 1.00 89.19 340 GLY A N 1
ATOM 2710 C CA . GLY A 1 340 ? -12.159 6.837 21.990 1.00 89.19 340 GLY A CA 1
ATOM 2711 C C . GLY A 1 340 ? -11.343 5.656 21.499 1.00 89.19 340 GLY A C 1
ATOM 2712 O O . GLY A 1 340 ? -10.524 5.771 20.580 1.00 89.19 340 GLY A O 1
ATOM 2713 N N . CYS A 1 341 ? -11.571 4.515 22.133 1.00 92.06 341 CYS A N 1
ATOM 2714 C CA . CYS A 1 341 ? -10.934 3.269 21.769 1.00 92.06 341 CYS A CA 1
ATOM 2715 C C . CYS A 1 341 ? -11.828 2.078 22.107 1.00 92.06 341 CYS A C 1
ATOM 2717 O O . CYS A 1 341 ? -12.575 2.126 23.083 1.00 92.06 341 CYS A O 1
ATOM 2719 N N . PHE A 1 342 ? -11.749 1.025 21.299 1.00 90.94 342 PHE A N 1
ATOM 2720 C CA . PHE A 1 342 ? -12.540 -0.192 21.471 1.00 90.94 342 PHE A CA 1
ATOM 2721 C C . PHE A 1 342 ? -11.687 -1.440 21.199 1.00 90.94 342 PHE A C 1
ATOM 2723 O O . PHE A 1 342 ? -10.770 -1.379 20.371 1.00 90.94 342 PHE A O 1
ATOM 2730 N N . PRO A 1 343 ? -11.952 -2.563 21.888 1.00 91.94 343 PRO A N 1
ATOM 2731 C CA . PRO A 1 343 ? -11.304 -3.833 21.604 1.00 91.94 343 PRO A CA 1
ATOM 2732 C C . PRO A 1 343 ? -11.964 -4.529 20.408 1.00 91.94 343 PRO A C 1
ATOM 2734 O O . PRO A 1 343 ? -13.183 -4.491 20.240 1.00 91.94 343 PRO A O 1
ATOM 2737 N N . VAL A 1 344 ? -11.160 -5.230 19.616 1.00 91.56 344 VAL A N 1
ATOM 2738 C CA . VAL A 1 344 ? -11.602 -6.156 18.571 1.00 91.56 344 VAL A CA 1
ATOM 2739 C C . VAL A 1 344 ? -11.047 -7.538 18.890 1.00 91.56 344 VAL A C 1
ATOM 2741 O O . VAL A 1 344 ? -9.849 -7.696 19.124 1.00 91.56 344 VAL A O 1
ATOM 2744 N N . ASP A 1 345 ? -11.922 -8.540 18.910 1.00 90.44 345 ASP A N 1
ATOM 2745 C CA . ASP A 1 345 ? -11.509 -9.941 18.947 1.00 90.44 345 ASP A CA 1
ATOM 2746 C C . ASP A 1 345 ? -10.987 -10.335 17.559 1.00 90.44 345 ASP A C 1
ATOM 2748 O O . ASP A 1 345 ? -11.664 -10.117 16.554 1.00 90.44 345 ASP A O 1
ATOM 2752 N N . VAL A 1 346 ? -9.768 -10.871 17.505 1.00 91.25 346 VAL A N 1
ATOM 2753 C CA . VAL A 1 346 ? -9.110 -11.356 16.281 1.00 91.25 346 VAL A CA 1
ATOM 2754 C C . VAL A 1 346 ? -8.788 -12.853 16.351 1.00 91.25 346 VAL A C 1
ATOM 2756 O O . VAL A 1 346 ? -8.153 -13.395 15.446 1.00 91.25 346 VAL A O 1
ATOM 2759 N N . THR A 1 347 ? -9.241 -13.553 17.397 1.00 90.25 347 THR A N 1
ATOM 2760 C CA . THR A 1 347 ? -8.931 -14.973 17.629 1.00 90.25 347 THR A CA 1
ATOM 2761 C C . THR A 1 347 ? -9.453 -15.885 16.514 1.00 90.25 347 THR A C 1
ATOM 2763 O O . THR A 1 347 ? -8.845 -16.917 16.212 1.00 90.25 347 THR A O 1
ATOM 2766 N N . HIS A 1 348 ? -10.543 -15.503 15.843 1.00 88.62 348 HIS A N 1
ATOM 2767 C CA . HIS A 1 348 ? -11.126 -16.232 14.711 1.00 88.62 348 HIS A CA 1
ATOM 2768 C C . HIS A 1 348 ? -10.382 -16.036 13.383 1.00 88.62 348 HIS A C 1
ATOM 2770 O O . HIS A 1 348 ? -10.631 -16.806 12.455 1.00 88.62 348 HIS A O 1
ATOM 2776 N N . LEU A 1 349 ? -9.486 -15.048 13.272 1.00 89.81 349 LEU A N 1
ATOM 2777 C CA . LEU A 1 349 ? -8.692 -14.828 12.060 1.00 89.81 349 LEU A CA 1
ATOM 2778 C C . LEU A 1 349 ? -7.613 -15.918 11.891 1.00 89.81 349 LEU A C 1
ATOM 2780 O O . LEU A 1 349 ? -7.173 -16.502 12.888 1.00 89.81 349 LEU A O 1
ATOM 2784 N N . PRO A 1 350 ? -7.157 -16.213 10.657 1.00 85.31 350 PRO A N 1
ATOM 2785 C CA . PRO A 1 350 ? -6.043 -17.132 10.431 1.00 85.31 350 PRO A CA 1
ATOM 2786 C C . PRO A 1 350 ? -4.750 -16.685 11.123 1.00 85.31 350 PRO A C 1
ATOM 2788 O O . PRO A 1 350 ? -4.497 -15.491 11.296 1.00 85.31 350 PRO A O 1
ATOM 2791 N N . ALA A 1 351 ? -3.919 -17.667 11.487 1.00 75.38 351 ALA A N 1
ATOM 2792 C CA . ALA A 1 351 ? -2.681 -17.469 12.244 1.00 75.38 351 ALA A CA 1
ATOM 2793 C C . ALA A 1 351 ? -1.629 -16.609 11.528 1.00 75.38 351 ALA A C 1
ATOM 2795 O O . ALA A 1 351 ? -0.815 -16.006 12.215 1.00 75.38 351 ALA A O 1
ATOM 2796 N N . ASP A 1 352 ? -1.682 -16.550 10.196 1.00 76.31 352 ASP A N 1
ATOM 2797 C CA . ASP A 1 352 ? -0.837 -15.726 9.335 1.00 76.31 352 ASP A CA 1
ATOM 2798 C C . ASP A 1 352 ? -1.745 -14.815 8.498 1.00 76.31 352 ASP A C 1
ATOM 2800 O O . ASP A 1 352 ? -1.971 -15.052 7.310 1.00 76.31 352 ASP A O 1
ATOM 2804 N N . SER A 1 353 ? -2.343 -13.800 9.123 1.00 87.19 353 SER A N 1
ATOM 2805 C CA . SER A 1 353 ? -3.237 -12.855 8.438 1.00 87.19 353 SER A CA 1
ATOM 2806 C C . SER A 1 353 ? -2.786 -11.408 8.608 1.00 87.19 353 SER A C 1
ATOM 2808 O O . SER A 1 353 ? -2.221 -11.034 9.630 1.00 87.19 353 SER A O 1
ATOM 2810 N N . VAL A 1 354 ? -3.028 -10.576 7.596 1.00 89.56 354 VAL A N 1
ATOM 2811 C CA . VAL A 1 354 ? -2.820 -9.124 7.652 1.00 89.56 354 VAL A CA 1
ATOM 2812 C C . VAL A 1 354 ? -4.182 -8.454 7.695 1.00 89.56 354 VAL A C 1
ATOM 2814 O O . VAL A 1 354 ? -4.983 -8.641 6.779 1.00 89.56 354 VAL A O 1
ATOM 2817 N N . CYS A 1 355 ? -4.453 -7.678 8.744 1.00 92.69 355 CYS A N 1
ATOM 2818 C CA . CYS A 1 355 ? -5.717 -6.974 8.920 1.00 92.69 355 CYS A CA 1
ATOM 2819 C C . CYS A 1 355 ? -5.580 -5.450 8.778 1.00 92.69 355 CYS A C 1
ATOM 2821 O O . CYS A 1 355 ? -4.532 -4.849 9.035 1.00 92.69 355 CYS A O 1
ATOM 2823 N N . HIS A 1 356 ? -6.687 -4.825 8.381 1.00 94.69 356 HIS A N 1
ATOM 2824 C CA . HIS A 1 356 ? -6.876 -3.380 8.324 1.00 94.69 356 HIS A CA 1
ATOM 2825 C C . HIS A 1 356 ? -8.238 -3.027 8.917 1.00 94.69 356 HIS A C 1
ATOM 2827 O O . HIS A 1 356 ? -9.186 -3.808 8.819 1.00 94.69 356 HIS A O 1
ATOM 2833 N N . ILE A 1 357 ? -8.366 -1.818 9.461 1.00 96.31 357 ILE A N 1
ATOM 2834 C CA . ILE A 1 357 ? -9.665 -1.239 9.802 1.00 96.31 357 ILE A CA 1
ATOM 2835 C C . ILE A 1 357 ? -9.952 -0.049 8.898 1.00 96.31 357 ILE A C 1
ATOM 2837 O O . ILE A 1 357 ? -9.144 0.872 8.754 1.00 96.31 357 ILE A O 1
ATOM 2841 N N . LEU A 1 358 ? -11.146 -0.074 8.315 1.00 97.25 358 LEU A N 1
ATOM 2842 C CA . LEU A 1 358 ? -11.740 1.014 7.558 1.00 97.25 358 LEU A CA 1
ATOM 2843 C C . LEU A 1 358 ? -12.754 1.730 8.448 1.00 97.25 358 LEU A C 1
ATOM 2845 O O . LEU A 1 358 ? -13.620 1.081 9.034 1.00 97.25 358 LEU A O 1
ATOM 2849 N N . PHE A 1 359 ? -12.702 3.060 8.507 1.00 97.12 359 PHE A N 1
ATOM 2850 C CA . PHE A 1 359 ? -13.811 3.850 9.040 1.00 97.12 359 PHE A CA 1
ATOM 2851 C C . PHE A 1 359 ? -14.671 4.380 7.895 1.00 97.12 359 PHE A C 1
ATOM 2853 O O . PHE A 1 359 ? -14.222 5.175 7.057 1.00 97.12 359 PHE A O 1
ATOM 2860 N N . ILE A 1 360 ? -15.921 3.929 7.878 1.00 96.25 360 ILE A N 1
ATOM 2861 C CA . ILE A 1 360 ? -16.916 4.225 6.857 1.00 96.25 360 ILE A CA 1
ATOM 2862 C C . ILE A 1 360 ? -17.901 5.233 7.441 1.00 96.25 360 ILE A C 1
ATOM 2864 O O . ILE A 1 360 ? -18.699 4.914 8.321 1.00 96.25 360 ILE A O 1
ATOM 2868 N N . THR A 1 361 ? -17.857 6.460 6.924 1.00 94.56 361 THR A N 1
ATOM 2869 C CA . THR A 1 361 ? -18.932 7.438 7.139 1.00 94.56 361 THR A CA 1
ATOM 2870 C C . THR A 1 361 ? -20.185 6.997 6.400 1.00 94.56 361 THR A C 1
ATOM 2872 O O . THR A 1 361 ? -20.092 6.398 5.323 1.00 94.56 361 THR A O 1
ATOM 2875 N N . CYS A 1 362 ? -21.356 7.314 6.943 1.00 92.19 362 CYS A N 1
ATOM 2876 C CA . CYS A 1 362 ? -22.605 7.091 6.232 1.00 92.19 362 CYS A CA 1
ATOM 2877 C C . CYS A 1 362 ? -23.688 8.110 6.581 1.00 92.19 362 CYS A C 1
ATOM 2879 O O . CYS A 1 362 ? -23.649 8.769 7.619 1.00 92.19 362 CYS A O 1
ATOM 2881 N N . ASP A 1 363 ? -24.673 8.241 5.698 1.00 86.56 363 ASP A N 1
ATOM 2882 C CA . ASP A 1 363 ? -25.889 8.980 6.010 1.00 86.56 363 ASP A CA 1
ATOM 2883 C C . ASP A 1 363 ? -26.741 8.231 7.052 1.00 86.56 363 ASP A C 1
ATOM 2885 O O . ASP A 1 363 ? -26.548 7.045 7.336 1.00 86.56 363 ASP A O 1
ATOM 2889 N N . ARG A 1 364 ? -27.750 8.914 7.598 1.00 79.25 364 ARG A N 1
ATOM 2890 C CA . ARG A 1 364 ? -28.661 8.361 8.612 1.00 79.25 364 ARG A CA 1
ATOM 2891 C C . ARG A 1 364 ? -29.380 7.072 8.177 1.00 79.25 364 ARG A C 1
ATOM 2893 O O . ARG A 1 364 ? -29.843 6.326 9.041 1.00 79.25 364 ARG A O 1
ATOM 2900 N N . HIS A 1 365 ? -29.495 6.812 6.873 1.00 82.56 365 HIS A N 1
ATOM 2901 C CA . HIS A 1 365 ? -30.140 5.620 6.322 1.00 82.56 365 HIS A CA 1
ATOM 2902 C C . HIS A 1 365 ? -29.158 4.544 5.824 1.00 82.56 365 HIS A C 1
ATOM 2904 O O . HIS A 1 365 ? -29.615 3.504 5.351 1.00 82.56 365 HIS A O 1
ATOM 2910 N N . MET A 1 366 ? -27.840 4.748 5.964 1.00 81.75 366 MET A N 1
ATOM 2911 C CA . MET A 1 366 ? -26.777 3.841 5.493 1.00 81.75 366 MET A CA 1
ATOM 2912 C C . MET A 1 366 ? -26.807 3.547 3.976 1.00 81.75 366 MET A C 1
ATOM 2914 O O . MET A 1 366 ? -26.253 2.545 3.518 1.00 81.75 366 MET A O 1
ATOM 2918 N N . LEU A 1 367 ? -27.434 4.426 3.191 1.00 83.62 367 LEU A N 1
ATOM 2919 C CA . LEU A 1 367 ? -27.542 4.343 1.733 1.00 83.62 367 LEU A CA 1
ATOM 2920 C C . LEU A 1 367 ? -26.290 4.903 1.051 1.00 83.62 367 LEU A C 1
ATOM 2922 O O . LEU A 1 367 ? -25.777 4.312 0.100 1.00 83.62 367 LEU A O 1
ATOM 2926 N N . HIS A 1 368 ? -25.776 6.017 1.566 1.00 87.81 368 HIS A N 1
ATOM 2927 C CA . HIS A 1 368 ? -24.535 6.639 1.132 1.00 87.81 368 HIS A CA 1
ATOM 2928 C C . HIS A 1 368 ? -23.444 6.272 2.131 1.00 87.81 368 HIS A C 1
ATOM 2930 O O . HIS A 1 368 ? -23.556 6.572 3.316 1.00 87.81 368 HIS A O 1
ATOM 2936 N N . ARG A 1 369 ? -22.407 5.580 1.655 1.00 92.00 369 ARG A N 1
ATOM 2937 C CA . ARG A 1 369 ? -21.297 5.067 2.464 1.00 92.00 369 ARG A CA 1
ATOM 2938 C C . ARG A 1 369 ? -19.983 5.474 1.817 1.00 92.00 369 ARG A C 1
ATOM 2940 O O . ARG A 1 369 ? -19.781 5.184 0.640 1.00 92.00 369 ARG A O 1
ATOM 2947 N N . THR A 1 370 ? -19.102 6.101 2.588 1.00 94.00 370 THR A N 1
ATOM 2948 C CA . THR A 1 370 ? -17.819 6.615 2.095 1.00 94.00 370 THR A CA 1
ATOM 2949 C C . THR A 1 370 ? -16.708 6.271 3.077 1.00 94.00 370 THR A C 1
ATOM 2951 O O . THR A 1 370 ? -16.779 6.625 4.257 1.00 94.00 370 THR A O 1
ATOM 2954 N N . ILE A 1 371 ? -15.663 5.600 2.586 1.00 95.38 371 ILE A N 1
ATOM 2955 C CA . ILE A 1 371 ? -14.467 5.266 3.368 1.00 95.38 371 ILE A CA 1
ATOM 2956 C C . ILE A 1 371 ? -13.683 6.558 3.612 1.00 95.38 371 ILE A C 1
ATOM 2958 O O . ILE A 1 371 ? -13.120 7.145 2.686 1.00 95.38 371 ILE A O 1
ATOM 2962 N N . ALA A 1 372 ? -13.670 7.020 4.861 1.00 95.12 372 ALA A N 1
ATOM 2963 C CA . ALA A 1 372 ? -12.976 8.243 5.244 1.00 95.12 372 ALA A CA 1
ATOM 2964 C C . ALA A 1 372 ? -11.534 7.948 5.676 1.00 95.12 372 ALA A C 1
ATOM 2966 O O . ALA A 1 372 ? -10.611 8.623 5.219 1.00 95.12 372 ALA A O 1
ATOM 2967 N N . LEU A 1 373 ? -11.322 6.911 6.498 1.00 96.94 373 LEU A N 1
ATOM 2968 C CA . LEU A 1 373 ? -10.016 6.566 7.071 1.00 96.94 373 LEU A CA 1
ATOM 2969 C C . LEU A 1 373 ? -9.704 5.068 6.914 1.00 96.94 373 LEU A C 1
ATOM 2971 O O . LEU A 1 373 ? -10.620 4.249 6.901 1.00 96.94 373 LEU A O 1
ATOM 2975 N N . SER A 1 374 ? -8.415 4.728 6.819 1.00 96.75 374 SER A N 1
ATOM 2976 C CA . SER A 1 374 ? -7.890 3.351 6.813 1.00 96.75 374 SER A CA 1
ATOM 2977 C C . SER A 1 374 ? -6.654 3.247 7.716 1.00 96.75 374 SER A C 1
ATOM 2979 O O . SER A 1 374 ? -5.880 4.206 7.816 1.00 96.75 374 SER A O 1
ATOM 2981 N N . THR A 1 375 ? -6.426 2.101 8.358 1.00 95.44 375 THR A N 1
ATOM 2982 C CA . THR A 1 375 ? -5.158 1.792 9.050 1.00 95.44 375 THR A CA 1
ATOM 2983 C C . THR A 1 375 ? -4.072 1.349 8.062 1.00 95.44 375 THR A C 1
ATOM 2985 O O . THR A 1 375 ? -4.365 0.988 6.927 1.00 95.44 375 THR A O 1
ATOM 2988 N N . GLU A 1 376 ? -2.803 1.377 8.479 1.00 93.12 376 GLU A N 1
ATOM 2989 C CA . GLU A 1 376 ? -1.766 0.547 7.832 1.00 93.12 376 GLU A CA 1
ATOM 2990 C C . GLU A 1 376 ? -2.031 -0.943 8.137 1.00 93.12 376 GLU A C 1
ATOM 2992 O O . GLU A 1 376 ? -2.827 -1.250 9.032 1.00 93.12 376 GLU A O 1
ATOM 2997 N N . GLY A 1 377 ? -1.387 -1.861 7.410 1.00 90.69 377 GLY A N 1
ATOM 2998 C CA . GLY A 1 377 ? -1.478 -3.300 7.682 1.00 90.69 377 GLY A CA 1
ATOM 2999 C C . GLY A 1 377 ? -0.886 -3.704 9.035 1.00 90.69 377 GLY A C 1
ATOM 3000 O O . GLY A 1 377 ? 0.132 -3.166 9.474 1.00 90.69 377 GLY A O 1
ATOM 3001 N N . LEU A 1 378 ? -1.532 -4.666 9.690 1.00 91.44 378 LEU A N 1
ATOM 3002 C CA . LEU A 1 378 ? -1.083 -5.298 10.928 1.00 91.44 378 LEU A CA 1
ATOM 3003 C C . LEU A 1 378 ? -1.086 -6.815 10.740 1.00 91.44 378 LEU A C 1
ATOM 3005 O O . LEU A 1 378 ? -2.129 -7.380 10.423 1.00 91.44 378 LEU A O 1
ATOM 3009 N N . ALA A 1 379 ? 0.057 -7.470 10.942 1.00 89.81 379 ALA A N 1
ATOM 3010 C CA . ALA A 1 379 ? 0.125 -8.927 10.936 1.00 89.81 379 ALA A CA 1
ATOM 3011 C C . ALA A 1 379 ? -0.409 -9.491 12.261 1.00 89.81 379 ALA A C 1
ATOM 3013 O O . ALA A 1 379 ? 0.033 -9.082 13.334 1.00 89.81 379 ALA A O 1
ATOM 3014 N N . ILE A 1 380 ? -1.324 -10.447 12.186 1.00 88.38 380 ILE A N 1
ATOM 3015 C CA . ILE A 1 380 ? -1.764 -11.287 13.296 1.00 88.38 380 ILE A CA 1
ATOM 3016 C C . ILE A 1 380 ? -0.864 -12.525 13.324 1.00 88.38 380 ILE A C 1
ATOM 3018 O O . ILE A 1 380 ? -0.601 -13.099 12.271 1.00 88.38 380 ILE A O 1
ATOM 3022 N N . GLN A 1 381 ? -0.380 -12.908 14.508 1.00 85.06 381 GLN A N 1
ATOM 3023 C CA . GLN A 1 381 ? 0.445 -14.102 14.741 1.00 85.06 381 GLN A CA 1
ATOM 3024 C C . GLN A 1 381 ? -0.030 -14.843 15.990 1.00 85.06 381 GLN A C 1
ATOM 3026 O O . GLN A 1 381 ? -0.429 -14.223 16.975 1.00 85.06 381 GLN A O 1
ATOM 3031 N N . THR A 1 382 ? 0.020 -16.174 15.974 1.00 81.69 382 THR A N 1
ATOM 3032 C CA . THR A 1 382 ? -0.266 -16.974 17.180 1.00 81.69 382 THR A CA 1
ATOM 3033 C C . THR A 1 382 ? 0.885 -16.829 18.181 1.00 81.69 382 THR A C 1
ATOM 3035 O O . THR A 1 382 ? 2.035 -16.683 17.776 1.00 81.69 382 THR A O 1
ATOM 3038 N N . ALA A 1 383 ? 0.575 -16.820 19.480 1.00 70.56 383 ALA A N 1
ATOM 3039 C CA . ALA A 1 383 ? 1.578 -16.708 20.536 1.00 70.56 383 ALA A CA 1
ATOM 3040 C C . ALA A 1 383 ? 2.570 -17.883 20.509 1.00 70.56 383 ALA A C 1
ATOM 3042 O O . ALA A 1 383 ? 2.203 -19.000 20.137 1.00 70.56 383 ALA A O 1
ATOM 3043 N N . ASP A 1 384 ? 3.792 -17.649 20.998 1.00 63.88 384 ASP A N 1
ATOM 3044 C CA . ASP A 1 384 ? 4.762 -18.713 21.270 1.00 63.88 384 ASP A CA 1
ATOM 3045 C C . ASP A 1 384 ? 4.347 -19.496 22.526 1.00 63.88 384 ASP A C 1
ATOM 3047 O O . ASP A 1 384 ? 4.944 -19.384 23.598 1.00 63.88 384 ASP A O 1
ATOM 3051 N N . ILE A 1 385 ? 3.297 -20.309 22.395 1.00 51.22 385 ILE A N 1
ATOM 3052 C CA . ILE A 1 385 ? 3.077 -21.437 23.300 1.00 51.22 385 ILE A CA 1
ATOM 3053 C C . ILE A 1 385 ? 4.281 -22.373 23.138 1.00 51.22 385 ILE A C 1
ATOM 3055 O O . ILE A 1 385 ? 4.749 -22.590 22.020 1.00 51.22 385 ILE A O 1
ATOM 3059 N N . GLU A 1 386 ? 4.769 -22.948 24.241 1.00 46.47 386 GLU A N 1
ATOM 3060 C CA . GLU A 1 386 ? 5.777 -24.019 24.247 1.00 46.47 386 GLU A CA 1
ATOM 3061 C C . GLU A 1 386 ? 5.206 -25.284 23.570 1.00 46.47 386 GLU A C 1
ATOM 3063 O O . GLU A 1 386 ? 4.788 -26.237 24.225 1.00 46.47 386 GLU A O 1
ATOM 3068 N N . SER A 1 387 ? 5.117 -25.249 22.240 1.00 38.47 387 SER A N 1
ATOM 3069 C CA . SER A 1 387 ? 4.523 -26.285 21.404 1.00 38.47 387 SER A CA 1
ATOM 3070 C C . SER A 1 387 ? 5.622 -27.158 20.805 1.00 38.47 387 SER A C 1
ATOM 3072 O O . SER A 1 387 ? 6.441 -26.692 20.011 1.00 38.47 387 SER A O 1
ATOM 3074 N N . ASP A 1 388 ? 5.621 -28.440 21.172 1.00 38.06 388 ASP A N 1
ATOM 3075 C CA . ASP A 1 388 ? 6.611 -29.457 20.778 1.00 38.06 388 ASP A CA 1
ATOM 3076 C C . ASP A 1 388 ? 6.595 -29.829 19.271 1.00 38.06 388 ASP A C 1
ATOM 3078 O O . ASP A 1 388 ? 7.308 -30.737 18.834 1.00 38.06 388 ASP A O 1
ATOM 3082 N N . ASP A 1 389 ? 5.833 -29.111 18.443 1.00 38.50 389 ASP A N 1
ATOM 3083 C CA . ASP A 1 389 ? 5.569 -29.416 17.030 1.00 38.50 389 ASP A CA 1
ATOM 3084 C C . ASP A 1 389 ? 6.656 -28.913 16.054 1.00 38.50 389 ASP A C 1
ATOM 3086 O O . ASP A 1 389 ? 6.402 -28.635 14.880 1.00 38.50 389 ASP A O 1
ATOM 3090 N N . TYR A 1 390 ? 7.917 -28.863 16.495 1.00 38.97 390 TYR A N 1
ATOM 3091 C CA . TYR A 1 390 ? 9.073 -28.576 15.630 1.00 38.97 390 TYR A CA 1
ATOM 3092 C C . TYR A 1 390 ? 9.496 -29.808 14.796 1.00 38.97 390 TYR A C 1
ATOM 3094 O O . TYR A 1 390 ? 10.648 -30.248 14.820 1.00 38.97 390 TYR A O 1
ATOM 3102 N N . PHE A 1 391 ? 8.546 -30.365 14.037 1.00 40.31 391 PHE A N 1
ATOM 3103 C CA . PHE A 1 391 ? 8.751 -31.438 13.058 1.00 40.31 391 PHE A CA 1
ATOM 3104 C C . PHE A 1 391 ? 8.343 -30.995 11.646 1.00 40.31 391 PHE A C 1
ATOM 3106 O O . PHE A 1 391 ? 7.359 -31.455 11.074 1.00 40.31 391 PHE A O 1
ATOM 3113 N N . SER A 1 392 ? 9.178 -30.139 11.056 1.00 35.12 392 SER A N 1
ATOM 3114 C CA . SER A 1 392 ? 9.284 -29.988 9.599 1.00 35.12 392 SER A CA 1
ATOM 3115 C C . SER A 1 392 ? 10.758 -29.945 9.175 1.00 35.12 392 SER A C 1
ATOM 3117 O O . SER A 1 392 ? 11.222 -29.035 8.491 1.00 35.12 392 SER A O 1
ATOM 3119 N N . ASP A 1 393 ? 11.522 -30.952 9.612 1.00 31.88 393 ASP A N 1
ATOM 3120 C CA . ASP A 1 393 ? 12.824 -31.274 9.016 1.00 31.88 393 ASP A CA 1
ATOM 3121 C C . ASP A 1 393 ? 12.563 -31.939 7.650 1.00 31.88 393 ASP A C 1
ATOM 3123 O O . ASP A 1 393 ? 12.527 -33.161 7.520 1.00 31.88 393 ASP A O 1
ATOM 3127 N N . SER A 1 394 ? 12.357 -31.120 6.614 1.00 36.41 394 SER A N 1
ATOM 3128 C CA . SER A 1 394 ? 12.432 -31.549 5.207 1.00 36.41 394 SER A CA 1
ATOM 3129 C C . SER A 1 394 ? 13.807 -31.224 4.618 1.00 36.41 394 SER A C 1
ATOM 3131 O O . SER A 1 394 ? 13.935 -30.591 3.575 1.00 36.41 394 SER A O 1
ATOM 3133 N N . THR A 1 395 ? 14.855 -31.674 5.310 1.00 33.84 395 THR A N 1
ATOM 3134 C CA . THR A 1 395 ? 16.202 -31.836 4.746 1.00 33.84 395 THR A CA 1
ATOM 3135 C C . THR A 1 395 ? 16.693 -33.242 5.061 1.00 33.84 395 THR A C 1
ATOM 3137 O O . THR A 1 395 ? 17.516 -33.449 5.953 1.00 33.84 395 THR A O 1
ATOM 3140 N N . SER A 1 396 ? 16.153 -34.224 4.342 1.00 32.88 396 SER A N 1
ATOM 3141 C CA . SER A 1 396 ? 16.688 -35.582 4.320 1.00 32.88 396 SER A CA 1
ATOM 3142 C C . SER A 1 396 ? 18.024 -35.590 3.571 1.00 32.88 396 SER A C 1
ATOM 3144 O O . SER A 1 396 ? 18.070 -35.804 2.359 1.00 32.88 396 SER A O 1
ATOM 3146 N N . GLU A 1 397 ? 19.117 -35.352 4.295 1.00 39.94 397 GLU A N 1
ATOM 3147 C CA . GLU A 1 397 ? 20.453 -35.772 3.865 1.00 39.94 397 GLU A CA 1
ATOM 3148 C C . GLU A 1 397 ? 20.529 -37.307 3.956 1.00 39.94 397 GLU A C 1
ATOM 3150 O O . GLU A 1 397 ? 21.046 -37.863 4.924 1.00 39.94 397 GLU A O 1
ATOM 3155 N N . GLU A 1 398 ? 19.976 -38.007 2.961 1.00 32.69 398 GLU A N 1
ATOM 3156 C CA . GLU A 1 398 ? 20.248 -39.433 2.762 1.00 32.69 398 GLU A CA 1
ATOM 3157 C C . GLU A 1 398 ? 21.374 -39.612 1.736 1.00 32.69 398 GLU A C 1
ATOM 3159 O O . GLU A 1 398 ? 21.196 -39.422 0.531 1.00 32.69 398 GLU A O 1
ATOM 3164 N N . GLU A 1 399 ? 22.551 -40.004 2.227 1.00 41.25 399 GLU A N 1
ATOM 3165 C CA . GLU A 1 399 ? 23.622 -40.557 1.400 1.00 41.25 399 GLU A CA 1
ATOM 3166 C C . GLU A 1 399 ? 23.179 -41.919 0.832 1.00 41.25 399 GLU A C 1
ATOM 3168 O O . GLU A 1 399 ? 23.231 -42.929 1.534 1.00 41.25 399 GLU A O 1
ATOM 3173 N N . PHE A 1 400 ? 22.796 -41.977 -0.448 1.00 31.55 400 PHE A N 1
ATOM 3174 C CA . PHE A 1 400 ? 22.680 -43.245 -1.178 1.00 31.55 400 PHE A CA 1
ATOM 3175 C C . PHE A 1 400 ? 23.348 -43.200 -2.557 1.00 31.55 400 PHE A C 1
ATOM 3177 O O . PHE A 1 400 ? 23.238 -42.233 -3.309 1.00 31.55 400 PHE A O 1
ATOM 3184 N N . GLU A 1 401 ? 24.079 -44.276 -2.851 1.00 33.78 401 GLU A N 1
ATOM 3185 C CA . GLU A 1 401 ? 24.948 -44.436 -4.019 1.00 33.78 401 GLU A CA 1
ATOM 3186 C C . GLU A 1 401 ? 24.178 -44.704 -5.332 1.00 33.78 401 GLU A C 1
ATOM 3188 O O . GLU A 1 401 ? 23.126 -45.342 -5.345 1.00 33.78 401 GLU A O 1
ATOM 3193 N N . ASP A 1 402 ? 24.775 -44.255 -6.441 1.00 35.19 402 ASP A N 1
ATOM 3194 C CA . ASP A 1 402 ? 24.522 -44.579 -7.857 1.00 35.19 402 ASP A CA 1
ATOM 3195 C C . ASP A 1 402 ? 23.462 -45.657 -8.214 1.00 35.19 402 ASP A C 1
ATOM 3197 O O . ASP A 1 402 ? 23.774 -46.850 -8.269 1.00 35.19 402 ASP A O 1
ATOM 3201 N N . VAL A 1 403 ? 22.285 -45.236 -8.714 1.00 31.67 403 VAL A N 1
ATOM 3202 C CA . VAL A 1 403 ? 21.557 -45.941 -9.802 1.00 31.67 403 VAL A CA 1
ATOM 3203 C C . VAL A 1 403 ? 20.892 -44.931 -10.759 1.00 31.67 403 VAL A C 1
ATOM 3205 O O . VAL A 1 403 ? 20.405 -43.881 -10.352 1.00 31.67 403 VAL A O 1
ATOM 3208 N N . GLN A 1 404 ? 20.890 -45.245 -12.059 1.00 33.19 404 GLN A N 1
ATOM 3209 C CA . GLN A 1 404 ? 20.458 -44.377 -13.164 1.00 33.19 404 GLN A CA 1
ATOM 3210 C C . GLN A 1 404 ? 18.934 -44.159 -13.314 1.00 33.19 404 GLN A C 1
ATOM 3212 O O . GLN A 1 404 ? 18.140 -45.066 -13.096 1.00 33.19 404 GLN A O 1
ATOM 3217 N N . GLU A 1 405 ? 18.600 -42.999 -13.899 1.00 33.28 405 GLU A N 1
ATOM 3218 C CA . GLU A 1 405 ? 17.426 -42.708 -14.752 1.00 33.28 405 GLU A CA 1
ATOM 3219 C C . GLU A 1 405 ? 16.001 -42.941 -14.196 1.00 33.28 405 GLU A C 1
ATOM 3221 O O . GLU A 1 405 ? 15.411 -44.002 -14.385 1.00 33.28 405 GLU A O 1
ATOM 3226 N N . GLN A 1 406 ? 15.322 -41.852 -13.804 1.00 28.05 406 GLN A N 1
ATOM 3227 C CA . GLN A 1 406 ? 14.309 -41.229 -14.681 1.00 28.05 406 GLN A CA 1
ATOM 3228 C C . GLN A 1 406 ? 13.939 -39.804 -14.237 1.00 28.05 406 GLN A C 1
ATOM 3230 O O . GLN A 1 406 ? 14.122 -39.420 -13.089 1.00 28.05 406 GLN A O 1
ATOM 3235 N N . LYS A 1 407 ? 13.490 -38.989 -15.197 1.00 39.47 407 LYS A N 1
ATOM 3236 C CA . LYS A 1 407 ? 13.430 -37.524 -15.105 1.00 39.47 407 LYS A CA 1
ATOM 3237 C C . LYS A 1 407 ? 11.987 -37.038 -14.975 1.00 39.47 407 LYS A C 1
ATOM 3239 O O . LYS A 1 407 ? 11.253 -37.116 -15.961 1.00 39.47 407 LYS A O 1
ATOM 3244 N N . GLN A 1 408 ? 11.604 -36.489 -13.820 1.00 31.62 408 GLN A N 1
ATOM 3245 C CA . GLN A 1 408 ? 10.317 -35.799 -13.669 1.00 31.62 408 GLN A CA 1
ATOM 3246 C C . GLN A 1 408 ? 10.318 -34.761 -12.528 1.00 31.62 408 GLN A C 1
ATOM 3248 O O . GLN A 1 408 ? 9.550 -34.861 -11.579 1.00 31.62 408 GLN A O 1
ATOM 3253 N N . ASP A 1 409 ? 11.165 -33.734 -12.647 1.00 28.41 409 ASP A N 1
ATOM 3254 C CA . ASP A 1 409 ? 11.195 -32.619 -11.693 1.00 28.41 409 ASP A CA 1
ATOM 3255 C C . ASP A 1 409 ? 10.107 -31.585 -12.008 1.00 28.41 409 ASP A C 1
ATOM 3257 O O . ASP A 1 409 ? 10.097 -30.962 -13.073 1.00 28.41 409 ASP A O 1
ATOM 3261 N N . THR A 1 410 ? 9.189 -31.380 -11.068 1.00 32.53 410 THR A N 1
ATOM 3262 C CA . THR A 1 410 ? 8.387 -30.149 -10.949 1.00 32.53 410 THR A CA 1
ATOM 3263 C C . THR A 1 410 ? 8.017 -29.905 -9.486 1.00 32.53 410 THR A C 1
ATOM 3265 O O . THR A 1 410 ? 6.863 -29.667 -9.143 1.00 32.53 410 THR A O 1
ATOM 3268 N N . GLU A 1 411 ? 9.015 -29.950 -8.601 1.00 33.72 411 GLU A N 1
ATOM 3269 C CA . GLU A 1 411 ? 8.889 -29.297 -7.298 1.00 33.72 411 GLU A CA 1
ATOM 3270 C C . GLU A 1 411 ? 9.090 -27.792 -7.483 1.00 33.72 411 GLU A C 1
ATOM 3272 O O . GLU A 1 411 ? 10.143 -27.325 -7.928 1.00 33.72 411 GLU A O 1
ATOM 3277 N N . ALA A 1 412 ? 8.048 -27.022 -7.170 1.00 33.72 412 ALA A N 1
ATOM 3278 C CA . ALA A 1 412 ? 8.131 -25.574 -7.136 1.00 33.72 412 ALA A CA 1
ATOM 3279 C C . ALA A 1 412 ? 9.067 -25.164 -5.991 1.00 33.72 412 ALA A C 1
ATOM 3281 O O . ALA A 1 412 ? 8.756 -25.382 -4.819 1.00 33.72 412 ALA A O 1
ATOM 3282 N N . LYS A 1 413 ? 10.216 -24.566 -6.326 1.00 40.50 413 LYS A N 1
ATOM 3283 C CA . LYS A 1 413 ? 11.100 -23.960 -5.325 1.00 40.50 413 LYS A CA 1
ATOM 3284 C C . LYS A 1 413 ? 10.311 -22.910 -4.548 1.00 40.50 413 LYS A C 1
ATOM 3286 O O . LYS A 1 413 ? 9.811 -21.961 -5.145 1.00 40.50 413 LYS A O 1
ATOM 3291 N N . GLN A 1 414 ? 10.231 -23.075 -3.230 1.00 47.62 414 GLN A N 1
ATOM 3292 C CA . GLN A 1 414 ? 9.693 -22.041 -2.350 1.00 47.62 414 GLN A CA 1
ATOM 3293 C C . GLN A 1 414 ? 10.507 -20.742 -2.515 1.00 47.62 414 GLN A C 1
ATOM 3295 O O . GLN A 1 414 ? 11.729 -20.821 -2.703 1.00 47.62 414 GLN A O 1
ATOM 3300 N N . PRO A 1 415 ? 9.867 -19.559 -2.456 1.00 50.97 415 PRO A N 1
ATOM 3301 C CA . PRO A 1 415 ? 10.565 -18.286 -2.587 1.00 50.97 415 PRO A CA 1
ATOM 3302 C C . PRO A 1 415 ? 11.609 -18.134 -1.473 1.00 50.97 415 PRO A C 1
ATOM 3304 O O . PRO A 1 415 ? 11.318 -18.295 -0.288 1.00 50.97 415 PRO A O 1
ATOM 3307 N N . GLY A 1 416 ? 12.854 -17.852 -1.862 1.00 61.34 416 GLY A N 1
ATOM 3308 C CA . GLY A 1 416 ? 13.959 -17.666 -0.926 1.00 61.34 416 GLY A CA 1
ATOM 3309 C C . GLY A 1 416 ? 13.897 -16.299 -0.248 1.00 61.34 416 GLY A C 1
ATOM 3310 O O . GLY A 1 416 ? 13.729 -15.279 -0.910 1.00 61.34 416 GLY A O 1
ATOM 3311 N N . TYR A 1 417 ? 14.100 -16.264 1.065 1.00 75.56 417 TYR A N 1
ATOM 3312 C CA . TYR A 1 417 ? 14.119 -15.033 1.848 1.00 75.56 417 TYR A CA 1
AT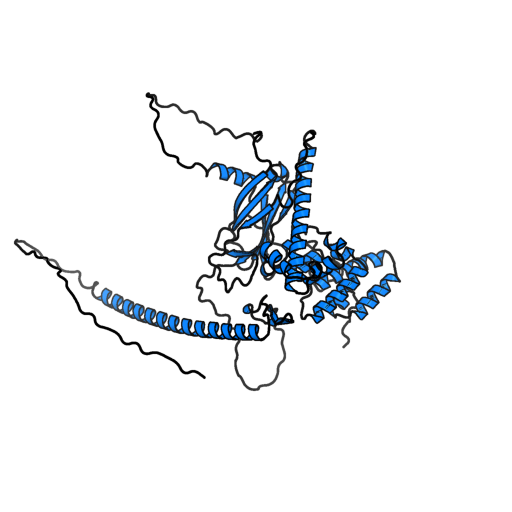OM 3313 C C . TYR A 1 417 ? 15.364 -14.198 1.533 1.00 75.56 417 TYR A C 1
ATOM 3315 O O . TYR A 1 417 ? 16.485 -14.715 1.579 1.00 75.56 417 TYR A O 1
ATOM 3323 N N . THR A 1 418 ? 15.178 -12.909 1.239 1.00 76.81 418 THR A N 1
ATOM 3324 C CA . THR A 1 418 ? 16.269 -11.994 0.882 1.00 76.81 418 THR A CA 1
ATOM 3325 C C . THR A 1 418 ? 16.943 -11.365 2.102 1.00 76.81 418 THR A C 1
ATOM 3327 O O . THR A 1 418 ? 16.308 -11.073 3.120 1.00 76.81 418 THR A O 1
ATOM 3330 N N . PHE A 1 419 ? 18.258 -11.170 1.998 1.00 85.44 419 PHE A N 1
ATOM 3331 C CA . PHE A 1 419 ? 19.134 -10.603 3.021 1.00 85.44 419 PHE A CA 1
ATOM 3332 C C . PHE A 1 419 ? 20.319 -9.871 2.386 1.00 85.44 419 PHE A C 1
ATOM 3334 O O . PHE A 1 419 ? 20.612 -10.062 1.210 1.00 85.44 419 PHE A O 1
ATOM 3341 N N . PHE A 1 420 ? 21.016 -9.040 3.158 1.00 84.12 420 PHE A N 1
ATOM 3342 C CA . PHE A 1 420 ? 22.095 -8.188 2.657 1.00 84.12 420 PHE A CA 1
ATOM 3343 C C . PHE A 1 420 ? 23.417 -8.454 3.379 1.00 84.12 420 PHE A C 1
ATOM 3345 O O . PHE A 1 420 ? 23.437 -8.558 4.604 1.00 84.12 420 PHE A O 1
ATOM 3352 N N . VAL A 1 421 ? 24.535 -8.504 2.653 1.00 86.75 421 VAL A N 1
ATOM 3353 C CA . VAL A 1 421 ? 25.899 -8.581 3.213 1.00 86.75 421 VAL A CA 1
ATOM 3354 C C . VAL A 1 421 ? 26.760 -7.525 2.530 1.00 86.75 421 VAL A C 1
ATOM 3356 O O . VAL A 1 421 ? 26.886 -7.526 1.312 1.00 86.75 421 VAL A O 1
ATOM 3359 N N . GLY A 1 422 ? 27.320 -6.578 3.286 1.00 77.00 422 GLY A N 1
ATOM 3360 C CA . GLY A 1 422 ? 28.128 -5.488 2.717 1.00 77.00 422 GLY A CA 1
ATOM 3361 C C . GLY A 1 422 ? 27.365 -4.547 1.770 1.00 77.00 422 GLY A C 1
ATOM 3362 O O . GLY A 1 422 ? 27.986 -3.798 1.022 1.00 77.00 422 GLY A O 1
ATOM 3363 N N . GLY A 1 423 ? 26.027 -4.588 1.786 1.00 74.50 423 GLY A N 1
ATOM 3364 C CA . GLY A 1 423 ? 25.158 -3.876 0.843 1.00 74.50 423 GLY A CA 1
ATOM 3365 C C . GLY A 1 423 ? 24.791 -4.662 -0.424 1.00 74.50 423 GLY A C 1
ATOM 3366 O O . GLY A 1 423 ? 23.957 -4.183 -1.189 1.00 74.50 423 GLY A O 1
ATOM 3367 N N . GLU A 1 424 ? 25.351 -5.857 -0.632 1.00 70.25 424 GLU A N 1
ATOM 3368 C CA . GLU A 1 424 ? 24.950 -6.786 -1.698 1.00 70.25 424 GLU A CA 1
ATOM 3369 C C . GLU A 1 424 ? 23.787 -7.675 -1.237 1.00 70.25 424 GLU A C 1
ATOM 3371 O O . GLU A 1 424 ? 23.719 -8.044 -0.065 1.00 70.25 424 GLU A O 1
ATOM 3376 N N . GLU A 1 425 ? 22.866 -8.001 -2.146 1.00 78.31 425 GLU A N 1
ATOM 3377 C CA . GLU A 1 425 ? 21.654 -8.786 -1.876 1.00 78.31 425 GLU A CA 1
ATOM 3378 C C . GLU A 1 425 ? 21.861 -10.280 -2.170 1.00 78.31 425 GLU A C 1
ATOM 3380 O O . GLU A 1 425 ? 22.426 -10.654 -3.198 1.00 78.31 425 GLU A O 1
ATOM 3385 N N . PHE A 1 426 ? 21.367 -11.128 -1.272 1.00 79.06 426 PHE A N 1
ATOM 3386 C CA . PHE A 1 426 ? 21.444 -12.586 -1.311 1.00 79.06 426 PHE A CA 1
ATOM 3387 C C . PHE A 1 426 ? 20.085 -13.190 -0.940 1.00 79.06 426 PHE A C 1
ATOM 3389 O O . PHE A 1 426 ? 19.305 -12.569 -0.222 1.00 79.06 426 PHE A O 1
ATOM 3396 N N . SER A 1 427 ? 19.810 -14.423 -1.368 1.00 74.88 427 SER A N 1
ATOM 3397 C CA . SER A 1 427 ? 18.598 -15.163 -0.996 1.00 74.88 427 SER A CA 1
ATOM 3398 C C . SER A 1 427 ? 18.927 -16.510 -0.348 1.00 74.88 427 SER A C 1
ATOM 3400 O O . SER A 1 427 ? 19.929 -17.150 -0.670 1.00 74.88 427 SER A O 1
ATOM 3402 N N . HIS A 1 428 ? 18.098 -16.945 0.605 1.00 76.31 428 HIS A N 1
ATOM 3403 C CA . HIS A 1 428 ? 18.237 -18.238 1.278 1.00 76.31 428 HIS A CA 1
ATOM 3404 C C . HIS A 1 428 ? 16.856 -18.825 1.618 1.00 76.31 428 HIS A C 1
ATOM 3406 O O . HIS A 1 428 ? 16.006 -18.100 2.130 1.00 76.31 428 HIS A O 1
ATOM 3412 N N . PRO A 1 429 ? 16.612 -20.140 1.456 1.00 62.34 429 PRO A N 1
ATOM 3413 C CA . PRO A 1 429 ? 15.326 -20.781 1.785 1.00 62.34 429 PRO A CA 1
ATOM 3414 C C . PRO A 1 429 ? 14.981 -20.833 3.290 1.00 62.34 429 PRO A C 1
ATOM 3416 O O . PRO A 1 429 ? 14.084 -21.559 3.691 1.00 62.34 429 PRO A O 1
ATOM 3419 N N . ASN A 1 430 ? 15.701 -20.110 4.154 1.00 65.31 430 ASN A N 1
ATOM 3420 C CA . ASN A 1 430 ? 15.488 -20.142 5.601 1.00 65.31 430 ASN A CA 1
ATOM 3421 C C . ASN A 1 430 ? 15.082 -18.741 6.075 1.00 65.31 430 ASN A C 1
ATOM 3423 O O . ASN A 1 430 ? 15.841 -17.787 5.893 1.00 65.31 430 ASN A O 1
ATOM 3427 N N . SER A 1 431 ? 13.910 -18.638 6.708 1.00 65.56 431 SER A N 1
ATOM 3428 C CA . SER A 1 431 ? 13.318 -17.390 7.214 1.00 65.56 431 SER A CA 1
ATOM 3429 C C . SER A 1 431 ? 14.219 -16.637 8.193 1.00 65.56 431 SER A C 1
ATOM 3431 O O . SER A 1 431 ? 14.116 -15.421 8.332 1.00 65.56 431 SER A O 1
ATOM 3433 N N . VAL A 1 432 ? 15.186 -17.326 8.808 1.00 68.38 432 VAL A N 1
ATOM 3434 C CA . VAL A 1 432 ? 16.256 -16.730 9.617 1.00 68.38 432 VAL A CA 1
ATOM 3435 C C . VAL A 1 432 ? 17.009 -15.613 8.878 1.00 68.38 432 VAL A C 1
ATOM 3437 O O . VAL A 1 432 ? 17.468 -14.675 9.534 1.00 68.38 432 VAL A O 1
ATOM 3440 N N . PHE A 1 433 ? 17.126 -15.669 7.551 1.00 69.44 433 PHE A N 1
ATOM 3441 C CA . PHE A 1 433 ? 17.820 -14.635 6.783 1.00 69.44 433 PHE A CA 1
ATOM 3442 C C . PHE A 1 433 ? 16.922 -13.450 6.393 1.00 69.44 433 PHE A C 1
ATOM 3444 O O . PHE A 1 433 ? 17.453 -12.366 6.172 1.00 69.44 433 PHE A O 1
ATOM 3451 N N . ALA A 1 434 ? 15.593 -13.600 6.393 1.00 71.50 434 ALA A N 1
ATOM 3452 C CA . ALA A 1 434 ? 14.646 -12.577 5.941 1.00 71.50 434 ALA A CA 1
ATOM 3453 C C . ALA A 1 434 ? 14.933 -11.179 6.520 1.00 71.50 434 ALA A C 1
ATOM 3455 O O . ALA A 1 434 ? 14.960 -10.985 7.738 1.00 71.50 434 ALA A O 1
ATOM 3456 N N . GLY A 1 435 ? 15.173 -10.206 5.637 1.00 67.25 435 GLY A N 1
ATOM 3457 C CA . GLY A 1 435 ? 15.380 -8.799 5.989 1.00 67.25 435 GLY A CA 1
ATOM 3458 C C . GLY A 1 435 ? 16.674 -8.487 6.754 1.00 67.25 435 GLY A C 1
ATOM 3459 O O . GLY A 1 435 ? 16.893 -7.327 7.111 1.00 67.25 435 GLY A O 1
ATOM 3460 N N . GLN A 1 436 ? 17.539 -9.476 7.006 1.00 76.19 436 GLN A N 1
ATOM 3461 C CA . GLN A 1 436 ? 18.807 -9.264 7.705 1.00 76.19 436 GLN A CA 1
ATOM 3462 C C . GLN A 1 436 ? 19.771 -8.424 6.865 1.00 76.19 436 GLN A C 1
ATOM 3464 O O . GLN A 1 436 ? 19.808 -8.535 5.641 1.00 76.19 436 GLN A O 1
ATOM 3469 N N . SER A 1 437 ? 20.586 -7.600 7.526 1.00 80.88 437 SER A N 1
ATOM 3470 C CA . SER A 1 437 ? 21.621 -6.795 6.873 1.00 80.88 437 SER A CA 1
ATOM 3471 C C . SER A 1 437 ? 22.908 -6.828 7.687 1.00 80.88 437 SER A C 1
ATOM 3473 O O . SER A 1 437 ? 22.991 -6.249 8.769 1.00 80.88 437 SER A O 1
ATOM 3475 N N . PHE A 1 438 ? 23.926 -7.479 7.141 1.00 86.69 438 PHE A N 1
ATOM 3476 C CA . PHE A 1 438 ? 25.250 -7.623 7.728 1.00 86.69 438 PHE A CA 1
ATOM 3477 C C . PHE A 1 438 ? 26.181 -6.550 7.155 1.00 86.69 438 PHE A C 1
ATOM 3479 O O . PHE A 1 438 ? 26.239 -6.358 5.940 1.00 86.69 438 PHE A O 1
ATOM 3486 N N . ALA A 1 439 ? 26.901 -5.834 8.023 1.00 75.12 439 ALA A N 1
ATOM 3487 C CA . ALA A 1 439 ? 27.775 -4.729 7.611 1.00 75.12 439 ALA A CA 1
ATOM 3488 C C . ALA A 1 439 ? 28.932 -5.188 6.704 1.00 75.12 439 ALA A C 1
ATOM 3490 O O . ALA A 1 439 ? 29.361 -4.450 5.823 1.00 75.12 439 ALA A O 1
ATOM 3491 N N . ASP A 1 440 ? 29.402 -6.417 6.907 1.00 83.06 440 ASP A N 1
ATOM 3492 C CA . ASP A 1 440 ? 30.442 -7.083 6.135 1.00 83.06 440 ASP A CA 1
ATOM 3493 C C . ASP A 1 440 ? 30.270 -8.615 6.219 1.00 83.06 440 ASP A C 1
ATOM 3495 O O . ASP A 1 440 ? 29.386 -9.137 6.911 1.00 83.06 440 ASP A O 1
ATOM 3499 N N . VAL A 1 441 ? 31.126 -9.347 5.500 1.00 83.31 441 VAL A N 1
ATOM 3500 C CA . VAL A 1 441 ? 31.154 -10.819 5.515 1.00 83.31 441 VAL A CA 1
ATOM 3501 C C . VAL A 1 441 ? 31.508 -11.363 6.906 1.00 83.31 441 VAL A C 1
ATOM 3503 O O . VAL A 1 441 ? 31.025 -12.426 7.285 1.00 83.31 441 VAL A O 1
ATOM 3506 N N . GLU A 1 442 ? 32.287 -10.636 7.713 1.00 78.81 442 GLU A N 1
ATOM 3507 C CA . GLU A 1 442 ? 32.673 -11.098 9.049 1.00 78.81 442 GLU A CA 1
ATOM 3508 C C . GLU A 1 442 ? 31.481 -11.077 10.022 1.00 78.81 442 GLU A C 1
ATOM 3510 O O . GLU A 1 442 ? 31.295 -12.010 10.804 1.00 78.81 442 GLU A O 1
ATOM 3515 N N . ALA A 1 443 ? 30.620 -10.060 9.942 1.00 75.81 443 ALA A N 1
ATOM 3516 C CA . ALA A 1 443 ? 29.358 -9.988 10.670 1.00 75.81 443 ALA A CA 1
ATOM 3517 C C . ALA A 1 443 ? 28.404 -11.129 10.273 1.00 75.81 443 ALA A C 1
ATOM 3519 O O . ALA A 1 443 ? 27.779 -11.736 11.146 1.00 75.81 443 ALA A O 1
ATOM 3520 N N . PHE A 1 444 ? 28.347 -11.476 8.983 1.00 85.06 444 PHE A N 1
ATOM 3521 C CA . PHE A 1 444 ? 27.594 -12.635 8.495 1.00 85.06 444 PHE A CA 1
ATOM 3522 C C . PHE A 1 444 ? 28.166 -13.964 9.025 1.00 85.06 444 PHE A C 1
ATOM 3524 O O . PHE A 1 444 ? 27.427 -14.804 9.536 1.00 85.06 444 PHE A O 1
ATOM 3531 N N . GLU A 1 445 ? 29.489 -14.150 9.010 1.00 78.88 445 GLU A N 1
ATOM 3532 C CA . GLU A 1 445 ? 30.135 -15.345 9.571 1.00 78.88 445 GLU A CA 1
ATOM 3533 C C . GLU A 1 445 ? 29.990 -15.474 11.095 1.00 78.88 445 GLU A C 1
ATOM 3535 O O . GLU A 1 445 ? 29.948 -16.592 11.620 1.00 78.88 445 GLU A O 1
ATOM 3540 N N . ARG A 1 446 ? 29.958 -14.354 11.827 1.00 73.88 446 ARG A N 1
ATOM 3541 C CA . ARG A 1 446 ? 29.660 -14.337 13.268 1.00 73.88 446 ARG A CA 1
ATOM 3542 C C . ARG A 1 446 ? 28.215 -14.778 13.506 1.00 73.88 446 ARG A C 1
ATOM 3544 O O . ARG A 1 446 ? 27.999 -15.706 14.276 1.00 73.88 446 ARG A O 1
ATOM 3551 N N . PHE A 1 447 ? 27.259 -14.238 12.749 1.00 81.81 447 PHE A N 1
ATOM 3552 C CA . PHE A 1 447 ? 25.858 -14.668 12.799 1.00 81.81 447 PHE A CA 1
ATOM 3553 C C . PHE A 1 447 ? 25.680 -16.162 12.485 1.00 81.81 447 PHE A C 1
ATOM 3555 O O . PHE A 1 447 ? 24.978 -16.861 13.213 1.00 81.81 447 PHE A O 1
ATOM 3562 N N . LEU A 1 448 ? 26.360 -16.695 11.462 1.00 79.12 448 LEU A N 1
ATOM 3563 C CA . LEU A 1 448 ? 26.334 -18.133 11.160 1.00 79.12 448 LEU A CA 1
ATOM 3564 C C . LEU A 1 448 ? 26.938 -18.988 12.285 1.00 79.12 448 LEU A C 1
ATOM 3566 O O . LEU A 1 448 ? 26.455 -20.095 12.536 1.00 79.12 448 LEU A O 1
ATOM 3570 N N . ARG A 1 449 ? 27.980 -18.504 12.975 1.00 72.88 449 ARG A N 1
ATOM 3571 C CA . ARG A 1 449 ? 28.543 -19.172 14.161 1.00 72.88 449 ARG A CA 1
ATOM 3572 C C . ARG A 1 449 ? 27.555 -19.164 15.324 1.00 72.88 449 ARG A C 1
ATOM 3574 O O . ARG A 1 449 ? 27.287 -20.231 15.875 1.00 72.88 449 ARG A O 1
ATOM 3581 N N . ASP A 1 450 ? 26.953 -18.021 15.631 1.00 73.19 450 ASP A N 1
ATOM 3582 C CA . ASP A 1 450 ? 25.947 -17.894 16.689 1.00 73.19 450 ASP A CA 1
ATOM 3583 C C . ASP A 1 450 ? 24.712 -18.759 16.402 1.00 73.19 450 ASP A C 1
ATOM 3585 O O . ASP A 1 450 ? 24.179 -19.397 17.310 1.00 73.19 450 ASP A O 1
ATOM 3589 N N . LEU A 1 451 ? 24.299 -18.871 15.135 1.00 73.44 451 LEU A N 1
ATOM 3590 C CA . LEU A 1 451 ? 23.213 -19.754 14.710 1.00 73.44 451 LEU A CA 1
ATOM 3591 C C . LEU A 1 451 ? 23.545 -21.236 14.958 1.00 73.44 451 LEU A C 1
ATOM 3593 O O . LEU A 1 451 ? 22.699 -21.978 15.459 1.00 73.44 451 LEU A O 1
ATOM 3597 N N . ARG A 1 452 ? 24.781 -21.671 14.666 1.00 71.62 452 ARG A N 1
ATOM 3598 C CA . ARG A 1 452 ? 25.249 -23.039 14.969 1.00 71.62 452 ARG A CA 1
ATOM 3599 C C . ARG A 1 452 ? 25.316 -23.296 16.473 1.00 71.62 452 ARG A C 1
ATOM 3601 O O . ARG A 1 452 ? 24.861 -24.346 16.912 1.00 71.62 452 ARG A O 1
ATOM 3608 N N . VAL A 1 453 ? 25.821 -22.343 17.260 1.00 69.62 453 VAL A N 1
ATOM 3609 C CA . VAL A 1 453 ? 25.882 -22.451 18.728 1.00 69.62 453 VAL A CA 1
ATOM 3610 C C . VAL A 1 453 ? 24.473 -22.505 19.329 1.00 69.62 453 VAL A C 1
ATOM 3612 O O . VAL A 1 453 ? 24.203 -23.379 20.151 1.00 69.62 453 VAL A O 1
ATOM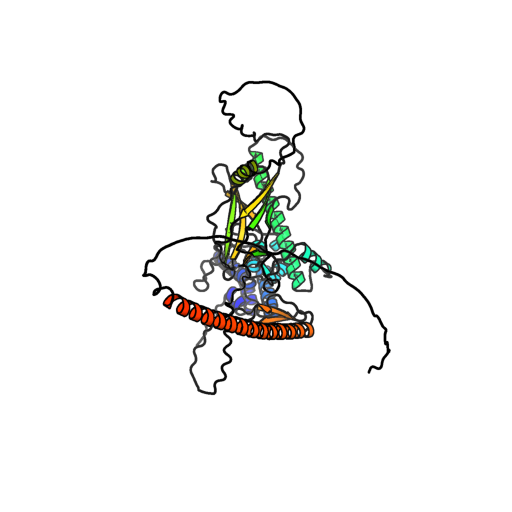 3615 N N . LYS A 1 454 ? 23.537 -21.661 18.864 1.00 67.31 454 LYS A N 1
ATOM 3616 C CA . LYS A 1 454 ? 22.110 -21.741 19.231 1.00 67.31 454 LYS A CA 1
ATOM 3617 C C . LYS A 1 454 ? 21.504 -23.102 18.850 1.00 67.31 454 LYS A C 1
ATOM 3619 O O . LYS A 1 454 ? 20.829 -23.699 19.686 1.00 67.31 454 LYS A O 1
ATOM 3624 N N . LYS A 1 455 ? 21.765 -23.633 17.642 1.00 67.31 455 LYS A N 1
ATOM 3625 C CA . LYS A 1 455 ? 21.288 -24.970 17.215 1.00 67.31 455 LYS A CA 1
ATOM 3626 C C . LYS A 1 455 ? 21.842 -26.083 18.112 1.00 67.31 455 LYS A C 1
ATOM 3628 O O . LYS A 1 455 ? 21.081 -26.936 18.553 1.00 67.31 455 LYS A O 1
ATOM 3633 N N . GLN A 1 456 ? 23.141 -26.060 18.411 1.00 60.56 456 GLN A N 1
ATOM 3634 C CA . GLN A 1 456 ? 23.799 -27.071 19.242 1.00 60.56 456 GLN A CA 1
ATOM 3635 C C . GLN A 1 456 ? 23.301 -27.039 20.693 1.00 60.56 456 GLN A C 1
ATOM 3637 O O . GLN A 1 456 ? 23.019 -28.090 21.262 1.00 60.56 456 GLN A O 1
ATOM 3642 N N . ARG A 1 457 ? 23.122 -25.842 21.265 1.00 67.44 457 ARG A N 1
ATOM 3643 C CA . ARG A 1 457 ? 22.559 -25.662 22.607 1.00 67.44 457 ARG A CA 1
ATOM 3644 C C . ARG A 1 457 ? 21.127 -26.201 22.707 1.00 67.44 457 ARG A C 1
ATOM 3646 O O . ARG A 1 457 ? 20.851 -26.986 23.606 1.00 67.44 457 ARG A O 1
ATOM 3653 N N . ARG A 1 458 ? 20.257 -25.872 21.743 1.00 60.16 458 ARG A N 1
ATOM 3654 C CA . ARG A 1 458 ? 18.883 -26.410 21.676 1.00 60.16 458 ARG A CA 1
ATOM 3655 C C . ARG A 1 458 ? 18.856 -27.937 21.548 1.00 60.16 458 ARG A C 1
ATOM 3657 O O . ARG A 1 458 ? 17.981 -28.582 22.115 1.00 60.16 458 ARG A O 1
ATOM 3664 N N . LEU A 1 459 ? 19.814 -28.527 20.826 1.00 62.31 459 LEU A N 1
ATOM 3665 C CA . LEU A 1 459 ? 19.931 -29.984 20.703 1.00 62.31 459 LEU A CA 1
ATOM 3666 C C . LEU A 1 459 ? 20.251 -30.650 22.053 1.00 62.31 459 LEU A C 1
ATOM 3668 O O . LEU A 1 459 ? 19.720 -31.717 22.350 1.00 62.31 459 LEU A O 1
ATOM 3672 N N . GLN A 1 460 ? 21.096 -30.011 22.865 1.00 65.75 460 GLN A N 1
ATOM 3673 C CA . GLN A 1 460 ? 21.449 -30.481 24.203 1.00 65.75 460 GLN A CA 1
ATOM 3674 C C . GLN A 1 460 ? 20.282 -30.307 25.190 1.00 65.75 460 GLN A C 1
ATOM 3676 O O . GLN A 1 460 ? 19.920 -31.258 25.877 1.00 65.75 460 GLN A O 1
ATOM 3681 N N . GLU A 1 461 ? 19.627 -29.142 25.191 1.00 66.81 461 GLU A N 1
ATOM 3682 C CA . GLU A 1 461 ? 18.431 -28.874 26.009 1.00 66.81 461 GLU A CA 1
ATOM 3683 C C . GLU A 1 461 ? 17.299 -29.887 25.698 1.00 66.81 461 GLU A C 1
ATOM 3685 O O . GLU A 1 461 ? 16.645 -30.388 26.614 1.00 66.81 461 GLU A O 1
ATOM 3690 N N . LYS A 1 462 ? 17.141 -30.296 24.426 1.00 64.06 462 LYS A N 1
ATOM 3691 C CA . LYS A 1 462 ? 16.208 -31.361 24.004 1.00 64.06 462 LYS A CA 1
ATOM 3692 C C . LYS A 1 462 ? 16.572 -32.748 24.556 1.00 64.06 462 LYS A C 1
ATOM 3694 O O . LYS A 1 462 ? 15.676 -33.500 24.935 1.00 64.06 462 LYS A O 1
ATOM 3699 N N . GLN A 1 463 ? 17.860 -33.099 24.620 1.00 68.19 463 GLN A N 1
ATOM 3700 C CA . GLN A 1 463 ? 18.306 -34.366 25.224 1.00 68.19 463 GLN A CA 1
ATOM 3701 C C . GLN A 1 463 ? 18.008 -34.394 26.731 1.00 68.19 463 GLN A C 1
ATOM 3703 O O . GLN A 1 463 ? 17.446 -35.369 27.228 1.00 68.19 463 GLN A O 1
ATOM 3708 N N . GLU A 1 464 ? 18.296 -33.299 27.437 1.00 73.44 464 GLU A N 1
ATOM 3709 C CA . GLU A 1 464 ? 18.052 -33.165 28.880 1.00 73.44 464 GLU A CA 1
ATOM 3710 C C . GLU A 1 464 ? 16.545 -33.231 29.220 1.00 73.44 464 GLU A C 1
ATOM 3712 O O . GLU A 1 464 ? 16.145 -33.924 30.162 1.00 73.44 464 GLU A O 1
ATOM 3717 N N . GLN A 1 465 ? 15.677 -32.601 28.416 1.00 69.06 465 GLN A N 1
ATOM 3718 C CA . GLN A 1 465 ? 14.218 -32.730 28.557 1.00 69.06 465 GLN A CA 1
ATOM 3719 C C . GLN A 1 465 ? 13.717 -34.159 28.294 1.00 69.06 465 GLN A C 1
ATOM 3721 O O . GLN A 1 465 ? 12.872 -34.661 29.041 1.00 69.06 465 GLN A O 1
ATOM 3726 N N . GLN A 1 466 ? 14.242 -34.838 27.269 1.00 70.81 466 GLN A N 1
ATOM 3727 C CA . GLN A 1 466 ? 13.834 -36.202 26.930 1.00 70.81 466 GLN A CA 1
ATOM 3728 C C . GLN A 1 466 ? 14.215 -37.205 28.033 1.00 70.81 466 GLN A C 1
ATOM 3730 O O . GLN A 1 466 ? 13.395 -38.053 28.397 1.00 70.81 466 GLN A O 1
ATOM 3735 N N . GLU A 1 467 ? 15.402 -37.072 28.635 1.00 77.62 467 GLU A N 1
ATOM 3736 C CA . GLU A 1 467 ? 15.793 -37.875 29.802 1.00 77.62 467 GLU A CA 1
ATOM 3737 C C . GLU A 1 467 ? 14.885 -37.617 31.016 1.00 77.62 467 GLU A C 1
ATOM 3739 O O . GLU A 1 467 ? 14.485 -38.563 31.704 1.00 77.62 467 GLU A O 1
ATOM 3744 N N . CYS A 1 468 ? 14.504 -36.359 31.261 1.00 80.88 468 CYS A N 1
ATOM 3745 C CA . CYS A 1 468 ? 13.604 -35.985 32.353 1.00 80.88 468 CYS A CA 1
ATOM 3746 C C . CYS A 1 468 ? 12.194 -36.586 32.174 1.00 80.88 468 CYS A C 1
ATOM 3748 O O . CYS A 1 468 ? 11.649 -37.201 33.097 1.00 80.88 468 CYS A O 1
ATOM 3750 N N . LEU A 1 469 ? 11.632 -36.505 30.962 1.00 74.75 469 LEU A N 1
ATOM 3751 C CA . LEU A 1 469 ? 10.341 -37.110 30.607 1.00 74.75 469 LEU A CA 1
ATOM 3752 C C . LEU A 1 469 ? 10.359 -38.642 30.718 1.00 74.75 469 LEU A C 1
ATOM 3754 O O . LEU A 1 469 ? 9.389 -39.246 31.185 1.00 74.75 469 LEU A O 1
ATOM 3758 N N . GLU A 1 470 ? 11.461 -39.292 30.339 1.00 76.06 470 GLU A N 1
ATOM 3759 C CA . GLU A 1 470 ? 11.627 -40.730 30.550 1.00 76.06 470 GLU A CA 1
ATOM 3760 C C . GLU A 1 470 ? 11.692 -41.111 32.034 1.00 76.06 470 GLU A C 1
ATOM 3762 O O . GLU A 1 470 ? 11.137 -42.143 32.421 1.00 76.06 470 GLU A O 1
ATOM 3767 N N . GLN A 1 471 ? 12.355 -40.310 32.874 1.00 75.94 471 GLN A N 1
ATOM 3768 C CA . GLN A 1 471 ? 12.385 -40.543 34.319 1.00 75.94 471 GLN A CA 1
ATOM 3769 C C . GLN A 1 471 ? 11.000 -40.362 34.952 1.00 75.94 471 GLN A C 1
ATOM 3771 O O . GLN A 1 471 ? 10.594 -41.213 35.746 1.00 75.94 471 GLN A O 1
ATOM 3776 N N . ALA A 1 472 ? 10.246 -39.332 34.554 1.00 78.75 472 ALA A N 1
ATOM 3777 C CA . ALA A 1 472 ? 8.871 -39.118 35.005 1.00 78.75 472 ALA A CA 1
ATOM 3778 C C . ALA A 1 472 ? 7.965 -40.311 34.647 1.00 78.75 472 ALA A C 1
ATOM 3780 O O . ALA A 1 472 ? 7.360 -40.916 35.533 1.00 78.75 472 ALA A O 1
ATOM 3781 N N . ARG A 1 473 ? 7.974 -40.759 33.381 1.00 79.31 473 ARG A N 1
ATOM 3782 C CA . ARG A 1 473 ? 7.207 -41.942 32.938 1.00 79.31 473 ARG A CA 1
ATOM 3783 C C . ARG A 1 473 ? 7.579 -43.217 33.703 1.00 79.31 473 ARG A C 1
ATOM 3785 O O . ARG A 1 473 ? 6.702 -44.023 34.013 1.00 79.31 473 ARG A O 1
ATOM 3792 N N . LYS A 1 474 ? 8.863 -43.409 34.034 1.00 79.00 474 LYS A N 1
ATOM 3793 C CA . LYS A 1 474 ? 9.324 -44.542 34.859 1.00 79.00 474 LYS A CA 1
ATOM 3794 C C . LYS A 1 474 ? 8.787 -44.443 36.295 1.00 79.00 474 LYS A C 1
ATOM 3796 O O . LYS A 1 474 ? 8.365 -45.463 36.835 1.00 79.00 474 LYS A O 1
ATOM 3801 N N . GLN A 1 475 ? 8.740 -43.249 36.893 1.00 74.88 475 GLN A N 1
ATOM 3802 C CA . GLN A 1 475 ? 8.146 -43.043 38.222 1.00 74.88 475 GLN A CA 1
ATOM 3803 C C . GLN A 1 475 ? 6.629 -43.272 38.230 1.00 74.88 475 GLN A C 1
ATOM 3805 O O . GLN A 1 475 ? 6.137 -43.977 39.111 1.00 74.88 475 GLN A O 1
ATOM 3810 N N . ASP A 1 476 ? 5.894 -42.761 37.241 1.00 78.94 476 ASP A N 1
ATOM 3811 C CA . ASP A 1 476 ? 4.440 -42.947 37.158 1.00 78.94 476 ASP A CA 1
ATOM 3812 C C . ASP A 1 476 ? 4.053 -44.413 36.923 1.00 78.94 476 ASP A C 1
ATOM 3814 O O . ASP A 1 476 ? 3.125 -44.913 37.558 1.00 78.94 476 ASP A O 1
ATOM 3818 N N . MET A 1 477 ? 4.812 -45.150 36.104 1.00 75.94 477 MET A N 1
ATOM 3819 C CA . MET A 1 477 ? 4.611 -46.593 35.920 1.00 75.94 477 MET A CA 1
ATOM 3820 C C . MET A 1 477 ? 4.837 -47.383 37.223 1.00 75.94 477 MET A C 1
ATOM 3822 O O . MET A 1 477 ? 4.061 -48.285 37.539 1.00 75.94 477 MET A O 1
ATOM 3826 N N . ILE A 1 478 ? 5.859 -47.026 38.012 1.00 77.69 478 ILE A N 1
ATOM 3827 C CA . ILE A 1 478 ? 6.099 -47.620 39.340 1.00 77.69 478 ILE A CA 1
ATOM 3828 C C . ILE A 1 478 ? 4.947 -47.279 40.301 1.00 77.69 478 ILE A C 1
ATOM 3830 O O . ILE A 1 478 ? 4.512 -48.129 41.078 1.00 77.69 478 ILE A O 1
ATOM 3834 N N . ARG A 1 479 ? 4.424 -46.050 40.235 1.00 73.62 479 ARG A N 1
ATOM 3835 C CA . ARG A 1 479 ? 3.322 -45.576 41.082 1.00 73.62 479 ARG A CA 1
ATOM 3836 C C . ARG A 1 479 ? 1.997 -46.270 40.759 1.00 73.62 479 ARG A C 1
ATOM 3838 O O . ARG A 1 479 ? 1.280 -46.640 41.685 1.00 73.62 479 ARG A O 1
ATOM 3845 N N . ALA A 1 480 ? 1.707 -46.499 39.479 1.00 71.69 480 ALA A N 1
ATOM 3846 C CA . ALA A 1 480 ? 0.533 -47.242 39.026 1.00 71.69 480 ALA A CA 1
ATOM 3847 C C . ALA A 1 480 ? 0.564 -48.704 39.509 1.00 71.69 480 ALA A C 1
ATOM 3849 O O . ALA A 1 480 ? -0.403 -49.170 40.108 1.00 71.69 480 ALA A O 1
ATOM 3850 N N . GLN A 1 481 ? 1.704 -49.393 39.370 1.00 71.06 481 GLN A N 1
ATOM 3851 C CA . GLN A 1 481 ? 1.865 -50.772 39.860 1.00 71.06 481 GLN A CA 1
ATOM 3852 C C . GLN A 1 481 ? 1.694 -50.890 41.386 1.00 71.06 481 GLN A C 1
ATOM 3854 O O . GLN A 1 481 ? 1.158 -51.884 41.875 1.00 71.06 481 GLN A O 1
ATOM 3859 N N . GLN A 1 482 ? 2.101 -49.872 42.153 1.00 68.56 482 GLN A N 1
ATOM 3860 C CA . GLN A 1 482 ? 1.863 -49.830 43.602 1.00 68.56 482 GLN A CA 1
ATOM 3861 C C . GLN A 1 482 ? 0.391 -49.572 43.964 1.00 68.56 482 GLN A C 1
ATOM 3863 O O . GLN A 1 482 ? -0.058 -50.021 45.017 1.00 68.56 482 GLN A O 1
ATOM 3868 N N . GLN A 1 483 ? -0.371 -48.878 43.113 1.00 63.62 483 GLN A N 1
ATOM 3869 C CA . GLN A 1 483 ? -1.801 -48.638 43.330 1.00 63.62 483 GLN A CA 1
ATOM 3870 C C . GLN A 1 483 ? -2.663 -49.856 42.978 1.00 63.62 483 GLN A C 1
ATOM 3872 O O . GLN A 1 483 ? -3.589 -50.160 43.728 1.00 63.62 483 GLN A O 1
ATOM 3877 N N . GLU A 1 484 ? -2.337 -50.596 41.913 1.00 57.31 484 GLU A N 1
ATOM 3878 C CA . GLU A 1 484 ? -3.023 -51.857 41.587 1.00 57.31 484 GLU A CA 1
ATOM 3879 C C . GLU A 1 484 ? -2.815 -52.912 42.688 1.00 57.31 484 GLU A C 1
ATOM 3881 O O . GLU A 1 484 ? -3.781 -53.522 43.144 1.00 57.31 484 GLU A O 1
ATOM 3886 N N . ALA A 1 485 ? -1.590 -53.043 43.214 1.00 53.41 485 ALA A N 1
ATOM 3887 C CA . ALA A 1 485 ? -1.300 -53.939 44.338 1.00 53.41 485 ALA A CA 1
ATOM 3888 C C . ALA A 1 485 ? -2.065 -53.575 45.632 1.00 53.41 485 ALA A C 1
ATOM 3890 O O . ALA A 1 485 ? -2.378 -54.457 46.428 1.00 53.41 485 ALA A O 1
ATOM 3891 N N . GLY A 1 486 ? -2.389 -52.293 45.842 1.00 53.84 486 GLY A N 1
ATOM 3892 C CA . GLY A 1 486 ? -3.158 -51.834 47.004 1.00 53.84 486 GLY A CA 1
ATOM 3893 C C . GLY A 1 486 ? -4.667 -52.102 46.916 1.00 53.84 486 GLY A C 1
ATOM 3894 O O . GLY A 1 486 ? -5.322 -52.225 47.949 1.00 53.84 486 GLY A O 1
ATOM 3895 N N . GLN A 1 487 ? -5.234 -52.218 45.709 1.00 47.75 487 GLN A N 1
ATOM 3896 C CA . GLN A 1 487 ? -6.677 -52.440 45.528 1.00 47.75 487 GLN A CA 1
ATOM 3897 C C . GLN A 1 487 ? -7.097 -53.914 45.663 1.00 47.75 487 GLN A C 1
ATOM 3899 O O . GLN A 1 487 ? -8.260 -54.189 45.969 1.00 47.75 487 GLN A O 1
ATOM 3904 N N . GLU A 1 488 ? -6.175 -54.871 45.505 1.00 45.91 488 GLU A N 1
ATOM 3905 C CA . GLU A 1 488 ? -6.479 -56.291 45.737 1.00 45.91 488 GLU A CA 1
ATOM 3906 C C . GLU A 1 488 ? -6.609 -56.649 47.232 1.00 45.91 488 GLU A C 1
ATOM 3908 O O . GLU A 1 488 ? -7.405 -57.527 47.574 1.00 45.91 488 GLU A O 1
ATOM 3913 N N . GLU A 1 489 ? -5.927 -55.949 48.151 1.00 46.66 489 GLU A N 1
ATOM 3914 C CA . GLU A 1 489 ? -6.060 -56.225 49.595 1.00 46.66 489 GLU A CA 1
ATOM 3915 C C . GLU A 1 489 ? -7.397 -55.725 50.182 1.00 46.66 489 GLU A C 1
ATOM 3917 O O . GLU A 1 489 ? -8.016 -56.418 50.997 1.00 46.66 489 GLU A O 1
ATOM 3922 N N . GLU A 1 490 ? -7.909 -54.569 49.744 1.00 45.78 490 GLU A N 1
ATOM 3923 C CA . GLU A 1 490 ? -9.066 -53.919 50.390 1.00 45.78 490 GLU A CA 1
ATOM 3924 C C . GLU A 1 490 ? -10.422 -54.603 50.088 1.00 45.78 490 GLU A C 1
ATOM 3926 O O . GLU A 1 490 ? -11.394 -54.441 50.830 1.00 45.78 490 GLU A O 1
ATOM 3931 N N . THR A 1 491 ? -10.501 -55.452 49.055 1.00 39.19 491 THR A N 1
ATOM 3932 C CA . THR A 1 491 ? -11.748 -56.154 48.679 1.00 39.19 491 THR A CA 1
ATOM 3933 C C . THR A 1 491 ? -12.008 -57.464 49.438 1.00 39.19 491 THR A C 1
ATOM 3935 O O . THR A 1 491 ? -13.088 -58.045 49.298 1.00 39.19 491 THR A O 1
ATOM 3938 N N . THR A 1 492 ? -11.082 -57.922 50.292 1.00 43.25 492 THR A N 1
ATOM 3939 C CA . THR A 1 492 ? -11.235 -59.184 51.055 1.00 43.25 492 THR A CA 1
ATOM 3940 C C . THR A 1 492 ? -11.537 -59.006 52.551 1.00 43.25 492 THR A C 1
ATOM 3942 O O . THR A 1 492 ? -11.900 -59.974 53.222 1.00 43.25 492 THR A O 1
ATOM 3945 N N . ALA A 1 493 ? -11.478 -57.779 53.079 1.00 41.28 493 ALA A N 1
ATOM 3946 C CA . ALA A 1 493 ? -11.514 -57.495 54.518 1.00 41.28 493 ALA A CA 1
ATOM 3947 C C . ALA A 1 493 ? -12.846 -56.901 55.034 1.00 41.28 493 ALA A C 1
ATOM 3949 O O . ALA A 1 493 ? -12.849 -55.931 55.787 1.00 41.28 493 ALA A O 1
ATOM 3950 N N . ASN A 1 494 ? -14.000 -57.479 54.672 1.00 40.75 494 ASN A N 1
ATOM 3951 C CA . ASN A 1 494 ? -15.291 -57.047 55.238 1.00 40.75 494 ASN A CA 1
ATOM 3952 C C . ASN A 1 494 ? -16.279 -58.201 55.504 1.00 40.75 494 ASN A C 1
ATOM 3954 O O . ASN A 1 494 ? -17.248 -58.402 54.768 1.00 40.75 494 ASN A O 1
ATOM 3958 N N . LYS A 1 495 ? -16.028 -58.966 56.584 1.00 38.56 495 LYS A N 1
ATOM 3959 C CA . LYS A 1 495 ? -17.007 -59.860 57.247 1.00 38.56 495 LYS A CA 1
ATOM 3960 C C . LYS A 1 495 ? -16.496 -60.431 58.590 1.00 38.56 495 LYS A C 1
ATOM 3962 O O . LYS A 1 495 ? -15.875 -61.487 58.584 1.00 38.56 495 LYS A O 1
ATOM 3967 N N . SER A 1 496 ? -16.839 -59.799 59.722 1.00 34.28 496 SER A N 1
ATOM 3968 C CA . SER A 1 496 ? -17.294 -60.481 60.964 1.00 34.28 496 SER A CA 1
ATOM 3969 C C . SER A 1 496 ? -17.494 -59.520 62.150 1.00 34.28 496 SER A C 1
ATOM 3971 O O . SER A 1 496 ? -16.642 -58.679 62.415 1.00 34.28 496 SER A O 1
ATOM 3973 N N . ASP A 1 497 ? -18.597 -59.718 62.878 1.00 33.66 497 ASP A N 1
ATOM 3974 C CA . ASP A 1 497 ? -19.014 -59.067 64.135 1.00 33.66 497 ASP A CA 1
ATOM 3975 C C . ASP A 1 497 ? -17.990 -59.049 65.295 1.00 33.66 497 ASP A C 1
ATOM 3977 O O . ASP A 1 497 ? -17.119 -59.915 65.367 1.00 33.66 497 ASP A O 1
ATOM 3981 N N . GLY A 1 498 ? -18.243 -58.204 66.318 1.00 29.28 498 GLY A N 1
ATOM 3982 C CA . GLY A 1 498 ? -18.089 -58.674 67.715 1.00 29.28 498 GLY A CA 1
ATOM 3983 C C . GLY A 1 498 ? -17.672 -57.698 68.836 1.00 29.28 498 GLY A C 1
ATOM 3984 O O . GLY A 1 498 ? -16.525 -57.726 69.257 1.00 29.28 498 GLY A O 1
ATOM 3985 N N . SER A 1 499 ? -18.639 -56.967 69.413 1.00 31.73 499 SER A N 1
ATOM 3986 C CA . SER A 1 499 ? -18.807 -56.670 70.867 1.00 31.73 499 SER A CA 1
ATOM 3987 C C . SER A 1 499 ? -17.678 -56.103 71.783 1.00 31.73 499 SER A C 1
ATOM 3989 O O . SER A 1 499 ? -16.690 -56.765 72.081 1.00 31.73 499 SER A O 1
ATOM 3991 N N . ASP A 1 500 ? -18.031 -54.986 72.444 1.00 30.44 500 ASP A N 1
ATOM 3992 C CA . ASP A 1 500 ? -17.994 -54.736 73.910 1.00 30.44 500 ASP A CA 1
ATOM 3993 C C . ASP A 1 500 ? -16.761 -54.228 74.723 1.00 30.44 500 ASP A C 1
ATOM 3995 O O . ASP A 1 500 ? -15.855 -54.949 75.125 1.00 30.44 500 ASP A O 1
ATOM 3999 N N . THR A 1 501 ? -16.960 -53.004 75.252 1.00 30.17 501 THR A N 1
ATOM 4000 C CA . THR A 1 501 ? -16.740 -52.541 76.654 1.00 30.17 501 THR A CA 1
ATOM 4001 C C . THR A 1 501 ? -15.360 -52.114 77.223 1.00 30.17 501 THR A C 1
ATOM 4003 O O . THR A 1 501 ? -14.658 -52.871 77.879 1.00 30.17 501 THR A O 1
ATOM 4006 N N . SER A 1 502 ? -15.199 -50.781 77.304 1.00 30.64 502 SER A N 1
ATOM 4007 C CA . SER A 1 502 ? -14.919 -49.994 78.539 1.00 30.64 502 SER A CA 1
ATOM 4008 C C . SER A 1 502 ? -13.510 -49.869 79.185 1.00 30.64 502 SER A C 1
ATOM 4010 O O . SER A 1 502 ? -12.778 -50.833 79.353 1.00 30.64 502 SER A O 1
ATOM 4012 N N . ALA A 1 503 ? -13.278 -48.649 79.719 1.00 31.47 503 ALA A N 1
ATOM 4013 C CA . ALA A 1 503 ? -12.474 -48.267 80.906 1.00 31.47 503 ALA A CA 1
ATOM 4014 C C . ALA A 1 503 ? -11.045 -47.645 80.772 1.00 31.47 503 ALA A C 1
ATOM 4016 O O . ALA A 1 503 ? -10.040 -48.322 80.923 1.00 31.47 503 ALA A O 1
ATOM 4017 N N . THR A 1 504 ? -11.010 -46.297 80.757 1.00 29.02 504 THR A N 1
ATOM 4018 C CA . THR A 1 504 ? -10.396 -45.431 81.813 1.00 29.02 504 THR A CA 1
ATOM 4019 C C . THR A 1 504 ? -8.855 -45.311 82.010 1.00 29.02 504 THR A C 1
ATOM 4021 O O . THR A 1 504 ? -8.188 -46.301 82.275 1.00 29.02 504 THR A O 1
ATOM 4024 N N . ARG A 1 505 ? -8.381 -44.041 82.165 1.00 31.12 505 ARG A N 1
ATOM 4025 C CA . ARG A 1 505 ? -7.088 -43.532 82.756 1.00 31.12 505 ARG A CA 1
ATOM 4026 C C . ARG A 1 505 ? -5.793 -43.665 81.910 1.00 31.12 505 ARG A C 1
ATOM 4028 O O . ARG A 1 505 ? -5.681 -44.611 81.155 1.00 31.12 505 ARG A O 1
ATOM 4035 N N . GLN A 1 506 ? -4.745 -42.819 82.035 1.00 31.62 506 GLN A N 1
ATOM 4036 C CA . GLN A 1 506 ? -4.524 -41.438 82.565 1.00 31.62 506 GLN A CA 1
ATOM 4037 C C . GLN A 1 506 ? -3.063 -40.997 82.246 1.00 31.62 506 GLN A C 1
ATOM 4039 O O . GLN A 1 506 ? -2.202 -41.861 82.341 1.00 31.62 506 GLN A O 1
ATOM 4044 N N . GLN A 1 507 ? -2.783 -39.684 82.065 1.00 31.45 507 GLN A N 1
ATOM 4045 C CA . GLN A 1 507 ? -1.425 -39.041 82.077 1.00 31.45 507 GLN A CA 1
ATOM 4046 C C . GLN A 1 507 ? -0.447 -39.544 80.979 1.00 31.45 507 GLN A C 1
ATOM 4048 O O . GLN A 1 507 ? -0.683 -40.592 80.398 1.00 31.45 507 GLN A O 1
ATOM 4053 N N . GLY A 1 508 ? 0.649 -38.898 80.562 1.00 27.73 508 GLY A N 1
ATOM 4054 C CA . GLY A 1 508 ? 1.329 -37.588 80.709 1.00 27.73 508 GLY A CA 1
ATOM 4055 C C . GLY A 1 508 ? 2.331 -37.519 79.514 1.00 27.73 508 GLY A C 1
ATOM 4056 O O . GLY A 1 508 ? 2.427 -38.498 78.781 1.00 27.73 508 GLY A O 1
ATOM 4057 N N . ASP A 1 509 ? 3.091 -36.478 79.178 1.00 31.77 509 ASP A N 1
ATOM 4058 C CA . ASP A 1 509 ? 3.764 -35.449 79.976 1.00 31.77 509 ASP A CA 1
ATOM 4059 C C . ASP A 1 509 ? 4.223 -34.284 79.047 1.00 31.77 509 ASP A C 1
ATOM 4061 O O . ASP A 1 509 ? 4.006 -34.324 77.834 1.00 31.77 509 ASP A O 1
ATOM 4065 N N . GLU A 1 510 ? 4.821 -33.238 79.616 1.00 35.56 510 GLU A N 1
ATOM 4066 C CA . GLU A 1 510 ? 5.152 -31.943 78.989 1.00 35.56 510 GLU A CA 1
ATOM 4067 C C . GLU A 1 510 ? 6.601 -31.883 78.407 1.00 35.56 510 GLU A C 1
ATOM 4069 O O . GLU A 1 510 ? 7.237 -32.910 78.188 1.00 35.56 510 GLU A O 1
ATOM 4074 N N . VAL A 1 511 ? 7.153 -30.665 78.234 1.00 35.53 511 VAL A N 1
ATOM 4075 C CA . VAL A 1 511 ? 8.591 -30.296 78.084 1.00 35.53 511 VAL A CA 1
ATOM 4076 C C . VAL A 1 511 ? 9.147 -30.030 76.658 1.00 35.53 511 VAL A C 1
ATOM 4078 O O . VAL A 1 511 ? 9.796 -30.857 76.024 1.00 35.53 511 VAL A O 1
ATOM 4081 N N . ARG A 1 512 ? 9.033 -28.755 76.237 1.00 34.28 512 ARG A N 1
ATOM 4082 C CA . ARG A 1 512 ? 10.134 -27.940 75.635 1.00 34.28 512 ARG A CA 1
ATOM 4083 C C . ARG A 1 512 ? 11.156 -27.611 76.758 1.00 34.28 512 ARG A C 1
ATOM 4085 O O . ARG A 1 512 ? 10.706 -27.605 77.904 1.00 34.28 512 ARG A O 1
ATOM 4092 N N . PRO A 1 513 ? 12.444 -27.240 76.538 1.00 48.44 513 PRO A N 1
ATOM 4093 C CA . PRO A 1 513 ? 12.973 -26.324 75.505 1.00 48.44 513 PRO A CA 1
ATOM 4094 C C . PRO A 1 513 ? 14.234 -26.935 74.803 1.00 48.44 513 PRO A C 1
ATOM 4096 O O . PRO A 1 513 ? 14.272 -28.153 74.693 1.00 48.44 513 PRO A O 1
ATOM 4099 N N . ALA A 1 514 ? 15.263 -26.266 74.247 1.00 32.19 514 ALA A N 1
ATOM 4100 C CA . ALA A 1 514 ? 15.682 -24.854 74.180 1.00 32.19 514 ALA A CA 1
ATOM 4101 C C . ALA A 1 514 ? 16.609 -24.563 72.969 1.00 32.19 514 ALA A C 1
ATOM 4103 O O . ALA A 1 514 ? 17.158 -25.482 72.368 1.00 32.19 514 ALA A O 1
ATOM 4104 N N . GLU A 1 515 ? 16.845 -23.278 72.691 1.00 37.28 515 GLU A N 1
ATOM 4105 C CA . GLU A 1 515 ? 18.021 -22.749 71.972 1.00 37.28 515 GLU A CA 1
ATOM 4106 C C . GLU A 1 515 ? 19.114 -22.368 72.993 1.00 37.28 515 GLU A C 1
ATOM 4108 O O . GLU A 1 515 ? 18.741 -21.896 74.063 1.00 37.28 515 GLU A O 1
ATOM 4113 N N . VAL A 1 516 ? 20.413 -22.454 72.649 1.00 34.59 516 VAL A N 1
ATOM 4114 C CA . VAL A 1 516 ? 21.454 -21.440 72.978 1.00 34.59 516 VAL A CA 1
ATOM 4115 C C . VAL A 1 516 ? 22.578 -21.513 71.922 1.00 34.59 516 VAL A C 1
ATOM 4117 O O . VAL A 1 516 ? 22.900 -22.583 71.410 1.00 34.59 516 VAL A O 1
ATOM 4120 N N . SER A 1 517 ? 23.157 -20.359 71.598 1.00 31.83 517 SER A N 1
ATOM 4121 C CA . SER A 1 517 ? 24.248 -20.091 70.651 1.00 31.83 517 SER A CA 1
ATOM 4122 C C . SER A 1 517 ? 25.667 -20.170 71.264 1.00 31.83 517 SER A C 1
ATOM 4124 O O . SER A 1 517 ? 25.807 -20.212 72.481 1.00 31.83 517 SER A O 1
ATOM 4126 N N . ASN A 1 518 ? 26.728 -20.158 70.434 1.00 31.42 518 ASN A N 1
ATOM 4127 C CA . ASN A 1 518 ? 27.752 -19.082 70.359 1.00 31.42 518 ASN A CA 1
ATOM 4128 C C . ASN A 1 518 ? 29.122 -19.513 69.767 1.00 31.42 518 ASN A C 1
ATOM 4130 O O . ASN A 1 518 ? 29.777 -20.429 70.250 1.00 31.42 518 ASN A O 1
ATOM 4134 N N . ASP A 1 519 ? 29.574 -18.679 68.825 1.00 33.78 519 ASP A N 1
ATOM 4135 C CA . ASP A 1 519 ? 30.922 -18.101 68.682 1.00 33.78 519 ASP A CA 1
ATOM 4136 C C . ASP A 1 519 ? 32.163 -18.811 68.088 1.00 33.78 519 ASP A C 1
ATOM 4138 O O . ASP A 1 519 ? 32.732 -19.754 68.627 1.00 33.78 519 ASP A O 1
ATOM 4142 N N . SER A 1 520 ? 32.708 -18.078 67.102 1.00 32.53 520 SER A N 1
ATOM 4143 C CA . SER A 1 520 ? 34.117 -17.675 66.953 1.00 32.53 520 SER A CA 1
ATOM 4144 C C . SER A 1 520 ? 35.195 -18.697 66.556 1.00 32.53 520 SER A C 1
ATOM 4146 O O . SER A 1 520 ? 35.749 -19.408 67.396 1.00 32.53 520 SER A O 1
ATOM 4148 N N . LYS A 1 521 ? 35.713 -18.532 65.324 1.00 36.31 521 LYS A N 1
ATOM 4149 C CA . LYS A 1 521 ? 37.030 -17.880 65.120 1.00 36.31 521 LYS A CA 1
ATOM 4150 C C . LYS A 1 521 ? 37.339 -17.513 63.662 1.00 36.31 521 LYS A C 1
ATOM 4152 O O . LYS A 1 521 ? 37.131 -18.304 62.751 1.00 36.31 521 LYS A O 1
ATOM 4157 N N . GLU A 1 522 ? 37.910 -16.324 63.488 1.00 34.44 522 GLU A N 1
ATOM 4158 C CA . GLU A 1 522 ? 38.623 -15.882 62.282 1.00 34.44 522 GLU A CA 1
ATOM 4159 C C . GLU A 1 522 ? 39.971 -16.618 62.129 1.00 34.44 522 GLU A C 1
ATOM 4161 O O . GLU A 1 522 ? 40.532 -17.060 63.136 1.00 34.44 522 GLU A O 1
ATOM 4166 N N . LEU A 1 523 ? 40.545 -16.643 60.912 1.00 34.84 523 LEU A N 1
ATOM 4167 C CA . LEU A 1 523 ? 41.827 -15.959 60.634 1.00 34.84 523 LEU A CA 1
ATOM 4168 C C . LEU A 1 523 ? 42.286 -16.038 59.155 1.00 34.84 523 LEU A C 1
ATOM 4170 O O . LEU A 1 523 ? 42.566 -17.109 58.631 1.00 34.84 523 LEU A O 1
ATOM 4174 N N . SER A 1 524 ? 42.443 -14.844 58.568 1.00 32.03 524 SER A N 1
ATOM 4175 C CA . SER A 1 524 ? 43.529 -14.375 57.677 1.00 32.03 524 SER A CA 1
ATOM 4176 C C . SER A 1 524 ? 43.942 -15.115 56.385 1.00 32.03 524 SER A C 1
ATOM 4178 O O . SER A 1 524 ? 44.513 -16.198 56.430 1.00 32.03 524 SER A O 1
ATOM 4180 N N . ASN A 1 525 ? 43.842 -14.354 55.284 1.00 31.47 525 ASN A N 1
ATOM 4181 C CA . ASN A 1 525 ? 44.874 -14.029 54.277 1.00 31.47 525 ASN A CA 1
ATOM 4182 C C . ASN A 1 525 ? 45.792 -15.120 53.687 1.00 31.47 525 ASN A C 1
ATOM 4184 O O . ASN A 1 525 ? 46.568 -15.752 54.395 1.00 31.47 525 ASN A O 1
ATOM 4188 N N . ASN A 1 526 ? 45.909 -15.092 52.354 1.00 34.19 526 ASN A N 1
ATOM 4189 C CA . ASN A 1 526 ? 47.132 -14.595 51.707 1.00 34.19 526 ASN A CA 1
ATOM 4190 C C . ASN A 1 526 ? 46.806 -13.950 50.347 1.00 34.19 526 ASN A C 1
ATOM 4192 O O . ASN A 1 526 ? 45.927 -14.419 49.627 1.00 34.19 526 ASN A O 1
ATOM 4196 N N . GLN A 1 527 ? 47.509 -12.860 50.038 1.00 37.47 527 GLN A N 1
ATOM 4197 C CA . GLN A 1 527 ? 47.710 -12.370 48.671 1.00 37.47 527 GLN A CA 1
ATOM 4198 C C . GLN A 1 527 ? 48.831 -13.203 48.029 1.00 37.47 527 GLN A C 1
ATOM 4200 O O . GLN A 1 527 ? 49.594 -13.827 48.762 1.00 37.47 527 GLN A O 1
ATOM 4205 N N . ASP A 1 528 ? 48.933 -13.199 46.701 1.00 40.16 528 ASP A N 1
ATOM 4206 C CA . ASP A 1 528 ? 50.201 -12.896 46.025 1.00 40.16 528 ASP A CA 1
ATOM 4207 C C . ASP A 1 528 ? 49.954 -12.623 44.529 1.00 40.16 528 ASP A C 1
ATOM 4209 O O . ASP A 1 528 ? 49.315 -13.389 43.808 1.00 40.16 528 ASP A O 1
ATOM 4213 N N . ASP A 1 529 ? 50.446 -11.448 44.170 1.00 38.62 529 ASP A N 1
ATOM 4214 C CA . ASP A 1 529 ? 50.525 -10.699 42.921 1.00 38.62 529 ASP A CA 1
ATOM 4215 C C . ASP A 1 529 ? 50.943 -11.421 41.611 1.00 38.62 529 ASP A C 1
ATOM 4217 O O . ASP A 1 529 ? 51.621 -12.445 41.594 1.00 38.62 529 ASP A O 1
ATOM 4221 N N . ASP A 1 530 ? 50.590 -10.730 40.519 1.00 38.28 530 ASP A N 1
ATOM 4222 C CA . ASP A 1 530 ? 51.383 -10.433 39.313 1.00 38.28 530 ASP A CA 1
ATOM 4223 C C . ASP A 1 530 ? 51.835 -11.504 38.288 1.00 38.28 530 ASP A C 1
ATOM 4225 O O . ASP A 1 530 ? 52.665 -12.377 38.519 1.00 38.28 530 ASP A O 1
ATOM 4229 N N . ASP A 1 531 ? 51.345 -11.251 37.065 1.00 41.34 531 ASP A N 1
ATOM 4230 C CA . ASP A 1 531 ? 52.118 -10.949 35.844 1.00 41.34 531 ASP A CA 1
ATOM 4231 C C . ASP A 1 531 ? 53.070 -12.006 35.238 1.00 41.34 531 ASP A C 1
ATOM 4233 O O . ASP A 1 531 ? 54.033 -12.470 35.843 1.00 41.34 531 ASP A O 1
ATOM 4237 N N . ILE A 1 532 ? 52.815 -12.314 33.960 1.00 40.19 532 ILE A N 1
ATOM 4238 C CA . ILE A 1 532 ? 53.755 -12.268 32.819 1.00 40.19 532 ILE A CA 1
ATOM 4239 C C . ILE A 1 532 ? 52.981 -12.775 31.592 1.00 40.19 532 ILE A C 1
ATOM 4241 O O . ILE A 1 532 ? 52.503 -13.911 31.560 1.00 40.19 532 ILE A O 1
ATOM 4245 N N . GLY A 1 533 ? 52.828 -11.919 30.581 1.00 43.09 533 GLY A N 1
ATOM 4246 C CA . GLY A 1 533 ? 52.118 -12.250 29.341 1.00 43.09 533 GLY A CA 1
ATOM 4247 C C . GLY A 1 533 ? 53.009 -12.817 28.232 1.00 43.09 533 GLY A C 1
ATOM 4248 O O . GLY A 1 533 ? 54.202 -13.059 28.425 1.00 43.09 533 GLY A O 1
ATOM 4249 N N . ASN A 1 534 ? 52.416 -12.955 27.041 1.00 37.25 534 ASN A N 1
ATOM 4250 C CA . ASN A 1 534 ? 53.071 -12.732 25.748 1.00 37.25 534 ASN A CA 1
ATOM 4251 C C . ASN A 1 534 ? 52.019 -12.447 24.662 1.00 37.25 534 ASN A C 1
ATOM 4253 O O . ASN A 1 534 ? 50.906 -13.003 24.795 1.00 37.25 534 ASN A O 1
#

Organism: NCBI:txid1317065

Radius of gyration: 35.58 Å; chains: 1; bounding box: 98×93×120 Å

InterPro domains:
  IPR036770 Ankyrin repeat-containing domain superfamily [G3DSA:1.25.40.20] (3-150)
  IPR036770 Ankyrin repeat-containing domain superfamily [SSF48403] (94-140)